Protein AF-0000000085996383 (afdb_homodimer)

Secondary structure (DSSP, 8-state):
--HHHHHHHHHHHHHHHHHHHHHHHHHHHHTT-HHHHHHHHHHHHHHHHHHHHH---HHHHHHHHHHHHHHHHHHHHHHHHHHHHHHTT-EEEEEEE-TT-----HHHHHGGG--TT--EEEEE-TTTTSHHHHHHHHHHHHHHHHH-TT--EEEEEE---TTSHHHHHHHHHHHHHHHHTTT-EEEEEE-SS----EEEETTSEEEEETTTT--BPP--TTSTTSS-GGGS-B--EEEEEEE-/--HHHHHHHHHHHHHHHHHHHHHHHHHHHHTT-HHHHHHHHHHHHHHHHHHHHH---HHHHHHHHHHHHHHHHHHHHHHHHHHHHHHTT-EEEEEEE-TT-----HHHHHGGG--TT--EEEEE-TTTTSHHHHHHHHHHHHHHHHH-TT--EEEEEE---TTSHHHHHHHHHHHHHHHHTTT-EEEEEE-SS----EEEETTSEEEEETTTT--BPP--TTSTTSS-GGGS-B--EEEEEEE-

Foldseek 3Di:
DDPVVVLVVVLVVLLVVLVVLQVVLVVCVVVVVLVSNLVSLVVSLVSLVVSLVSDPPPVVSVVSVVVSVVSVVVSVVSVVVQVVCLVVFNDKDKDWAAFQRFQPDCCNPCVVVAAQVWAEKEWEEAPCEDPVSLVLVLSNVVSNVVHHLNHQEYEYEYEADPVPRVVSVVSVVVSQVVCVVSNHHYHYHHDPPGDFGWMDTPQFKIKGKFNHSQFFDDDDPPDPCPVDRNGTTGHIIMIMMTGD/DDPVVVLVVVLVVLLVVLVVLQVVLVVCVVVVVLVSNLVSLVVSLVSLVVSLVSDPPPVVSVVSVVVSVVSVVVSVVSVVVQVVCLVVFNDKDKDWAAFQRFQPDCCNPCVVVAAQVWAEKEWEEAPCEDPVSLVLVLSNVVSNVVHHLNHQEYEYEYEADPVPRVVSVVSVVVSQVVCVVSNHHYHYHHDHPGDFGWMDTPQFKIKGKFNHSQFFDDDDPPDPCHVDRNGTTGHIIMIMMTGD

Organism: Nephila pilipes (NCBI:txid299642)

Structure (mmCIF, N/CA/C/O backbone):
data_AF-0000000085996383-model_v1
#
loop_
_entity.id
_entity.type
_entity.pdbx_description
1 polymer 'MIT domain-containing protein 1'
#
loop_
_atom_site.group_PDB
_atom_site.id
_atom_site.type_symbol
_atom_site.label_atom_id
_atom_site.label_alt_id
_atom_site.label_comp_id
_atom_site.label_asym_id
_atom_site.label_entity_id
_atom_site.label_seq_id
_atom_site.pdbx_PDB_ins_code
_atom_site.Cartn_x
_atom_site.Cartn_y
_atom_site.Cartn_z
_atom_site.occupancy
_atom_site.B_iso_or_equiv
_atom_site.auth_seq_id
_atom_site.auth_comp_id
_atom_site.auth_asym_id
_atom_site.auth_atom_id
_atom_site.pdbx_PDB_model_num
ATOM 1 N N . MET A 1 1 ? 20.406 18.938 28.906 1 33.19 1 MET A N 1
ATOM 2 C CA . MET A 1 1 ? 21.219 17.984 28.156 1 33.19 1 MET A CA 1
ATOM 3 C C . MET A 1 1 ? 21.672 18.578 26.828 1 33.19 1 MET A C 1
ATOM 5 O O . MET A 1 1 ? 20.844 19.062 26.047 1 33.19 1 MET A O 1
ATOM 9 N N . SER A 1 2 ? 22.891 18.875 26.547 1 39.69 2 SER A N 1
ATOM 10 C CA . SER A 1 2 ? 23.406 19.75 25.5 1 39.69 2 SER A CA 1
ATOM 11 C C . SER A 1 2 ? 23.125 19.188 24.109 1 39.69 2 SER A C 1
ATOM 13 O O . SER A 1 2 ? 23.031 17.969 23.953 1 39.69 2 SER A O 1
ATOM 15 N N . ALA A 1 3 ? 22.672 20 23.188 1 40.25 3 ALA A N 1
ATOM 16 C CA . ALA A 1 3 ? 22.484 19.656 21.766 1 40.25 3 ALA A CA 1
ATOM 17 C C . ALA A 1 3 ? 23.578 18.703 21.281 1 40.25 3 ALA A C 1
ATOM 19 O O . ALA A 1 3 ? 23.312 17.797 20.5 1 40.25 3 ALA A O 1
ATOM 20 N N . LYS A 1 4 ? 24.672 18.938 21.672 1 46.91 4 LYS A N 1
ATOM 21 C CA . LYS A 1 4 ? 25.828 18.109 21.312 1 46.91 4 LYS A CA 1
ATOM 22 C C . LYS A 1 4 ? 25.672 16.688 21.844 1 46.91 4 LYS A C 1
ATOM 24 O O . LYS A 1 4 ? 26.031 15.734 21.141 1 46.91 4 LYS A O 1
ATOM 29 N N . LYS A 1 5 ? 25.141 16.578 23 1 48.03 5 LYS A N 1
ATOM 30 C CA . LYS A 1 5 ? 24.953 15.273 23.609 1 48.03 5 LYS A CA 1
ATOM 31 C C . LYS A 1 5 ? 23.844 14.492 22.891 1 48.03 5 LYS A C 1
ATOM 33 O O . LYS A 1 5 ? 23.969 13.281 22.688 1 48.03 5 LYS A O 1
ATOM 38 N N . TYR A 1 6 ? 22.844 15.164 22.516 1 42.84 6 TYR A N 1
ATOM 39 C CA . TYR A 1 6 ? 21.766 14.539 21.781 1 42.84 6 TYR A CA 1
ATOM 40 C C . TYR A 1 6 ? 22.234 14.086 20.391 1 42.84 6 TYR A C 1
ATOM 42 O O . TYR A 1 6 ? 21.891 12.984 19.953 1 42.84 6 TYR A O 1
ATOM 50 N N . GLU A 1 7 ? 22.969 14.898 19.719 1 47.75 7 GLU A N 1
ATOM 51 C CA . GLU A 1 7 ? 23.547 14.547 18.422 1 47.75 7 GLU A CA 1
ATOM 52 C C . GLU A 1 7 ? 24.469 13.336 18.531 1 47.75 7 GLU A C 1
ATOM 54 O O . GLU A 1 7 ? 24.438 12.453 17.672 1 47.75 7 GLU A O 1
ATOM 59 N N . ASN A 1 8 ? 25.188 13.273 19.578 1 54.94 8 ASN A N 1
ATOM 60 C CA . ASN A 1 8 ? 26.109 12.164 19.797 1 54.94 8 ASN A CA 1
ATOM 61 C C . ASN A 1 8 ? 25.359 10.859 20.062 1 54.94 8 ASN A C 1
ATOM 63 O O . ASN A 1 8 ? 25.766 9.797 19.594 1 54.94 8 ASN A O 1
ATOM 67 N N . ASN A 1 9 ? 24.234 11.008 20.797 1 54.22 9 ASN A N 1
ATOM 68 C CA . ASN A 1 9 ? 23.438 9.82 21.109 1 54.22 9 ASN A CA 1
ATOM 69 C C . ASN A 1 9 ? 22.734 9.281 19.859 1 54.22 9 ASN A C 1
ATOM 71 O O . ASN A 1 9 ? 22.688 8.07 19.656 1 54.22 9 ASN A O 1
ATOM 75 N N . VAL A 1 10 ? 22.25 10.203 19.109 1 53.66 10 VAL A N 1
ATOM 76 C CA . VAL A 1 10 ? 21.609 9.781 17.859 1 53.66 10 VAL A CA 1
ATOM 77 C C . VAL A 1 10 ? 22.641 9.133 16.938 1 53.66 10 VAL A C 1
ATOM 79 O O . VAL A 1 10 ? 22.359 8.102 16.328 1 53.66 10 VAL A O 1
ATOM 82 N N . LEU A 1 11 ? 23.828 9.672 16.938 1 61.22 11 LEU A N 1
ATOM 83 C CA . LEU A 1 11 ? 24.891 9.148 16.078 1 61.22 11 LEU A CA 1
ATOM 84 C C . LEU A 1 11 ? 25.312 7.758 16.547 1 61.22 11 LEU A C 1
ATOM 86 O O . LEU A 1 11 ? 25.547 6.867 15.727 1 61.22 11 LEU A O 1
ATOM 90 N N . ASP A 1 12 ? 25.344 7.613 17.875 1 67.75 12 ASP A N 1
ATOM 91 C CA . ASP A 1 12 ? 25.688 6.305 18.422 1 67.75 12 ASP A CA 1
ATOM 92 C C . ASP A 1 12 ? 24.625 5.27 18.078 1 67.75 12 ASP A C 1
ATOM 94 O O . ASP A 1 12 ? 24.938 4.117 17.781 1 67.75 12 ASP A O 1
ATOM 98 N N . GLY A 1 13 ? 23.391 5.742 18.156 1 67.25 13 GLY A N 1
ATOM 99 C CA . GLY A 1 13 ? 22.297 4.855 17.781 1 67.25 13 GLY A CA 1
ATOM 100 C C . GLY A 1 13 ? 22.328 4.449 16.328 1 67.25 13 GLY A C 1
ATOM 101 O O . GLY A 1 13 ? 22.109 3.281 15.992 1 67.25 13 GLY A O 1
ATOM 102 N N . MET A 1 14 ? 22.656 5.375 15.469 1 69.88 14 MET A N 1
ATOM 103 C CA . MET A 1 14 ? 22.734 5.09 14.039 1 69.88 14 MET A CA 1
ATOM 104 C C . MET A 1 14 ? 23.891 4.141 13.742 1 69.88 14 MET A C 1
ATOM 106 O O . MET A 1 14 ? 23.766 3.25 12.898 1 69.88 14 MET A O 1
ATOM 110 N N . GLU A 1 15 ? 24.953 4.422 14.438 1 76.38 15 GLU A N 1
ATOM 111 C CA . GLU A 1 15 ? 26.109 3.551 14.258 1 76.38 15 GLU A CA 1
ATOM 112 C C . GLU A 1 15 ? 25.797 2.119 14.68 1 76.38 15 GLU A C 1
ATOM 114 O O . GLU A 1 15 ? 26.156 1.167 13.992 1 76.38 15 GLU A O 1
ATOM 119 N N . GLN A 1 16 ? 25.172 1.96 15.781 1 77.5 16 GLN A N 1
ATOM 120 C CA . GLN A 1 16 ? 24.797 0.634 16.25 1 77.5 16 GLN A CA 1
ATOM 121 C C . GLN A 1 16 ? 23.828 -0.043 15.289 1 77.5 16 GLN A C 1
ATOM 123 O O . GLN A 1 16 ? 23.922 -1.249 15.055 1 77.5 16 GLN A O 1
ATOM 128 N N . ALA A 1 17 ? 22.828 0.717 14.758 1 74.88 17 ALA A N 1
ATOM 129 C CA . ALA A 1 17 ? 21.906 0.182 13.766 1 74.88 17 ALA A CA 1
ATOM 130 C C . ALA A 1 17 ? 22.656 -0.313 12.531 1 74.88 17 ALA A C 1
ATOM 132 O O . ALA A 1 17 ? 22.359 -1.392 12.008 1 74.88 17 ALA A O 1
ATOM 133 N N . ALA A 1 18 ? 23.578 0.44 12.125 1 79.88 18 ALA A N 1
ATOM 134 C CA . ALA A 1 18 ? 24.375 0.05 10.961 1 79.88 18 ALA A CA 1
ATOM 135 C C . ALA A 1 18 ? 25.141 -1.244 11.234 1 79.88 18 ALA A C 1
ATOM 137 O O . ALA A 1 18 ? 25.172 -2.139 10.391 1 79.88 18 ALA A O 1
ATOM 138 N N . ILE A 1 19 ? 25.656 -1.34 12.406 1 81.56 19 ILE A N 1
ATOM 139 C CA . ILE A 1 19 ? 26.422 -2.525 12.797 1 81.56 19 ILE A CA 1
ATOM 140 C C . ILE A 1 19 ? 25.5 -3.744 12.805 1 81.56 19 ILE A C 1
ATOM 142 O O . ILE A 1 19 ? 25.875 -4.816 12.32 1 81.56 19 ILE A O 1
ATOM 146 N N . THR A 1 20 ? 24.359 -3.596 13.297 1 84.69 20 THR A N 1
ATOM 147 C CA . THR A 1 20 ? 23.391 -4.684 13.352 1 84.69 20 THR A CA 1
ATOM 148 C C . THR A 1 20 ? 23.016 -5.133 11.945 1 84.69 20 THR A C 1
ATOM 150 O O . THR A 1 20 ? 22.969 -6.332 11.656 1 84.69 20 THR A O 1
ATOM 153 N N . MET A 1 21 ? 22.766 -4.195 11.039 1 84.38 21 MET A N 1
ATOM 154 C CA . MET A 1 21 ? 22.391 -4.508 9.664 1 84.38 21 MET A CA 1
ATOM 155 C C . MET A 1 21 ? 23.531 -5.227 8.945 1 84.38 21 MET A C 1
ATOM 157 O O . MET A 1 21 ? 23.281 -6.191 8.211 1 84.38 21 MET A O 1
ATOM 161 N N . ILE A 1 22 ? 24.734 -4.742 9.258 1 87.75 22 ILE A N 1
ATOM 162 C CA . ILE A 1 22 ? 25.891 -5.344 8.602 1 87.75 22 ILE A CA 1
ATOM 163 C C . ILE A 1 22 ? 26.125 -6.746 9.156 1 87.75 22 ILE A C 1
ATOM 165 O O . ILE A 1 22 ? 26.453 -7.668 8.398 1 87.75 22 ILE A O 1
ATOM 169 N N . SER A 1 23 ? 25.922 -6.895 10.43 1 89.06 23 SER A N 1
ATOM 170 C CA . SER A 1 23 ? 26.062 -8.219 11.031 1 89.06 23 SER A CA 1
ATOM 171 C C . SER A 1 23 ? 25.047 -9.203 10.445 1 89.06 23 SER A C 1
ATOM 173 O O . SER A 1 23 ? 25.391 -10.359 10.18 1 89.06 23 SER A O 1
ATOM 175 N N . ARG A 1 24 ? 23.906 -8.766 10.242 1 88.25 24 ARG A N 1
ATOM 176 C CA . ARG A 1 24 ? 22.891 -9.586 9.602 1 88.25 24 ARG A CA 1
ATOM 177 C C . ARG A 1 24 ? 23.266 -9.922 8.164 1 88.25 24 ARG A C 1
ATOM 179 O O . ARG A 1 24 ? 23.062 -11.055 7.711 1 88.25 24 ARG A O 1
ATOM 186 N N . ALA A 1 25 ? 23.766 -8.961 7.492 1 89.94 25 ALA A N 1
ATOM 187 C CA . ALA A 1 25 ? 24.219 -9.18 6.121 1 89.94 25 ALA A CA 1
ATOM 188 C C . ALA A 1 25 ? 25.281 -10.273 6.062 1 89.94 25 ALA A C 1
ATOM 190 O O . ALA A 1 25 ? 25.234 -11.156 5.203 1 89.94 25 ALA A O 1
ATOM 191 N N . ILE A 1 26 ? 26.156 -10.211 7 1 90.25 26 ILE A N 1
ATOM 192 C CA . ILE A 1 26 ? 27.25 -11.18 7.066 1 90.25 26 ILE A CA 1
ATOM 193 C C . ILE A 1 26 ? 26.688 -12.57 7.344 1 90.25 26 ILE A C 1
ATOM 195 O O . ILE A 1 26 ? 27.125 -13.555 6.746 1 90.25 26 ILE A O 1
ATOM 199 N N . GLN A 1 27 ? 25.75 -12.648 8.195 1 89.5 27 GLN A N 1
ATOM 200 C CA . GLN A 1 27 ? 25.125 -13.93 8.5 1 89.5 27 GLN A CA 1
ATOM 201 C C . GLN A 1 27 ? 24.438 -14.516 7.273 1 89.5 27 GLN A C 1
ATOM 203 O O . GLN A 1 27 ? 24.594 -15.695 6.961 1 89.5 27 GLN A O 1
ATOM 208 N N . PHE A 1 28 ? 23.656 -13.711 6.559 1 89.44 28 PHE A N 1
ATOM 209 C CA . PHE A 1 28 ? 23 -14.141 5.324 1 89.44 28 PHE A CA 1
ATOM 210 C C . PHE A 1 28 ? 24.031 -14.602 4.301 1 89.44 28 PHE A C 1
ATOM 212 O O . PHE A 1 28 ? 23.844 -15.617 3.631 1 89.44 28 PHE A O 1
ATOM 219 N N . ASP A 1 29 ? 25.062 -13.836 4.238 1 91.06 29 ASP A N 1
ATOM 220 C CA . ASP A 1 29 ? 26.156 -14.125 3.311 1 91.06 29 ASP A CA 1
ATOM 221 C C . ASP A 1 29 ? 26.781 -15.492 3.6 1 91.06 29 ASP A C 1
ATOM 223 O O . ASP A 1 29 ? 26.922 -16.312 2.695 1 91.06 29 ASP A O 1
ATOM 227 N N . ASN A 1 30 ? 26.938 -15.734 4.844 1 91.06 30 ASN A N 1
ATOM 228 C CA . ASN A 1 30 ? 27.516 -17 5.277 1 91.06 30 ASN A CA 1
ATOM 229 C C . ASN A 1 30 ? 26.547 -18.156 5.047 1 91.06 30 ASN A C 1
ATOM 231 O O . ASN A 1 30 ? 26.984 -19.281 4.77 1 91.06 30 ASN A O 1
ATOM 235 N N . ASP A 1 31 ? 25.344 -17.891 5.078 1 88.94 31 ASP A N 1
ATOM 236 C CA . ASP A 1 31 ? 24.312 -18.906 4.918 1 88.94 31 ASP A CA 1
ATOM 237 C C . ASP A 1 31 ? 23.969 -19.125 3.443 1 88.94 31 ASP A C 1
ATOM 239 O O . ASP A 1 31 ? 23.109 -19.938 3.111 1 88.94 31 ASP A O 1
ATOM 243 N N . GLY A 1 32 ? 24.547 -18.359 2.559 1 86.5 32 GLY A N 1
ATOM 244 C CA . GLY A 1 32 ? 24.312 -18.5 1.131 1 86.5 32 GLY A CA 1
ATOM 245 C C . GLY A 1 32 ? 23.031 -17.812 0.672 1 86.5 32 GLY A C 1
ATOM 246 O O . GLY A 1 32 ? 22.547 -18.062 -0.436 1 86.5 32 GLY A O 1
ATOM 247 N N . LYS A 1 33 ? 22.469 -17.047 1.51 1 86.06 33 LYS A N 1
ATOM 248 C CA . LYS A 1 33 ? 21.281 -16.25 1.178 1 86.06 33 LYS A CA 1
ATOM 249 C C . LYS A 1 33 ? 21.672 -14.906 0.577 1 86.06 33 LYS A C 1
ATOM 251 O O . LYS A 1 33 ? 21.5 -13.867 1.213 1 86.06 33 LYS A O 1
ATOM 256 N N . TYR A 1 34 ? 22.047 -14.977 -0.657 1 88.25 34 TYR A N 1
ATOM 257 C CA . TYR A 1 34 ? 22.766 -13.859 -1.265 1 88.25 34 TYR A CA 1
ATOM 258 C C . TYR A 1 34 ? 21.828 -12.68 -1.509 1 88.25 34 TYR A C 1
ATOM 260 O O . TYR A 1 34 ? 22.234 -11.523 -1.358 1 88.25 34 TYR A O 1
ATOM 268 N N . SER A 1 35 ? 20.656 -13 -1.816 1 85.56 35 SER A N 1
ATOM 269 C CA . SER A 1 35 ? 19.719 -11.898 -2.047 1 85.56 35 SER A CA 1
ATOM 270 C C . SER A 1 35 ? 19.484 -11.094 -0.773 1 85.56 35 SER A C 1
ATOM 272 O O . SER A 1 35 ? 19.594 -9.867 -0.779 1 85.56 35 SER A O 1
ATOM 274 N N . SER A 1 36 ? 19.234 -11.805 0.294 1 83.75 36 SER A N 1
ATOM 275 C CA . SER A 1 36 ? 19.047 -11.156 1.586 1 83.75 36 SER A CA 1
ATOM 276 C C . SER A 1 36 ? 20.328 -10.461 2.053 1 83.75 36 SER A C 1
ATOM 278 O O . SER A 1 36 ? 20.266 -9.367 2.613 1 83.75 36 SER A O 1
ATOM 280 N N . ALA A 1 37 ? 21.375 -11.062 1.765 1 88.88 37 ALA A N 1
ATOM 281 C CA . ALA A 1 37 ? 22.672 -10.477 2.125 1 88.88 37 ALA A CA 1
ATOM 282 C C . ALA A 1 37 ? 22.891 -9.141 1.417 1 88.88 37 ALA A C 1
ATOM 284 O O . ALA A 1 37 ? 23.25 -8.148 2.051 1 88.88 37 ALA A O 1
ATOM 285 N N . LEU A 1 38 ? 22.609 -9.203 0.157 1 88.44 38 LEU A N 1
ATOM 286 C CA . LEU A 1 38 ? 22.812 -7.996 -0.642 1 88.44 38 LEU A CA 1
ATOM 287 C C . LEU A 1 38 ? 21.953 -6.848 -0.13 1 88.44 38 LEU A C 1
ATOM 289 O O . LEU A 1 38 ? 22.453 -5.734 0.068 1 88.44 38 LEU A O 1
ATOM 293 N N . SER A 1 39 ? 20.734 -7.184 0.136 1 83.25 39 SER A N 1
ATOM 294 C CA . SER A 1 39 ? 19.828 -6.164 0.633 1 83.25 39 SER A CA 1
ATOM 295 C C . SER A 1 39 ? 20.297 -5.605 1.974 1 83.25 39 SER A C 1
ATOM 297 O O . SER A 1 39 ? 20.312 -4.387 2.174 1 83.25 39 SER A O 1
ATOM 299 N N . SER A 1 40 ? 20.656 -6.457 2.871 1 86.25 40 SER A N 1
ATOM 300 C CA . SER A 1 40 ? 21.109 -6.047 4.195 1 86.25 40 SER A CA 1
ATOM 301 C C . SER A 1 40 ? 22.406 -5.246 4.109 1 86.25 40 SER A C 1
ATOM 303 O O . SER A 1 40 ? 22.578 -4.246 4.812 1 86.25 40 SER A O 1
ATOM 305 N N . TYR A 1 41 ? 23.359 -5.609 3.232 1 88 41 TYR A N 1
ATOM 306 C CA . TYR A 1 41 ? 24.594 -4.844 3.008 1 88 41 TYR A CA 1
ATOM 307 C C . TYR A 1 41 ? 24.266 -3.434 2.529 1 88 41 TYR A C 1
ATOM 309 O O . TYR A 1 41 ? 24.797 -2.455 3.055 1 88 41 TYR A O 1
ATOM 317 N N . GLN A 1 42 ? 23.406 -3.381 1.588 1 84.31 42 GLN A N 1
ATOM 318 C CA . GLN A 1 42 ? 23.062 -2.092 0.995 1 84.31 42 GLN A CA 1
ATOM 319 C C . GLN A 1 42 ? 22.438 -1.161 2.027 1 84.31 42 GLN A C 1
ATOM 321 O O . GLN A 1 42 ? 22.797 0.017 2.109 1 84.31 42 GLN A O 1
ATOM 326 N N . GLU A 1 43 ? 21.516 -1.747 2.77 1 79 43 GLU A N 1
ATOM 327 C CA . GLU A 1 43 ? 20.891 -0.951 3.822 1 79 43 GLU A CA 1
ATOM 328 C C . GLU A 1 43 ? 21.922 -0.524 4.871 1 79 43 GLU A C 1
ATOM 330 O O . GLU A 1 43 ? 21.953 0.641 5.273 1 79 43 GLU A O 1
ATOM 335 N N . GLY A 1 44 ? 22.703 -1.38 5.273 1 80.81 44 GLY A N 1
ATOM 336 C CA . GLY A 1 44 ? 23.719 -1.094 6.27 1 80.81 44 GLY A CA 1
ATOM 337 C C . GLY A 1 44 ? 24.75 -0.072 5.801 1 80.81 44 GLY A C 1
ATOM 338 O O . GLY A 1 44 ? 25.125 0.825 6.555 1 80.81 44 GLY A O 1
ATOM 339 N N . ILE A 1 45 ? 25.141 -0.171 4.602 1 81.88 45 ILE A N 1
ATOM 340 C CA . ILE A 1 45 ? 26.109 0.746 4.004 1 81.88 45 ILE A CA 1
ATOM 341 C C . ILE A 1 45 ? 25.531 2.158 3.977 1 81.88 45 ILE A C 1
ATOM 343 O O . ILE A 1 45 ? 26.234 3.127 4.281 1 81.88 45 ILE A O 1
ATOM 347 N N . HIS A 1 46 ? 24.266 2.219 3.588 1 78.75 46 HIS A N 1
ATOM 348 C CA . HIS A 1 46 ? 23.594 3.518 3.545 1 78.75 46 HIS A CA 1
ATOM 349 C C . HIS A 1 46 ? 23.641 4.207 4.906 1 78.75 46 HIS A C 1
ATOM 351 O O . HIS A 1 46 ? 24 5.383 4.996 1 78.75 46 HIS A O 1
ATOM 357 N N . VAL A 1 47 ? 23.312 3.463 5.949 1 75.88 47 VAL A N 1
ATOM 358 C CA . VAL A 1 47 ? 23.328 4.02 7.297 1 75.88 47 VAL A CA 1
ATOM 359 C C . VAL A 1 47 ? 24.766 4.34 7.711 1 75.88 47 VAL A C 1
ATOM 361 O O . VAL A 1 47 ? 25.016 5.363 8.352 1 75.88 47 VAL A O 1
ATOM 364 N N . PHE A 1 48 ? 25.734 3.48 7.332 1 77.25 48 PHE A N 1
ATOM 365 C CA . PHE A 1 48 ? 27.156 3.688 7.613 1 77.25 48 PHE A CA 1
ATOM 366 C C . PHE A 1 48 ? 27.641 5 7.008 1 77.25 48 PHE A C 1
ATOM 368 O O . PHE A 1 48 ? 28.375 5.754 7.652 1 77.25 48 PHE A O 1
ATOM 375 N N . LEU A 1 49 ? 27.203 5.289 5.891 1 77 49 LEU A N 1
ATOM 376 C CA . LEU A 1 49 ? 27.609 6.512 5.199 1 77 49 LEU A CA 1
ATOM 377 C C . LEU A 1 49 ? 27.047 7.742 5.906 1 77 49 LEU A C 1
ATOM 379 O O . LEU A 1 49 ? 27.734 8.766 5.996 1 77 49 LEU A O 1
ATOM 383 N N . ASP A 1 50 ? 25.875 7.625 6.414 1 74.25 50 ASP A N 1
ATOM 384 C CA . ASP A 1 50 ? 25.297 8.719 7.188 1 74.25 50 ASP A CA 1
ATOM 385 C C . ASP A 1 50 ? 26.094 8.977 8.461 1 74.25 50 ASP A C 1
ATOM 387 O O . ASP A 1 50 ? 26.297 10.125 8.852 1 74.25 50 ASP A O 1
ATOM 391 N N . VAL A 1 51 ? 26.547 7.934 9.062 1 76.06 51 VAL A N 1
ATOM 392 C CA . VAL A 1 51 ? 27.344 8.023 10.281 1 76.06 51 VAL A CA 1
ATOM 393 C C . VAL A 1 51 ? 28.688 8.688 9.969 1 76.06 51 VAL A C 1
ATOM 395 O O . VAL A 1 51 ? 29.156 9.539 10.727 1 76.06 51 VAL A O 1
ATOM 398 N N . ILE A 1 52 ? 29.25 8.359 8.898 1 77 52 ILE A N 1
ATOM 399 C CA . ILE A 1 52 ? 30.531 8.906 8.484 1 77 52 ILE A CA 1
ATOM 400 C C . ILE A 1 52 ? 30.422 10.414 8.297 1 77 52 ILE A C 1
ATOM 402 O O . ILE A 1 52 ? 31.281 11.172 8.742 1 77 52 ILE A O 1
ATOM 406 N N . ARG A 1 53 ? 29.297 10.82 7.77 1 71.81 53 ARG A N 1
ATOM 407 C CA . ARG A 1 53 ? 29.078 12.234 7.5 1 71.81 53 ARG A CA 1
ATOM 408 C C . ARG A 1 53 ? 28.906 13.016 8.797 1 71.81 53 ARG A C 1
ATOM 410 O O . ARG A 1 53 ? 29.25 14.203 8.859 1 71.81 53 ARG A O 1
ATOM 417 N N . SER A 1 54 ? 28.5 12.312 9.789 1 70.31 54 SER A N 1
ATOM 418 C CA . SER A 1 54 ? 28.203 12.984 11.047 1 70.31 54 SER A CA 1
ATOM 419 C C . SER A 1 54 ? 29.328 12.797 12.062 1 70.31 54 SER A C 1
ATOM 421 O O . SER A 1 54 ? 29.234 13.281 13.195 1 70.31 54 SER A O 1
ATOM 423 N N . THR A 1 55 ? 30.312 12.062 11.695 1 76.56 55 THR A N 1
ATOM 424 C CA . THR A 1 55 ? 31.438 11.82 12.586 1 76.56 55 THR A CA 1
ATOM 425 C C . THR A 1 55 ? 32.5 12.891 12.422 1 76.56 55 THR A C 1
ATOM 427 O O . THR A 1 55 ? 32.969 13.141 11.305 1 76.56 55 THR A O 1
ATOM 430 N N . ASN A 1 56 ? 32.812 13.547 13.484 1 77.19 56 ASN A N 1
ATOM 431 C CA . ASN A 1 56 ? 33.781 14.664 13.438 1 77.19 56 ASN A CA 1
ATOM 432 C C . ASN A 1 56 ? 35.219 14.188 13.633 1 77.19 56 ASN A C 1
ATOM 434 O O . ASN A 1 56 ? 36.156 14.852 13.203 1 77.19 56 ASN A O 1
ATOM 438 N N . ASP A 1 57 ? 35.438 13.07 14.32 1 83.75 57 ASP A N 1
ATOM 439 C CA . ASP A 1 57 ? 36.75 12.5 14.523 1 83.75 57 ASP A CA 1
ATOM 440 C C . ASP A 1 57 ? 37.312 11.953 13.211 1 83.75 57 ASP A C 1
ATOM 442 O O . ASP A 1 57 ? 36.812 10.969 12.672 1 83.75 57 ASP A O 1
ATOM 446 N N . LYS A 1 58 ? 38.344 12.594 12.727 1 81.62 58 LYS A N 1
ATOM 447 C CA . LYS A 1 58 ? 38.906 12.273 11.414 1 81.62 58 LYS A CA 1
ATOM 448 C C . LYS A 1 58 ? 39.406 10.836 11.367 1 81.62 58 LYS A C 1
ATOM 450 O O . LYS A 1 58 ? 39.25 10.141 10.367 1 81.62 58 LYS A O 1
ATOM 455 N N . ARG A 1 59 ? 40.062 10.484 12.461 1 85.44 59 ARG A N 1
ATOM 456 C CA . ARG A 1 59 ? 40.562 9.117 12.508 1 85.44 59 ARG A CA 1
ATOM 457 C C . ARG A 1 59 ? 39.406 8.102 12.469 1 85.44 59 ARG A C 1
ATOM 459 O O . ARG A 1 59 ? 39.5 7.109 11.734 1 85.44 59 ARG A O 1
ATOM 466 N N . LYS A 1 60 ? 38.438 8.312 13.266 1 84.56 60 LYS A N 1
ATOM 467 C CA . LYS A 1 60 ? 37.281 7.441 13.281 1 84.56 60 LYS A CA 1
ATOM 468 C C . LYS A 1 60 ? 36.562 7.445 11.922 1 84.56 60 LYS A C 1
ATOM 470 O O . LYS A 1 60 ? 36.125 6.402 11.453 1 84.56 60 LYS A O 1
ATOM 475 N N . GLN A 1 61 ? 36.5 8.539 11.336 1 84.5 61 GLN A N 1
ATOM 476 C CA . GLN A 1 61 ? 35.906 8.672 10.016 1 84.5 61 GLN A CA 1
ATOM 477 C C . GLN A 1 61 ? 36.625 7.809 8.984 1 84.5 61 GLN A C 1
ATOM 479 O O . GLN A 1 61 ? 36 7.125 8.18 1 84.5 61 GLN A O 1
ATOM 484 N N . GLU A 1 62 ? 37.906 7.863 9.047 1 83.75 62 GLU A N 1
ATOM 485 C CA . GLU A 1 62 ? 38.688 7.105 8.094 1 83.75 62 GLU A CA 1
ATOM 486 C C . GLU A 1 62 ? 38.5 5.602 8.289 1 83.75 62 GLU A C 1
ATOM 488 O O . GLU A 1 62 ? 38.438 4.848 7.32 1 83.75 62 GLU A O 1
ATOM 493 N N . LEU A 1 63 ? 38.5 5.203 9.555 1 85.94 63 LEU A N 1
ATOM 494 C CA . LEU A 1 63 ? 38.281 3.789 9.852 1 85.94 63 LEU A CA 1
ATOM 495 C C . LEU A 1 63 ? 36.938 3.32 9.352 1 85.94 63 LEU A C 1
ATOM 497 O O . LEU A 1 63 ? 36.812 2.246 8.75 1 85.94 63 LEU A O 1
ATOM 501 N N . LEU A 1 64 ? 35.938 4.133 9.555 1 85.19 64 LEU A N 1
ATOM 502 C CA . LEU A 1 64 ? 34.594 3.805 9.117 1 85.19 64 LEU A CA 1
ATOM 503 C C . LEU A 1 64 ? 34.5 3.762 7.598 1 85.19 64 LEU A C 1
ATOM 505 O O . LEU A 1 64 ? 33.781 2.912 7.039 1 85.19 64 LEU A O 1
ATOM 509 N N . ARG A 1 65 ? 35.219 4.594 6.961 1 81.69 65 ARG A N 1
ATOM 510 C CA . ARG A 1 65 ? 35.25 4.625 5.504 1 81.69 65 ARG A CA 1
ATOM 511 C C . ARG A 1 65 ? 35.875 3.354 4.938 1 81.69 65 ARG A C 1
ATOM 513 O O . ARG A 1 65 ? 35.375 2.816 3.936 1 81.69 65 ARG A O 1
ATOM 520 N N . GLN A 1 66 ? 36.875 2.951 5.602 1 83.81 66 GLN A N 1
ATOM 521 C CA . GLN A 1 66 ? 37.531 1.725 5.16 1 83.81 66 GLN A CA 1
ATOM 522 C C . GLN A 1 66 ? 36.594 0.524 5.297 1 83.81 66 GLN A C 1
ATOM 524 O O . GLN A 1 66 ? 36.5 -0.305 4.387 1 83.81 66 GLN A O 1
ATOM 529 N N . LYS A 1 67 ? 35.969 0.439 6.391 1 85.31 67 LYS A N 1
ATOM 530 C CA . LYS A 1 67 ? 35 -0.65 6.609 1 85.31 67 LYS A CA 1
ATOM 531 C C . LYS A 1 67 ? 33.875 -0.6 5.598 1 85.31 67 LYS A C 1
ATOM 533 O O . LYS A 1 67 ? 33.469 -1.628 5.035 1 85.31 67 LYS A O 1
ATOM 538 N N . ALA A 1 68 ? 33.375 0.605 5.375 1 82.56 68 ALA A N 1
ATOM 539 C CA . ALA A 1 68 ? 32.312 0.784 4.383 1 82.56 68 ALA A CA 1
ATOM 540 C C . ALA A 1 68 ? 32.781 0.308 3.006 1 82.56 68 ALA A C 1
ATOM 542 O O . ALA A 1 68 ? 32 -0.345 2.289 1 82.56 68 ALA A O 1
ATOM 543 N N . SER A 1 69 ? 34 0.61 2.715 1 82.06 69 SER A N 1
ATOM 544 C CA . SER A 1 69 ? 34.531 0.211 1.423 1 82.06 69 SER A CA 1
ATOM 545 C C . SER A 1 69 ? 34.625 -1.308 1.301 1 82.06 69 SER A C 1
ATOM 547 O O . SER A 1 69 ? 34.344 -1.864 0.238 1 82.06 69 SER A O 1
ATOM 549 N N . GLU A 1 70 ? 34.938 -1.919 2.338 1 88.38 70 GLU A N 1
ATOM 550 C CA . GLU A 1 70 ? 34.969 -3.377 2.354 1 88.38 70 GLU A CA 1
ATOM 551 C C . GLU A 1 70 ? 33.594 -3.982 2.133 1 88.38 70 GLU A C 1
ATOM 553 O O . GLU A 1 70 ? 33.438 -4.934 1.363 1 88.38 70 GLU A O 1
ATOM 558 N N . TYR A 1 71 ? 32.656 -3.416 2.787 1 89.25 71 TYR A N 1
ATOM 559 C CA . TYR A 1 71 ? 31.281 -3.918 2.67 1 89.25 71 TYR A CA 1
ATOM 560 C C . TYR A 1 71 ? 30.719 -3.648 1.279 1 89.25 71 TYR A C 1
ATOM 562 O O . TYR A 1 71 ? 30 -4.473 0.728 1 89.25 71 TYR A O 1
ATOM 570 N N . ILE A 1 72 ? 31.094 -2.484 0.742 1 83.12 72 ILE A N 1
ATOM 571 C CA . ILE A 1 72 ? 30.656 -2.152 -0.614 1 83.12 72 ILE A CA 1
ATOM 572 C C . ILE A 1 72 ? 31.25 -3.16 -1.6 1 83.12 72 ILE A C 1
ATOM 574 O O . ILE A 1 72 ? 30.547 -3.678 -2.465 1 83.12 72 ILE A O 1
ATOM 578 N N . THR A 1 73 ? 32.469 -3.451 -1.425 1 84.44 73 THR A N 1
ATOM 579 C CA . THR A 1 73 ? 33.156 -4.414 -2.291 1 84.44 73 THR A CA 1
ATOM 580 C C . THR A 1 73 ? 32.5 -5.789 -2.188 1 84.44 73 THR A C 1
ATOM 582 O O . THR A 1 73 ? 32.25 -6.449 -3.201 1 84.44 73 THR A O 1
ATOM 585 N N . ARG A 1 74 ? 32.188 -6.176 -0.999 1 90.06 74 ARG A N 1
ATOM 586 C CA . ARG A 1 74 ? 31.547 -7.465 -0.805 1 90.06 74 ARG A CA 1
ATOM 587 C C . ARG A 1 74 ? 30.156 -7.477 -1.437 1 90.06 74 ARG A C 1
ATOM 589 O O . ARG A 1 74 ? 29.766 -8.453 -2.072 1 90.06 74 ARG A O 1
ATOM 596 N N . ALA A 1 75 ? 29.438 -6.391 -1.287 1 87.38 75 ALA A N 1
ATOM 597 C CA . ALA A 1 75 ? 28.094 -6.273 -1.882 1 87.38 75 ALA A CA 1
ATOM 598 C C . ALA A 1 75 ? 28.172 -6.418 -3.4 1 87.38 75 ALA A C 1
ATOM 600 O O . ALA A 1 75 ? 27.312 -7.066 -4.004 1 87.38 75 ALA A O 1
ATOM 601 N N . GLU A 1 76 ? 29.188 -5.855 -3.939 1 84.62 76 GLU A N 1
ATOM 602 C CA . GLU A 1 76 ? 29.359 -5.949 -5.387 1 84.62 76 GLU A CA 1
ATOM 603 C C . GLU A 1 76 ? 29.672 -7.383 -5.816 1 84.62 76 GLU A C 1
ATOM 605 O O . GLU A 1 76 ? 29.156 -7.852 -6.836 1 84.62 76 GLU A O 1
ATOM 610 N N . LYS A 1 77 ? 30.422 -8 -5.051 1 89.38 77 LYS A N 1
ATOM 611 C CA . LYS A 1 77 ? 30.719 -9.398 -5.34 1 89.38 77 LYS A CA 1
ATOM 612 C C . LYS A 1 77 ? 29.453 -10.258 -5.25 1 89.38 77 LYS A C 1
ATOM 614 O O . LYS A 1 77 ? 29.25 -11.148 -6.078 1 89.38 77 LYS A O 1
ATOM 619 N N . ILE A 1 78 ? 28.703 -10.047 -4.281 1 89.81 78 ILE A N 1
ATOM 620 C CA . ILE A 1 78 ? 27.453 -10.773 -4.102 1 89.81 78 ILE A CA 1
ATOM 621 C C . ILE A 1 78 ? 26.531 -10.5 -5.285 1 89.81 78 ILE A C 1
ATOM 623 O O . ILE A 1 78 ? 25.859 -11.414 -5.781 1 89.81 78 ILE A O 1
ATOM 627 N N . LYS A 1 79 ? 26.5 -9.289 -5.641 1 86.88 79 LYS A N 1
ATOM 628 C CA . LYS A 1 79 ? 25.703 -8.922 -6.812 1 86.88 79 LYS A CA 1
ATOM 629 C C . LYS A 1 79 ? 26.125 -9.719 -8.039 1 86.88 79 LYS A C 1
ATOM 631 O O . LYS A 1 79 ? 25.281 -10.203 -8.797 1 86.88 79 LYS A O 1
ATOM 636 N N . ASP A 1 80 ? 27.391 -9.875 -8.195 1 88.56 80 ASP A N 1
ATOM 637 C CA . ASP A 1 80 ? 27.922 -10.648 -9.305 1 88.56 80 ASP A CA 1
ATOM 638 C C . ASP A 1 80 ? 27.531 -12.117 -9.195 1 88.56 80 ASP A C 1
ATOM 640 O O . ASP A 1 80 ? 27.188 -12.75 -10.195 1 88.56 80 ASP A O 1
ATOM 644 N N . ILE A 1 81 ? 27.641 -12.578 -8.016 1 88.81 81 ILE A N 1
ATOM 645 C CA . ILE A 1 81 ? 27.266 -13.969 -7.77 1 88.81 81 ILE A CA 1
ATOM 646 C C . ILE A 1 81 ? 25.797 -14.172 -8.148 1 88.81 81 ILE A C 1
ATOM 648 O O . ILE A 1 81 ? 25.469 -15.125 -8.859 1 88.81 81 ILE A O 1
ATOM 652 N N . LEU A 1 82 ? 25 -13.328 -7.734 1 87.69 82 LEU A N 1
ATOM 653 C CA . LEU A 1 82 ? 23.578 -13.414 -8.016 1 87.69 82 LEU A CA 1
ATOM 654 C C . LEU A 1 82 ? 23.312 -13.336 -9.516 1 87.69 82 LEU A C 1
ATOM 656 O O . LEU A 1 82 ? 22.484 -14.086 -10.047 1 87.69 82 LEU A O 1
ATOM 660 N N . GLN A 1 83 ? 24.078 -12.508 -10.172 1 88 83 GLN A N 1
ATOM 661 C CA . GLN A 1 83 ? 23.922 -12.367 -11.617 1 88 83 GLN A CA 1
ATOM 662 C C . GLN A 1 83 ? 24.328 -13.648 -12.336 1 88 83 GLN A C 1
ATOM 664 O O . GLN A 1 83 ? 23.656 -14.086 -13.266 1 88 83 GLN A O 1
ATOM 669 N N . ARG A 1 84 ? 25.328 -14.164 -11.891 1 87.56 84 ARG A N 1
ATOM 670 C CA . ARG A 1 84 ? 25.781 -15.414 -12.484 1 87.56 84 ARG A CA 1
ATOM 671 C C . ARG A 1 84 ? 24.766 -16.531 -12.258 1 87.56 84 ARG A C 1
ATOM 673 O O . ARG A 1 84 ? 24.531 -17.344 -13.148 1 87.56 84 ARG A O 1
ATOM 680 N N . GLN A 1 85 ? 24.25 -16.594 -11.109 1 86.06 85 GLN A N 1
ATOM 681 C CA . GLN A 1 85 ? 23.219 -17.578 -10.805 1 86.06 85 GLN A CA 1
ATOM 682 C C . GLN A 1 85 ? 22 -17.406 -11.703 1 86.06 85 GLN A C 1
ATOM 684 O O . GLN A 1 85 ? 21.422 -18.391 -12.172 1 86.06 85 GLN A O 1
ATOM 689 N N . LYS A 1 86 ? 21.625 -16.266 -11.945 1 85.44 86 LYS A N 1
ATOM 690 C CA . LYS A 1 86 ? 20.5 -15.961 -12.828 1 85.44 86 LYS A CA 1
ATOM 691 C C . LYS A 1 86 ? 20.812 -16.375 -14.266 1 85.44 86 LYS A C 1
ATOM 693 O O . LYS A 1 86 ? 19.984 -17.047 -14.906 1 85.44 86 LYS A O 1
ATOM 698 N N . ASP A 1 87 ? 22.031 -16.047 -14.625 1 86.31 87 ASP A N 1
ATOM 699 C CA . ASP A 1 87 ? 22.438 -16.344 -15.992 1 86.31 87 ASP A CA 1
ATOM 700 C C . ASP A 1 87 ? 22.5 -17.844 -16.219 1 86.31 87 ASP A C 1
ATOM 702 O O . ASP A 1 87 ? 22.219 -18.328 -17.328 1 86.31 87 ASP A O 1
ATOM 706 N N . SER A 1 88 ? 22.781 -18.5 -15.234 1 87.31 88 SER A N 1
ATOM 707 C CA . SER A 1 88 ? 22.938 -19.938 -15.359 1 87.31 88 SER A CA 1
ATOM 708 C C . SER A 1 88 ? 21.625 -20.656 -15.078 1 87.31 88 SER A C 1
ATOM 710 O O . SER A 1 88 ? 21.531 -21.891 -15.195 1 87.31 88 SER A O 1
ATOM 712 N N . GLY A 1 89 ? 20.594 -19.953 -14.688 1 83.69 89 GLY A N 1
ATOM 713 C CA . GLY A 1 89 ? 19.312 -20.547 -14.391 1 83.69 89 GLY A CA 1
ATOM 714 C C . GLY A 1 89 ? 19.266 -21.234 -13.039 1 83.69 89 GLY A C 1
ATOM 715 O O . GLY A 1 89 ? 18.391 -22.078 -12.797 1 83.69 89 GLY A O 1
ATOM 716 N N . ASN A 1 90 ? 20.172 -20.891 -12.164 1 82.88 90 ASN A N 1
ATOM 717 C CA . ASN A 1 90 ? 20.266 -21.562 -10.875 1 82.88 90 ASN A CA 1
ATOM 718 C C . ASN A 1 90 ? 19.859 -20.641 -9.727 1 82.88 90 ASN A C 1
ATOM 720 O O . ASN A 1 90 ? 20.109 -20.953 -8.562 1 82.88 90 ASN A O 1
ATOM 724 N N . TYR A 1 91 ? 19.281 -19.625 -10.141 1 87.88 91 TYR A N 1
ATOM 725 C CA . TYR A 1 91 ? 18.844 -18.734 -9.078 1 87.88 91 TYR A CA 1
ATOM 726 C C . TYR A 1 91 ? 17.656 -19.328 -8.32 1 87.88 91 TYR A C 1
ATOM 728 O O . TYR A 1 91 ? 16.703 -19.797 -8.938 1 87.88 91 TYR A O 1
ATOM 736 N N . HIS A 1 92 ? 17.75 -19.328 -7.008 1 89.19 92 HIS A N 1
ATOM 737 C CA . HIS A 1 92 ? 16.656 -19.812 -6.16 1 89.19 92 HIS A CA 1
ATOM 738 C C . HIS A 1 92 ? 16.641 -19.078 -4.824 1 89.19 92 HIS A C 1
ATOM 740 O O . HIS A 1 92 ? 17.672 -18.953 -4.156 1 89.19 92 HIS A O 1
ATOM 746 N N . GLU A 1 93 ? 15.508 -18.531 -4.543 1 89.56 93 GLU A N 1
ATOM 747 C CA . GLU A 1 93 ? 15.234 -17.906 -3.246 1 89.56 93 GLU A CA 1
ATOM 748 C C . GLU A 1 93 ? 13.961 -18.469 -2.625 1 89.56 93 GLU A C 1
ATOM 750 O O . GLU A 1 93 ? 13.039 -18.859 -3.342 1 89.56 93 GLU A O 1
ATOM 755 N N . GLN A 1 94 ? 13.992 -18.531 -1.306 1 91.81 94 GLN A N 1
ATOM 756 C CA . GLN A 1 94 ? 12.812 -19.047 -0.613 1 91.81 94 GLN A CA 1
ATOM 757 C C . GLN A 1 94 ? 12.336 -18.062 0.46 1 91.81 94 GLN A C 1
ATOM 759 O O . GLN A 1 94 ? 13.141 -17.516 1.21 1 91.81 94 GLN A O 1
ATOM 764 N N . ILE A 1 95 ? 11.07 -17.812 0.508 1 93.06 95 ILE A N 1
ATOM 765 C CA . ILE A 1 95 ? 10.422 -17.031 1.562 1 93.06 95 ILE A CA 1
ATOM 766 C C . ILE A 1 95 ? 9.484 -17.938 2.363 1 93.06 95 ILE A C 1
ATOM 768 O O . ILE A 1 95 ? 8.656 -18.656 1.79 1 93.06 95 ILE A O 1
ATOM 772 N N . GLN A 1 96 ? 9.688 -17.922 3.611 1 95.44 96 GLN A N 1
ATOM 773 C CA . GLN A 1 96 ? 8.82 -18.703 4.492 1 95.44 96 GLN A CA 1
ATOM 774 C C . GLN A 1 96 ? 7.762 -17.812 5.145 1 95.44 96 GLN A C 1
ATOM 776 O O . GLN A 1 96 ? 8.086 -16.812 5.773 1 95.44 96 GLN A O 1
ATOM 781 N N . ILE A 1 97 ? 6.5 -18.141 5.004 1 97.19 97 ILE A N 1
ATOM 782 C CA . ILE A 1 97 ? 5.391 -17.5 5.691 1 97.19 97 ILE A CA 1
ATOM 783 C C . ILE A 1 97 ? 4.941 -18.359 6.871 1 97.19 97 ILE A C 1
ATOM 785 O O . ILE A 1 97 ? 4.438 -19.469 6.68 1 97.19 97 ILE A O 1
ATOM 789 N N . PRO A 1 98 ? 5.156 -17.906 8.039 1 97.69 98 PRO A N 1
ATOM 790 C CA . PRO A 1 98 ? 4.797 -18.719 9.203 1 97.69 98 PRO A CA 1
ATOM 791 C C . PRO A 1 98 ? 3.291 -18.734 9.461 1 97.69 98 PRO A C 1
ATOM 793 O O . PRO A 1 98 ? 2.568 -17.844 9.008 1 97.69 98 PRO A O 1
ATOM 796 N N . ASN A 1 99 ? 2.861 -19.719 10.195 1 98.12 99 ASN A N 1
ATOM 797 C CA . ASN A 1 99 ? 1.472 -19.766 10.641 1 98.12 99 ASN A CA 1
ATOM 798 C C . ASN A 1 99 ? 1.114 -18.547 11.492 1 98.12 99 ASN A C 1
ATOM 800 O O . ASN A 1 99 ? 1.843 -18.203 12.422 1 98.12 99 ASN A O 1
ATOM 804 N N . ASP A 1 100 ? 0.123 -17.828 11.086 1 97.31 100 ASP A N 1
ATOM 805 C CA . ASP A 1 100 ? -0.399 -16.641 11.773 1 97.31 100 ASP A CA 1
ATOM 806 C C . ASP A 1 100 ? 0.496 -15.43 11.531 1 97.31 100 ASP A C 1
ATOM 808 O O . ASP A 1 100 ? 0.362 -14.414 12.219 1 97.31 100 ASP A O 1
ATOM 812 N N . GLY A 1 101 ? 1.415 -15.695 10.578 1 97.38 101 GLY A N 1
ATOM 813 C CA . GLY A 1 101 ? 2.227 -14.547 10.203 1 97.38 101 GLY A CA 1
ATOM 814 C C . GLY A 1 101 ? 1.423 -13.43 9.578 1 97.38 101 GLY A C 1
ATOM 815 O O . GLY A 1 101 ? 0.457 -13.68 8.852 1 97.38 101 GLY A O 1
ATOM 816 N N . VAL A 1 102 ? 1.829 -12.141 9.883 1 96.75 102 VAL A N 1
ATOM 817 C CA . VAL A 1 102 ? 1.206 -10.969 9.289 1 96.75 102 VAL A CA 1
ATOM 818 C C . VAL A 1 102 ? 2.24 -10.188 8.484 1 96.75 102 VAL A C 1
ATOM 820 O O . VAL A 1 102 ? 3.445 -10.391 8.641 1 96.75 102 VAL A O 1
ATOM 823 N N . GLY A 1 103 ? 1.773 -9.414 7.535 1 96.44 103 GLY A N 1
ATOM 824 C CA . GLY A 1 103 ? 2.688 -8.562 6.789 1 96.44 103 GLY A CA 1
ATOM 825 C C . GLY A 1 103 ? 3.105 -9.164 5.457 1 96.44 103 GLY A C 1
ATOM 826 O O . GLY A 1 103 ? 4.055 -8.695 4.832 1 96.44 103 GLY A O 1
ATOM 827 N N . PHE A 1 104 ? 2.424 -10.141 5.027 1 97.44 104 PHE A N 1
ATOM 828 C CA . PHE A 1 104 ? 2.797 -10.836 3.803 1 97.44 104 PHE A CA 1
ATOM 829 C C . PHE A 1 104 ? 1.778 -10.578 2.699 1 97.44 104 PHE A C 1
ATOM 831 O O . PHE A 1 104 ? 1.287 -11.508 2.066 1 97.44 104 PHE A O 1
ATOM 838 N N . SER A 1 105 ? 1.533 -9.281 2.533 1 98.25 105 SER A N 1
ATOM 839 C CA . SER A 1 105 ? 0.634 -8.875 1.459 1 98.25 105 SER A CA 1
ATOM 840 C C . SER A 1 105 ? 1.191 -9.258 0.093 1 98.25 105 SER A C 1
ATOM 842 O O . SER A 1 105 ? 2.379 -9.562 -0.035 1 98.25 105 SER A O 1
ATOM 844 N N . TYR A 1 106 ? 0.361 -9.289 -0.955 1 98.44 106 TYR A N 1
ATOM 845 C CA . TYR A 1 106 ? 0.818 -9.516 -2.322 1 98.44 106 TYR A CA 1
ATOM 846 C C . TYR A 1 106 ? 1.866 -8.484 -2.723 1 98.44 106 TYR A C 1
ATOM 848 O O . TYR A 1 106 ? 2.859 -8.82 -3.371 1 98.44 106 TYR A O 1
ATOM 856 N N . GLU A 1 107 ? 1.613 -7.246 -2.33 1 96.88 107 GLU A N 1
ATOM 857 C CA . GLU A 1 107 ? 2.576 -6.203 -2.674 1 96.88 107 GLU A CA 1
ATOM 858 C C . GLU A 1 107 ? 3.939 -6.488 -2.053 1 96.88 107 GLU A C 1
ATOM 860 O O . GLU A 1 107 ? 4.969 -6.348 -2.715 1 96.88 107 GLU A O 1
ATOM 865 N N . PHE A 1 108 ? 3.961 -6.848 -0.784 1 94.94 108 PHE A N 1
ATOM 866 C CA . PHE A 1 108 ? 5.203 -7.203 -0.108 1 94.94 108 PHE A CA 1
ATOM 867 C C . PHE A 1 108 ? 5.891 -8.359 -0.818 1 94.94 108 PHE A C 1
ATOM 869 O O . PHE A 1 108 ? 7.098 -8.32 -1.059 1 94.94 108 PHE A O 1
ATOM 876 N N . LEU A 1 109 ? 5.152 -9.328 -1.228 1 95.88 109 LEU A N 1
ATOM 877 C CA . LEU A 1 109 ? 5.715 -10.578 -1.744 1 95.88 109 LEU A CA 1
ATOM 878 C C . LEU A 1 109 ? 6.117 -10.422 -3.207 1 95.88 109 LEU A C 1
ATOM 880 O O . LEU A 1 109 ? 7.18 -10.898 -3.613 1 95.88 109 LEU A O 1
ATOM 884 N N . PHE A 1 110 ? 5.281 -9.711 -4.031 1 97.38 110 PHE A N 1
ATOM 885 C CA . PHE A 1 110 ? 5.418 -9.852 -5.473 1 97.38 110 PHE A CA 1
ATOM 886 C C . PHE A 1 110 ? 6.027 -8.602 -6.09 1 97.38 110 PHE A C 1
ATOM 888 O O . PHE A 1 110 ? 6.598 -8.656 -7.18 1 97.38 110 PHE A O 1
ATOM 895 N N . LYS A 1 111 ? 5.914 -7.477 -5.465 1 95.94 111 LYS A N 1
ATOM 896 C CA . LYS A 1 111 ? 6.266 -6.199 -6.074 1 95.94 111 LYS A CA 1
ATOM 897 C C . LYS A 1 111 ? 7.703 -6.207 -6.582 1 95.94 111 LYS A C 1
ATOM 899 O O . LYS A 1 111 ? 7.988 -5.684 -7.66 1 95.94 111 LYS A O 1
ATOM 904 N N . LYS A 1 112 ? 8.578 -6.785 -5.84 1 91.5 112 LYS A N 1
ATOM 905 C CA . LYS A 1 112 ? 10.008 -6.73 -6.141 1 91.5 112 LYS A CA 1
ATOM 906 C C . LYS A 1 112 ? 10.328 -7.465 -7.441 1 91.5 112 LYS A C 1
ATOM 908 O O . LYS A 1 112 ? 11.391 -7.27 -8.023 1 91.5 112 LYS A O 1
ATOM 913 N N . TYR A 1 113 ? 9.406 -8.266 -7.891 1 94.88 113 TYR A N 1
ATOM 914 C CA . TYR A 1 113 ? 9.656 -9.047 -9.102 1 94.88 113 TYR A CA 1
ATOM 915 C C . TYR A 1 113 ? 8.906 -8.461 -10.289 1 94.88 113 TYR A C 1
ATOM 917 O O . TYR A 1 113 ? 9.055 -8.938 -11.422 1 94.88 113 TYR A O 1
ATOM 925 N N . LEU A 1 114 ? 8.109 -7.449 -10.039 1 96.19 114 LEU A N 1
ATOM 926 C CA . LEU A 1 114 ? 7.332 -6.773 -11.078 1 96.19 114 LEU A CA 1
ATOM 927 C C . LEU A 1 114 ? 8.102 -5.582 -11.633 1 96.19 114 LEU A C 1
ATOM 929 O O . LEU A 1 114 ? 8.805 -4.891 -10.898 1 96.19 114 LEU A O 1
ATOM 933 N N . ASP A 1 115 ? 7.977 -5.43 -12.992 1 92.19 115 ASP A N 1
ATOM 934 C CA . ASP A 1 115 ? 8.625 -4.258 -13.57 1 92.19 115 ASP A CA 1
ATOM 935 C C . ASP A 1 115 ? 7.875 -3.77 -14.805 1 92.19 115 ASP A C 1
ATOM 937 O O . ASP A 1 115 ? 6.836 -4.328 -15.172 1 92.19 115 ASP A O 1
ATOM 941 N N . LYS A 1 116 ? 8.375 -2.758 -15.398 1 92.25 116 LYS A N 1
ATOM 942 C CA . LYS A 1 116 ? 7.652 -2.053 -16.453 1 92.25 116 LYS A CA 1
ATOM 943 C C . LYS A 1 116 ? 7.723 -2.816 -17.766 1 92.25 116 LYS A C 1
ATOM 945 O O . LYS A 1 116 ? 6.996 -2.504 -18.719 1 92.25 116 LYS A O 1
ATOM 950 N N . THR A 1 117 ? 8.516 -3.814 -17.828 1 94.25 117 THR A N 1
ATOM 951 C CA . THR A 1 117 ? 8.711 -4.512 -19.094 1 94.25 117 THR A CA 1
ATOM 952 C C . THR A 1 117 ? 7.734 -5.672 -19.219 1 94.25 117 THR A C 1
ATOM 954 O O . THR A 1 117 ? 7.57 -6.23 -20.312 1 94.25 117 THR A O 1
ATOM 957 N N . ILE A 1 118 ? 7.09 -6.051 -18.203 1 97.56 118 ILE A N 1
ATOM 958 C CA . ILE A 1 118 ? 6.227 -7.227 -18.188 1 97.56 118 ILE A CA 1
ATOM 959 C C . ILE A 1 118 ? 5.023 -7 -19.094 1 97.56 118 ILE A C 1
ATOM 961 O O . ILE A 1 118 ? 4.316 -6 -18.969 1 97.56 118 ILE A O 1
ATOM 965 N N . LYS A 1 119 ? 4.809 -7.945 -19.969 1 98.44 119 LYS A N 1
ATOM 966 C CA . LYS A 1 119 ? 3.695 -7.863 -20.922 1 98.44 119 LYS A CA 1
ATOM 967 C C . LYS A 1 119 ? 2.695 -8.992 -20.688 1 98.44 119 LYS A C 1
ATOM 969 O O . LYS A 1 119 ? 1.518 -8.867 -21.031 1 98.44 119 LYS A O 1
ATOM 974 N N . THR A 1 120 ? 3.227 -10.062 -20.172 1 98.75 120 THR A N 1
ATOM 975 C CA . THR A 1 120 ? 2.371 -11.227 -19.953 1 98.75 120 THR A CA 1
ATOM 976 C C . THR A 1 120 ? 2.635 -11.844 -18.578 1 98.75 120 THR A C 1
ATOM 978 O O . THR A 1 120 ? 3.787 -11.969 -18.172 1 98.75 120 THR A O 1
ATOM 981 N N . VAL A 1 121 ? 1.584 -12.227 -17.891 1 98.81 121 VAL A N 1
ATOM 982 C CA . VAL A 1 121 ? 1.649 -12.93 -16.609 1 98.81 121 VAL A CA 1
ATOM 983 C C . VAL A 1 121 ? 0.801 -14.195 -16.672 1 98.81 121 VAL A C 1
ATOM 985 O O . VAL A 1 121 ? -0.359 -14.156 -17.094 1 98.81 121 VAL A O 1
ATOM 988 N N . GLU A 1 122 ? 1.39 -15.312 -16.328 1 98.75 122 GLU A N 1
ATOM 989 C CA . GLU A 1 122 ? 0.678 -16.578 -16.281 1 98.75 122 GLU A CA 1
ATOM 990 C C . GLU A 1 122 ? 0.546 -17.094 -14.852 1 98.75 122 GLU A C 1
ATOM 992 O O . GLU A 1 122 ? 1.533 -17.156 -14.117 1 98.75 122 GLU A O 1
ATOM 997 N N . ILE A 1 123 ? -0.67 -17.438 -14.492 1 98.75 123 ILE A N 1
ATOM 998 C CA . ILE A 1 123 ? -0.945 -17.922 -13.141 1 98.75 123 ILE A CA 1
ATOM 999 C C . ILE A 1 123 ? -1.554 -19.328 -13.219 1 98.75 123 ILE A C 1
ATOM 1001 O O . ILE A 1 123 ? -2.514 -19.547 -13.953 1 98.75 123 ILE A O 1
ATOM 1005 N N . GLU A 1 124 ? -0.989 -20.234 -12.539 1 98.38 124 GLU A N 1
ATOM 1006 C CA . GLU A 1 124 ? -1.571 -21.547 -12.305 1 98.38 124 GLU A CA 1
ATOM 1007 C C . GLU A 1 124 ? -1.976 -21.719 -10.844 1 98.38 124 GLU A C 1
ATOM 1009 O O . GLU A 1 124 ? -1.129 -21.672 -9.953 1 98.38 124 GLU A O 1
ATOM 1014 N N . ASP A 1 125 ? -3.201 -21.906 -10.57 1 98.19 125 ASP A N 1
ATOM 1015 C CA . ASP A 1 125 ? -3.795 -22.109 -9.258 1 98.19 125 ASP A CA 1
ATOM 1016 C C . ASP A 1 125 ? -5.09 -22.922 -9.352 1 98.19 125 ASP A C 1
ATOM 1018 O O . ASP A 1 125 ? -6.105 -22.406 -9.836 1 98.19 125 ASP A O 1
ATOM 1022 N N . PRO A 1 126 ? -5.078 -24.141 -8.891 1 97.12 126 PRO A N 1
ATOM 1023 C CA . PRO A 1 126 ? -6.25 -25 -9.094 1 97.12 126 PRO A CA 1
ATOM 1024 C C . PRO A 1 126 ? -7.453 -24.562 -8.266 1 97.12 126 PRO A C 1
ATOM 1026 O O . PRO A 1 126 ? -8.562 -25.047 -8.477 1 97.12 126 PRO A O 1
ATOM 1029 N N . TYR A 1 127 ? -7.305 -23.484 -7.422 1 96.06 127 TYR A N 1
ATOM 1030 C CA . TYR A 1 127 ? -8.328 -23.297 -6.398 1 96.06 127 TYR A CA 1
ATOM 1031 C C . TYR A 1 127 ? -8.961 -21.922 -6.5 1 96.06 127 TYR A C 1
ATOM 1033 O O . TYR A 1 127 ? -9.555 -21.422 -5.539 1 96.06 127 TYR A O 1
ATOM 1041 N N . ILE A 1 128 ? -8.844 -21.297 -7.648 1 98.06 128 ILE A N 1
ATOM 1042 C CA . ILE A 1 128 ? -9.625 -20.078 -7.816 1 98.06 128 ILE A CA 1
ATOM 1043 C C . ILE A 1 128 ? -11.07 -20.438 -8.148 1 98.06 128 ILE A C 1
ATOM 1045 O O . ILE A 1 128 ? -11.508 -20.297 -9.297 1 98.06 128 ILE A O 1
ATOM 1049 N N . ARG A 1 129 ? -11.773 -20.781 -7.109 1 97.31 129 ARG A N 1
ATOM 1050 C CA . ARG A 1 129 ? -13.094 -21.375 -7.285 1 97.31 129 ARG A CA 1
ATOM 1051 C C . ARG A 1 129 ? -14.156 -20.594 -6.508 1 97.31 129 ARG A C 1
ATOM 1053 O O . ARG A 1 129 ? -15.172 -20.188 -7.07 1 97.31 129 ARG A O 1
ATOM 1060 N N . ASN A 1 130 ? -13.914 -20.312 -5.277 1 97 130 ASN A N 1
ATOM 1061 C CA . ASN A 1 130 ? -14.875 -19.656 -4.391 1 97 130 ASN A CA 1
ATOM 1062 C C . ASN A 1 130 ? -14.742 -18.141 -4.461 1 97 130 ASN A C 1
ATOM 1064 O O . ASN A 1 130 ? -13.805 -17.625 -5.07 1 97 130 ASN A O 1
ATOM 1068 N N . VAL A 1 131 ? -15.656 -17.453 -3.812 1 97.56 131 VAL A N 1
ATOM 1069 C CA . VAL A 1 131 ? -15.766 -15.992 -3.857 1 97.56 131 VAL A CA 1
ATOM 1070 C C . VAL A 1 131 ? -14.469 -15.359 -3.357 1 97.56 131 VAL A C 1
ATOM 1072 O O . VAL A 1 131 ? -13.891 -14.5 -4.027 1 97.56 131 VAL A O 1
ATOM 1075 N N . HIS A 1 132 ? -14.008 -15.812 -2.213 1 97.5 132 HIS A N 1
ATOM 1076 C CA . HIS A 1 132 ? -12.828 -15.195 -1.625 1 97.5 132 HIS A CA 1
ATOM 1077 C C . HIS A 1 132 ? -11.594 -15.445 -2.479 1 97.5 132 HIS A C 1
ATOM 1079 O O . HIS A 1 132 ? -10.703 -14.594 -2.562 1 97.5 132 HIS A O 1
ATOM 1085 N N . GLN A 1 133 ? -11.539 -16.594 -3.135 1 98.25 133 GLN A N 1
ATOM 1086 C CA . GLN A 1 133 ? -10.422 -16.922 -4.008 1 98.25 133 GLN A CA 1
ATOM 1087 C C . GLN A 1 133 ? -10.422 -16.047 -5.258 1 98.25 133 GLN A C 1
ATOM 1089 O O . GLN A 1 133 ? -9.359 -15.633 -5.73 1 98.25 133 GLN A O 1
ATOM 1094 N N . ALA A 1 134 ? -11.602 -15.758 -5.73 1 98.56 134 ALA A N 1
ATOM 1095 C CA . ALA A 1 134 ? -11.727 -14.852 -6.863 1 98.56 134 ALA A CA 1
ATOM 1096 C C . ALA A 1 134 ? -11.289 -13.438 -6.488 1 98.56 134 ALA A C 1
ATOM 1098 O O . ALA A 1 134 ? -10.672 -12.742 -7.289 1 98.56 134 ALA A O 1
ATOM 1099 N N . TYR A 1 135 ? -11.586 -13.016 -5.281 1 98.38 135 TYR A N 1
ATOM 1100 C CA . TYR A 1 135 ? -11.141 -11.711 -4.816 1 98.38 135 TYR A CA 1
ATOM 1101 C C . TYR A 1 135 ? -9.625 -11.68 -4.637 1 98.38 135 TYR A C 1
ATOM 1103 O O . TYR A 1 135 ? -8.984 -10.656 -4.867 1 98.38 135 TYR A O 1
ATOM 1111 N N . ASN A 1 136 ? -9.055 -12.805 -4.199 1 98.31 136 ASN A N 1
ATOM 1112 C CA . ASN A 1 136 ? -7.602 -12.906 -4.168 1 98.31 136 ASN A CA 1
ATOM 1113 C C . ASN A 1 136 ? -6.996 -12.703 -5.551 1 98.31 136 ASN A C 1
ATOM 1115 O O . ASN A 1 136 ? -6.031 -11.953 -5.711 1 98.31 136 ASN A O 1
ATOM 1119 N N . PHE A 1 137 ? -7.617 -13.391 -6.492 1 98.81 137 PHE A N 1
ATOM 1120 C CA . PHE A 1 137 ? -7.152 -13.266 -7.867 1 98.81 137 PHE A CA 1
ATOM 1121 C C . PHE A 1 137 ? -7.309 -11.828 -8.359 1 98.81 137 PHE A C 1
ATOM 1123 O O . PHE A 1 137 ? -6.395 -11.273 -8.977 1 98.81 137 PHE A O 1
ATOM 1130 N N . LEU A 1 138 ? -8.43 -11.203 -8.055 1 98.81 138 LEU A N 1
ATOM 1131 C CA . LEU A 1 138 ? -8.641 -9.797 -8.414 1 98.81 138 LEU A CA 1
ATOM 1132 C C . LEU A 1 138 ? -7.555 -8.914 -7.809 1 98.81 138 LEU A C 1
ATOM 1134 O O . LEU A 1 138 ? -6.98 -8.07 -8.5 1 98.81 138 LEU A O 1
ATOM 1138 N N . SER A 1 139 ? -7.293 -9.125 -6.531 1 98.69 139 SER A N 1
ATOM 1139 C CA . SER A 1 139 ? -6.273 -8.344 -5.84 1 98.69 139 SER A CA 1
ATOM 1140 C C . SER A 1 139 ? -4.914 -8.484 -6.516 1 98.69 139 SER A C 1
ATOM 1142 O O . SER A 1 139 ? -4.164 -7.516 -6.629 1 98.69 139 SER A O 1
ATOM 1144 N N . PHE A 1 140 ? -4.609 -9.688 -6.945 1 98.81 140 PHE A N 1
ATOM 1145 C CA . PHE A 1 140 ? -3.359 -9.922 -7.66 1 98.81 140 PHE A CA 1
ATOM 1146 C C . PHE A 1 140 ? -3.348 -9.172 -8.984 1 98.81 140 PHE A C 1
ATOM 1148 O O . PHE A 1 140 ? -2.348 -8.539 -9.344 1 98.81 140 PHE A O 1
ATOM 1155 N N . CYS A 1 141 ? -4.434 -9.234 -9.688 1 98.81 141 CYS A N 1
ATOM 1156 C CA . CYS A 1 141 ? -4.551 -8.492 -10.938 1 98.81 141 CYS A CA 1
ATOM 1157 C C . CYS A 1 141 ? -4.344 -7.004 -10.711 1 98.81 141 CYS A C 1
ATOM 1159 O O . CYS A 1 141 ? -3.664 -6.34 -11.5 1 98.81 141 CYS A O 1
ATOM 1161 N N . GLU A 1 142 ? -4.938 -6.473 -9.672 1 98.69 142 GLU A N 1
ATOM 1162 C CA . GLU A 1 142 ? -4.793 -5.055 -9.352 1 98.69 142 GLU A CA 1
ATOM 1163 C C . GLU A 1 142 ? -3.33 -4.695 -9.102 1 98.69 142 GLU A C 1
ATOM 1165 O O . GLU A 1 142 ? -2.867 -3.633 -9.523 1 98.69 142 GLU A O 1
ATOM 1170 N N . LEU A 1 143 ? -2.645 -5.59 -8.461 1 98.44 143 LEU A N 1
ATOM 1171 C CA . LEU A 1 143 ? -1.224 -5.383 -8.203 1 98.44 143 LEU A CA 1
ATOM 1172 C C . LEU A 1 143 ? -0.446 -5.266 -9.508 1 98.44 143 LEU A C 1
ATOM 1174 O O . LEU A 1 143 ? 0.356 -4.348 -9.68 1 98.44 143 LEU A O 1
ATOM 1178 N N . ILE A 1 144 ? -0.671 -6.18 -10.391 1 97.69 144 ILE A N 1
ATOM 1179 C CA . ILE A 1 144 ? 0.111 -6.188 -11.625 1 97.69 144 ILE A CA 1
ATOM 1180 C C . ILE A 1 144 ? -0.304 -5.012 -12.508 1 97.69 144 ILE A C 1
ATOM 1182 O O . ILE A 1 144 ? 0.524 -4.438 -13.219 1 97.69 144 ILE A O 1
ATOM 1186 N N . VAL A 1 145 ? -1.589 -4.609 -12.484 1 98 145 VAL A N 1
ATOM 1187 C CA . VAL A 1 145 ? -2.045 -3.426 -13.203 1 98 145 VAL A CA 1
ATOM 1188 C C . VAL A 1 145 ? -1.275 -2.199 -12.719 1 98 145 VAL A C 1
ATOM 1190 O O . VAL A 1 145 ? -0.88 -1.35 -13.523 1 98 145 VAL A O 1
ATOM 1193 N N . ARG A 1 146 ? -0.996 -2.119 -11.477 1 96.94 146 ARG A N 1
ATOM 1194 C CA . ARG A 1 146 ? -0.348 -0.959 -10.867 1 96.94 146 ARG A CA 1
ATOM 1195 C C . ARG A 1 146 ? 1.135 -0.916 -11.219 1 96.94 146 ARG A C 1
ATOM 1197 O O . ARG A 1 146 ? 1.693 0.16 -11.445 1 96.94 146 ARG A O 1
ATOM 1204 N N . TYR A 1 147 ? 1.737 -2.088 -11.328 1 95.69 147 TYR A N 1
ATOM 1205 C CA . TYR A 1 147 ? 3.195 -2.076 -11.328 1 95.69 147 TYR A CA 1
ATOM 1206 C C . TYR A 1 147 ? 3.74 -2.516 -12.688 1 95.69 147 TYR A C 1
ATOM 1208 O O . TYR A 1 147 ? 4.945 -2.436 -12.93 1 95.69 147 TYR A O 1
ATOM 1216 N N . CYS A 1 148 ? 2.84 -2.959 -13.539 1 97.44 148 CYS A N 1
ATOM 1217 C CA . CYS A 1 148 ? 3.248 -3.381 -14.875 1 97.44 148 CYS A CA 1
ATOM 1218 C C . CYS A 1 148 ? 2.484 -2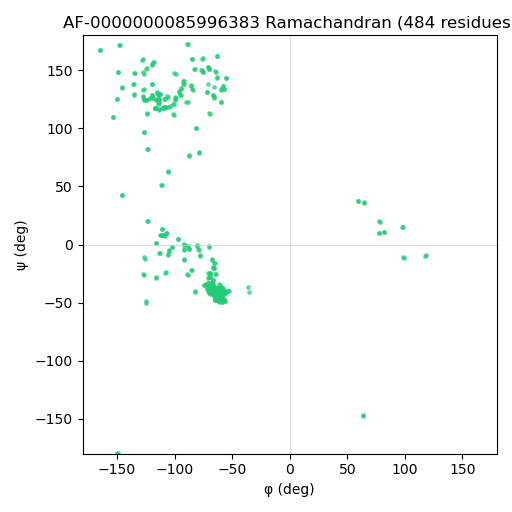.613 -15.945 1 97.44 148 CYS A C 1
ATOM 1220 O O . CYS A 1 148 ? 1.554 -3.145 -16.547 1 97.44 148 CYS A O 1
ATOM 1222 N N . PRO A 1 149 ? 2.918 -1.421 -16.266 1 95.88 149 PRO A N 1
ATOM 1223 C CA . PRO A 1 149 ? 2.168 -0.554 -17.188 1 95.88 149 PRO A CA 1
ATOM 1224 C C . PRO A 1 149 ? 2.105 -1.108 -18.609 1 95.88 149 PRO A C 1
ATOM 1226 O O . PRO A 1 149 ? 1.202 -0.757 -19.375 1 95.88 149 PRO A O 1
ATOM 1229 N N . GLN A 1 150 ? 2.986 -2.002 -18.984 1 97 150 GLN A N 1
ATOM 1230 C CA . GLN A 1 150 ? 2.996 -2.529 -20.344 1 97 150 GLN A CA 1
ATOM 1231 C C . GLN A 1 150 ? 2.25 -3.859 -20.422 1 97 150 GLN A C 1
ATOM 1233 O O . GLN A 1 150 ? 2.242 -4.512 -21.469 1 97 150 GLN A O 1
ATOM 1238 N N . LEU A 1 151 ? 1.67 -4.266 -19.359 1 98.44 151 LEU A N 1
ATOM 1239 C CA . LEU A 1 151 ? 0.958 -5.539 -19.312 1 98.44 151 LEU A CA 1
ATOM 1240 C C . LEU A 1 151 ? -0.142 -5.586 -20.359 1 98.44 151 LEU A C 1
ATOM 1242 O O . LEU A 1 151 ? -0.912 -4.633 -20.5 1 98.44 151 LEU A O 1
ATOM 1246 N N . LYS A 1 152 ? -0.259 -6.75 -21.078 1 98.69 152 LYS A N 1
ATOM 1247 C CA . LYS A 1 152 ? -1.244 -6.891 -22.141 1 98.69 152 LYS A CA 1
ATOM 1248 C C . LYS A 1 152 ? -2.111 -8.133 -21.922 1 98.69 152 LYS A C 1
ATOM 1250 O O . LYS A 1 152 ? -3.26 -8.172 -22.375 1 98.69 152 LYS A O 1
ATOM 1255 N N . LYS A 1 153 ? -1.455 -9.07 -21.203 1 98.81 153 LYS A N 1
ATOM 1256 C CA . LYS A 1 153 ? -2.17 -10.344 -21.125 1 98.81 153 LYS A CA 1
ATOM 1257 C C . LYS A 1 153 ? -1.957 -11.023 -19.781 1 98.81 153 LYS A C 1
ATOM 1259 O O . LYS A 1 153 ? -0.838 -11.055 -19.266 1 98.81 153 LYS A O 1
ATOM 1264 N N . ILE A 1 154 ? -3.033 -11.523 -19.219 1 98.88 154 ILE A N 1
ATOM 1265 C CA . ILE A 1 154 ? -3.025 -12.391 -18.047 1 98.88 154 ILE A CA 1
ATOM 1266 C C . ILE A 1 154 ? -3.654 -13.734 -18.406 1 98.88 154 ILE A C 1
ATOM 1268 O O . ILE A 1 154 ? -4.719 -13.789 -19.016 1 98.88 154 ILE A O 1
ATOM 1272 N N . ILE A 1 155 ? -2.967 -14.812 -18.109 1 98.88 155 ILE A N 1
ATOM 1273 C CA . ILE A 1 155 ? -3.486 -16.156 -18.328 1 98.88 155 ILE A CA 1
ATOM 1274 C C . ILE A 1 155 ? -3.65 -16.875 -17 1 98.88 155 ILE A C 1
ATOM 1276 O O . ILE A 1 155 ? -2.674 -17.094 -16.266 1 98.88 155 ILE A O 1
ATOM 1280 N N . LEU A 1 156 ? -4.875 -17.234 -16.672 1 98.81 156 LEU A N 1
ATOM 1281 C CA . LEU A 1 156 ? -5.16 -18 -15.461 1 98.81 156 LEU A CA 1
ATOM 1282 C C . LEU A 1 156 ? -5.578 -19.422 -15.82 1 98.81 156 LEU A C 1
ATOM 1284 O O . LEU A 1 156 ? -6.555 -19.625 -16.547 1 98.81 156 LEU A O 1
ATOM 1288 N N . THR A 1 157 ? -4.82 -20.375 -15.375 1 98.69 157 THR A N 1
ATOM 1289 C CA . THR A 1 157 ? -5.215 -21.781 -15.406 1 98.69 157 THR A CA 1
ATOM 1290 C C . THR A 1 157 ? -5.688 -22.25 -14.031 1 98.69 157 THR A C 1
ATOM 1292 O O . THR A 1 157 ? -4.941 -22.156 -13.055 1 98.69 157 THR A O 1
ATOM 1295 N N . THR A 1 158 ? -6.938 -22.719 -13.953 1 98.5 158 THR A N 1
ATOM 1296 C CA . THR A 1 158 ? -7.508 -23.047 -12.648 1 98.5 158 THR A CA 1
ATOM 1297 C C . THR A 1 158 ? -8.477 -24.219 -12.766 1 98.5 158 THR A C 1
ATOM 1299 O O . THR A 1 158 ? -8.695 -24.75 -13.859 1 98.5 158 THR A O 1
ATOM 1302 N N . GLY A 1 159 ? -8.93 -24.734 -11.602 1 97.19 159 GLY A N 1
ATOM 1303 C CA . GLY A 1 159 ? -9.914 -25.797 -11.594 1 97.19 159 GLY A CA 1
ATOM 1304 C C . GLY A 1 159 ? -11.344 -25.297 -11.688 1 97.19 159 GLY A C 1
ATOM 1305 O O . GLY A 1 159 ? -11.633 -24.156 -11.328 1 97.19 159 GLY A O 1
ATOM 1306 N N . THR A 1 160 ? -12.195 -26.203 -12.102 1 96.12 160 THR A N 1
ATOM 1307 C CA . THR A 1 160 ? -13.617 -25.906 -12.195 1 96.12 160 THR A CA 1
ATOM 1308 C C . THR A 1 160 ? -14.297 -26.094 -10.844 1 96.12 160 THR A C 1
ATOM 1310 O O . THR A 1 160 ? -14.023 -27.062 -10.133 1 96.12 160 THR A O 1
ATOM 1313 N N . ASN A 1 161 ? -15.117 -25.047 -10.523 1 95.31 161 ASN A N 1
ATOM 1314 C CA . ASN A 1 161 ? -16.031 -25.25 -9.398 1 95.31 161 ASN A CA 1
ATOM 1315 C C . ASN A 1 161 ? -17.281 -26.016 -9.828 1 95.31 161 ASN A C 1
ATOM 1317 O O . ASN A 1 161 ? -18.25 -25.422 -10.289 1 95.31 161 ASN A O 1
ATOM 1321 N N . HIS A 1 162 ? -17.328 -27.219 -9.586 1 93.06 162 HIS A N 1
ATOM 1322 C CA . HIS A 1 162 ? -18.406 -28.047 -10.102 1 93.06 162 HIS A CA 1
ATOM 1323 C C . HIS A 1 162 ? -19.734 -27.703 -9.43 1 93.06 162 HIS A C 1
ATOM 1325 O O . HIS A 1 162 ? -20.797 -27.859 -10.039 1 93.06 162 HIS A O 1
ATOM 1331 N N . GLN A 1 163 ? -19.703 -27.234 -8.25 1 94.31 163 GLN A N 1
ATOM 1332 C CA . GLN A 1 163 ? -20.906 -26.906 -7.5 1 94.31 163 GLN A CA 1
ATOM 1333 C C . GLN A 1 163 ? -21.406 -25.5 -7.844 1 94.31 163 GLN A C 1
ATOM 1335 O O . GLN A 1 163 ? -22.594 -25.203 -7.684 1 94.31 163 GLN A O 1
ATOM 1340 N N . ASP A 1 164 ? -20.547 -24.656 -8.352 1 96.12 164 ASP A N 1
ATOM 1341 C CA . ASP A 1 164 ? -20.875 -23.234 -8.539 1 96.12 164 ASP A CA 1
ATOM 1342 C C . ASP A 1 164 ? -20.188 -22.688 -9.789 1 96.12 164 ASP A C 1
ATOM 1344 O O . ASP A 1 164 ? -19.672 -21.562 -9.766 1 96.12 164 ASP A O 1
ATOM 1348 N N . HIS A 1 165 ? -20.219 -23.484 -10.836 1 95.38 165 HIS A N 1
ATOM 1349 C CA . HIS A 1 165 ? -19.469 -23.141 -12.047 1 95.38 165 HIS A CA 1
ATOM 1350 C C . HIS A 1 165 ? -20 -21.859 -12.68 1 95.38 165 HIS A C 1
ATOM 1352 O O . HIS A 1 165 ? -19.219 -21.031 -13.164 1 95.38 165 HIS A O 1
ATOM 1358 N N . VAL A 1 166 ? -21.234 -21.656 -12.711 1 96.75 166 VAL A N 1
ATOM 1359 C CA . VAL A 1 166 ? -21.859 -20.5 -13.344 1 96.75 166 VAL A CA 1
ATOM 1360 C C . VAL A 1 166 ? -21.391 -19.219 -12.656 1 96.75 166 VAL A C 1
ATOM 1362 O O . VAL A 1 166 ? -20.969 -18.281 -13.32 1 96.75 166 VAL A O 1
ATOM 1365 N N . ASN A 1 167 ? -21.422 -19.219 -11.352 1 97.62 167 ASN A N 1
ATOM 1366 C CA . ASN A 1 167 ? -20.984 -18.031 -10.609 1 97.62 167 ASN A CA 1
ATOM 1367 C C . ASN A 1 167 ? -19.469 -17.844 -10.727 1 97.62 167 ASN A C 1
ATOM 1369 O O . ASN A 1 167 ? -18.984 -16.703 -10.742 1 97.62 167 ASN A O 1
ATOM 1373 N N . GLN A 1 168 ? -18.781 -18.969 -10.789 1 98.06 168 GLN A N 1
ATOM 1374 C CA . GLN A 1 168 ? -17.328 -18.875 -11.008 1 98.06 168 GLN A CA 1
ATOM 1375 C C . GLN A 1 168 ? -17.031 -18.141 -12.312 1 98.06 168 GLN A C 1
ATOM 1377 O O . GLN A 1 168 ? -16.234 -17.203 -12.328 1 98.06 168 GLN A O 1
ATOM 1382 N N . MET A 1 169 ? -17.703 -18.516 -13.312 1 97.88 169 MET A N 1
ATOM 1383 C CA . MET A 1 169 ? -17.516 -17.922 -14.633 1 97.88 169 MET A CA 1
ATOM 1384 C C . MET A 1 169 ? -17.938 -16.469 -14.633 1 97.88 169 MET A C 1
ATOM 1386 O O . MET A 1 169 ? -17.297 -15.625 -15.273 1 97.88 169 MET A O 1
ATOM 1390 N N . SER A 1 170 ? -18.984 -16.203 -13.961 1 98.31 170 SER A N 1
ATOM 1391 C CA . SER A 1 170 ? -19.469 -14.836 -13.883 1 98.31 170 SER A CA 1
ATOM 1392 C C . SER A 1 170 ? -18.453 -13.914 -13.227 1 98.31 170 SER A C 1
ATOM 1394 O O . SER A 1 170 ? -18.219 -12.797 -13.695 1 98.31 170 SER A O 1
ATOM 1396 N N . ARG A 1 171 ? -17.875 -14.383 -12.188 1 98.56 171 ARG A N 1
ATOM 1397 C CA . ARG A 1 171 ? -16.844 -13.602 -11.508 1 98.56 171 ARG A CA 1
ATOM 1398 C C . ARG A 1 171 ? -15.648 -13.352 -12.422 1 98.56 171 ARG A C 1
ATOM 1400 O O . ARG A 1 171 ? -15.133 -12.234 -12.484 1 98.56 171 ARG A O 1
ATOM 1407 N N . PHE A 1 172 ? -15.258 -14.367 -13.172 1 98.69 172 PHE A N 1
ATOM 1408 C CA . PHE A 1 172 ? -14.141 -14.234 -14.109 1 98.69 172 PHE A CA 1
ATOM 1409 C C . PHE A 1 172 ? -14.484 -13.25 -15.219 1 98.69 172 PHE A C 1
ATOM 1411 O O . PHE A 1 172 ? -13.641 -12.445 -15.633 1 98.69 172 PHE A O 1
ATOM 1418 N N . SER A 1 173 ? -15.688 -13.344 -15.648 1 98.5 173 SER A N 1
ATOM 1419 C CA . SER A 1 173 ? -16.125 -12.438 -16.703 1 98.5 173 SER A CA 1
ATOM 1420 C C . SER A 1 173 ? -16.094 -10.984 -16.234 1 98.5 173 SER A C 1
ATOM 1422 O O . SER A 1 173 ? -15.703 -10.094 -17 1 98.5 173 SER A O 1
ATOM 1424 N N . SER A 1 174 ? -16.531 -10.766 -15.031 1 98.69 174 SER A N 1
ATOM 1425 C CA . SER A 1 174 ? -16.484 -9.422 -14.469 1 98.69 174 SER A CA 1
ATOM 1426 C C . SER A 1 174 ? -15.062 -8.891 -14.414 1 98.69 174 SER A C 1
ATOM 1428 O O . SER A 1 174 ? -14.797 -7.754 -14.805 1 98.69 174 SER A O 1
ATOM 1430 N N . ILE A 1 175 ? -14.172 -9.719 -13.953 1 98.81 175 ILE A N 1
ATOM 1431 C CA . ILE A 1 175 ? -12.773 -9.328 -13.875 1 98.81 175 ILE A CA 1
ATOM 1432 C C . ILE A 1 175 ? -12.234 -9.055 -15.273 1 98.81 175 ILE A C 1
ATOM 1434 O O . ILE A 1 175 ? -11.57 -8.031 -15.508 1 98.81 175 ILE A O 1
ATOM 1438 N N . ARG A 1 176 ? -12.539 -9.938 -16.188 1 98.69 176 ARG A N 1
ATOM 1439 C CA . ARG A 1 176 ? -12.109 -9.805 -17.578 1 98.69 176 ARG A CA 1
ATOM 1440 C C . ARG A 1 176 ? -12.578 -8.484 -18.172 1 98.69 176 ARG A C 1
ATOM 1442 O O . ARG A 1 176 ? -11.781 -7.734 -18.75 1 98.69 176 ARG A O 1
ATOM 1449 N N . ASN A 1 177 ? -13.828 -8.18 -18 1 98.31 177 ASN A N 1
ATOM 1450 C CA . ASN A 1 177 ? -14.414 -6.965 -18.547 1 98.31 177 ASN A CA 1
ATOM 1451 C C . ASN A 1 177 ? -13.758 -5.715 -17.969 1 98.31 177 ASN A C 1
ATOM 1453 O O . ASN A 1 177 ? -13.539 -4.738 -18.688 1 98.31 177 ASN A O 1
ATOM 1457 N N . SER A 1 178 ? -13.461 -5.797 -16.734 1 98.19 178 SER A N 1
ATOM 1458 C CA . SER A 1 178 ? -12.82 -4.66 -16.078 1 98.19 178 SER A CA 1
ATOM 1459 C C . SER A 1 178 ? -11.391 -4.469 -16.594 1 98.19 178 SER A C 1
ATOM 1461 O O . SER A 1 178 ? -10.945 -3.334 -16.781 1 98.19 178 SER A O 1
ATOM 1463 N N . LEU A 1 179 ? -10.719 -5.512 -16.875 1 98.56 179 LEU A N 1
ATOM 1464 C CA . LEU A 1 179 ? -9.344 -5.465 -17.344 1 98.56 179 LEU A CA 1
ATOM 1465 C C . LEU A 1 179 ? -9.266 -4.895 -18.75 1 98.56 179 LEU A C 1
ATOM 1467 O O . LEU A 1 179 ? -8.258 -4.281 -19.125 1 98.56 179 LEU A O 1
ATOM 1471 N N . VAL A 1 180 ? -10.281 -5 -19.516 1 98.06 180 VAL A N 1
ATOM 1472 C CA . VAL A 1 180 ? -10.344 -4.488 -20.875 1 98.06 180 VAL A CA 1
ATOM 1473 C C . VAL A 1 180 ? -10.133 -2.975 -20.859 1 98.06 180 VAL A C 1
ATOM 1475 O O . VAL A 1 180 ? -9.469 -2.428 -21.75 1 98.06 180 VAL A O 1
ATOM 1478 N N . SER A 1 181 ? -10.609 -2.297 -19.828 1 95.88 181 SER A N 1
ATOM 1479 C CA . SER A 1 181 ? -10.469 -0.848 -19.719 1 95.88 181 SER A CA 1
ATOM 1480 C C . SER A 1 181 ? -9.016 -0.444 -19.531 1 95.88 181 SER A C 1
ATOM 1482 O O . SER A 1 181 ? -8.664 0.725 -19.703 1 95.88 181 SER A O 1
ATOM 1484 N N . TYR A 1 182 ? -8.234 -1.368 -19.25 1 96.75 182 TYR A N 1
ATOM 1485 C CA . TYR A 1 182 ? -6.801 -1.136 -19.094 1 96.75 182 TYR A CA 1
ATOM 1486 C C . TYR A 1 182 ? -6.02 -1.738 -20.266 1 96.75 182 TYR A C 1
ATOM 1488 O O . TYR A 1 182 ? -4.793 -1.853 -20.203 1 96.75 182 TYR A O 1
ATOM 1496 N N . ASN A 1 183 ? -6.766 -2.18 -21.219 1 97.81 183 ASN A N 1
ATOM 1497 C CA . ASN A 1 183 ? -6.188 -2.801 -22.406 1 97.81 183 ASN A CA 1
ATOM 1498 C C . ASN A 1 183 ? -5.457 -4.098 -22.062 1 97.81 183 ASN A C 1
ATOM 1500 O O . ASN A 1 183 ? -4.375 -4.363 -22.594 1 97.81 183 ASN A O 1
ATOM 1504 N N . ILE A 1 184 ? -5.965 -4.828 -21.141 1 98.75 184 ILE A N 1
ATOM 1505 C CA . ILE A 1 184 ? -5.402 -6.105 -20.703 1 98.75 184 ILE A CA 1
ATOM 1506 C C . ILE A 1 184 ? -6.379 -7.234 -21.031 1 98.75 184 ILE A C 1
ATOM 1508 O O . ILE A 1 184 ? -7.566 -7.148 -20.688 1 98.75 184 ILE A O 1
ATOM 1512 N N . ASP A 1 185 ? -5.863 -8.273 -21.656 1 98.81 185 ASP A N 1
ATOM 1513 C CA . ASP A 1 185 ? -6.664 -9.445 -21.984 1 98.81 185 ASP A CA 1
ATOM 1514 C C . ASP A 1 185 ? -6.52 -10.523 -20.906 1 98.81 185 ASP A C 1
ATOM 1516 O O . ASP A 1 185 ? -5.402 -10.875 -20.531 1 98.81 185 ASP A O 1
ATOM 1520 N N . LEU A 1 186 ? -7.645 -10.992 -20.422 1 98.88 186 LEU A N 1
ATOM 1521 C CA . LEU A 1 186 ? -7.629 -12.094 -19.453 1 98.88 186 LEU A CA 1
ATOM 1522 C C . LEU A 1 186 ? -8.117 -13.391 -20.109 1 98.88 186 LEU A C 1
ATOM 1524 O O . LEU A 1 186 ? -9.25 -13.453 -20.594 1 98.88 186 LEU A O 1
ATOM 1528 N N . GLU A 1 187 ? -7.25 -14.352 -20.141 1 98.75 187 GLU A N 1
ATOM 1529 C CA . GLU A 1 187 ? -7.602 -15.68 -20.641 1 98.75 187 GLU A CA 1
ATOM 1530 C C . GLU A 1 187 ? -7.73 -16.672 -19.484 1 98.75 187 GLU A C 1
ATOM 1532 O O . GLU A 1 187 ? -6.812 -16.812 -18.672 1 98.75 187 GLU A O 1
ATOM 1537 N N . ILE A 1 188 ? -8.859 -17.359 -19.453 1 98.5 188 ILE A N 1
ATOM 1538 C CA . ILE A 1 188 ? -9.109 -18.359 -18.422 1 98.5 188 ILE A CA 1
ATOM 1539 C C . ILE A 1 188 ? -9.062 -19.75 -19.031 1 98.5 188 ILE A C 1
ATOM 1541 O O . ILE A 1 188 ? -9.758 -20.031 -20.016 1 98.5 188 ILE A O 1
ATOM 1545 N N . ILE A 1 189 ? -8.242 -20.594 -18.484 1 98.06 189 ILE A N 1
ATOM 1546 C CA . ILE A 1 189 ? -8.133 -21.984 -18.906 1 98.06 189 ILE A CA 1
ATOM 1547 C C . ILE A 1 189 ? -8.508 -22.906 -17.734 1 98.06 189 ILE A C 1
ATOM 1549 O O . ILE A 1 189 ? -7.941 -22.797 -16.656 1 98.06 189 ILE A O 1
ATOM 1553 N N . PHE A 1 190 ? -9.461 -23.797 -18.016 1 97.5 190 PHE A N 1
ATOM 1554 C CA . PHE A 1 190 ? -9.852 -24.75 -16.969 1 97.5 190 PHE A CA 1
ATOM 1555 C C . PHE A 1 190 ? -9.117 -26.078 -17.141 1 97.5 190 PHE A C 1
ATOM 1557 O O . PHE A 1 190 ? -8.961 -26.562 -18.266 1 97.5 190 PHE A O 1
ATOM 1564 N N . SER A 1 191 ? -8.578 -26.516 -16.031 1 95.38 191 SER A N 1
ATOM 1565 C CA . SER A 1 191 ? -7.902 -27.812 -16 1 95.38 191 SER A CA 1
ATOM 1566 C C . SER A 1 191 ? -8.305 -28.594 -14.758 1 95.38 191 SER A C 1
ATOM 1568 O O . SER A 1 191 ? -8.148 -28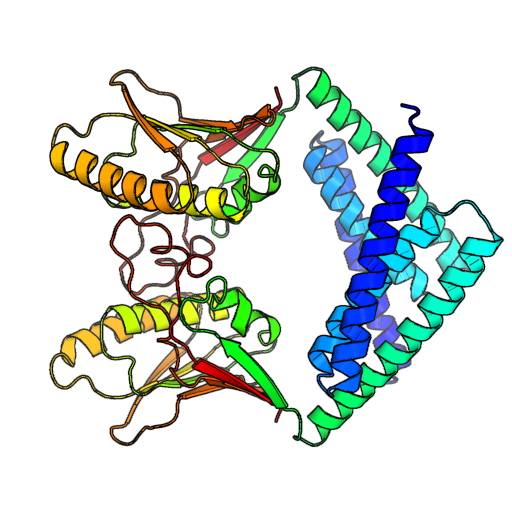.125 -13.633 1 95.38 191 SER A O 1
ATOM 1570 N N . ASP A 1 192 ? -8.703 -29.828 -14.898 1 88.81 192 ASP A N 1
ATOM 1571 C CA . ASP A 1 192 ? -9.102 -30.688 -13.781 1 88.81 192 ASP A CA 1
ATOM 1572 C C . ASP A 1 192 ? -7.91 -31.484 -13.266 1 88.81 192 ASP A C 1
ATOM 1574 O O . ASP A 1 192 ? -8.016 -32.156 -12.242 1 88.81 192 ASP A O 1
ATOM 1578 N N . THR A 1 193 ? -6.73 -31.328 -13.852 1 92.44 193 THR A N 1
ATOM 1579 C CA . THR A 1 193 ? -5.562 -32.094 -13.445 1 92.44 193 THR A CA 1
ATOM 1580 C C . THR A 1 193 ? -4.477 -31.203 -12.883 1 92.44 193 THR A C 1
ATOM 1582 O O . THR A 1 193 ? -3.406 -31.672 -12.492 1 92.44 193 THR A O 1
ATOM 1585 N N . LEU A 1 194 ? -4.801 -30 -12.859 1 91.06 194 LEU A N 1
ATOM 1586 C CA . LEU A 1 194 ? -3.84 -29 -12.391 1 91.06 194 LEU A CA 1
ATOM 1587 C C . LEU A 1 194 ? -3.529 -29.203 -10.914 1 91.06 194 LEU A C 1
ATOM 1589 O O . LEU A 1 194 ? -4.441 -29.359 -10.094 1 91.06 194 LEU A O 1
ATOM 1593 N N . HIS A 1 195 ? -2.201 -29.312 -10.609 1 88.56 195 HIS A N 1
ATOM 1594 C CA . HIS A 1 195 ? -1.8 -29.453 -9.211 1 88.56 195 HIS A CA 1
ATOM 1595 C C . HIS A 1 195 ? -0.764 -28.406 -8.828 1 88.56 195 HIS A C 1
ATOM 1597 O O . HIS A 1 195 ? -0.539 -28.141 -7.645 1 88.56 195 HIS A O 1
ATOM 1603 N N . ASP A 1 196 ? -0.291 -27.781 -9.789 1 88.62 196 ASP A N 1
ATOM 1604 C CA . ASP A 1 196 ? 0.77 -26.812 -9.539 1 88.62 196 ASP A CA 1
ATOM 1605 C C . ASP A 1 196 ? 0.192 -25.469 -9.102 1 88.62 196 ASP A C 1
ATOM 1607 O O . ASP A 1 196 ? -0.968 -25.156 -9.391 1 88.62 196 ASP A O 1
ATOM 1611 N N . ARG A 1 197 ? 0.964 -24.766 -8.328 1 95.44 197 ARG A N 1
ATOM 1612 C CA . ARG A 1 197 ? 0.711 -23.406 -7.906 1 95.44 197 ARG A CA 1
ATOM 1613 C C . ARG A 1 197 ? 1.905 -22.5 -8.211 1 95.44 197 ARG A C 1
ATOM 1615 O O . ARG A 1 197 ? 2.867 -22.453 -7.441 1 95.44 197 ARG A O 1
ATOM 1622 N N . GLU A 1 198 ? 1.78 -21.797 -9.383 1 97.38 198 GLU A N 1
ATOM 1623 C CA . GLU A 1 198 ? 2.941 -21.031 -9.812 1 97.38 198 GLU A CA 1
ATOM 1624 C C . GLU A 1 198 ? 2.518 -19.781 -10.586 1 97.38 198 GLU A C 1
ATOM 1626 O O . GLU A 1 198 ? 1.459 -19.766 -11.211 1 97.38 198 GLU A O 1
ATOM 1631 N N . ILE A 1 199 ? 3.279 -18.719 -10.492 1 98.56 199 ILE A N 1
ATOM 1632 C CA . ILE A 1 199 ? 3.168 -17.484 -11.25 1 98.56 199 ILE A CA 1
ATOM 1633 C C . ILE A 1 199 ? 4.406 -17.297 -12.125 1 98.56 199 ILE A C 1
ATOM 1635 O O . ILE A 1 199 ? 5.535 -17.359 -11.633 1 98.56 199 ILE A O 1
ATOM 1639 N N . ARG A 1 200 ? 4.215 -17.141 -13.406 1 98.25 200 ARG A N 1
ATOM 1640 C CA . ARG A 1 200 ? 5.297 -16.906 -14.352 1 98.25 200 ARG A CA 1
ATOM 1641 C C . ARG A 1 200 ? 5.203 -15.523 -14.969 1 98.25 200 ARG A C 1
ATOM 1643 O O . ARG A 1 200 ? 4.176 -15.164 -15.547 1 98.25 200 ARG A O 1
ATOM 1650 N N . LEU A 1 201 ? 6.195 -14.805 -14.773 1 98.25 201 LEU A N 1
ATOM 1651 C CA . LEU A 1 201 ? 6.309 -13.477 -15.367 1 98.25 201 LEU A CA 1
ATOM 1652 C C . LEU A 1 201 ? 7.176 -13.516 -16.625 1 98.25 201 LEU A C 1
ATOM 1654 O O . LEU A 1 201 ? 8.156 -14.266 -16.688 1 98.25 201 LEU A O 1
ATOM 1658 N N . ASP A 1 202 ? 6.879 -12.703 -17.562 1 96.94 202 ASP A N 1
ATOM 1659 C CA . ASP A 1 202 ? 7.586 -12.812 -18.844 1 96.94 202 ASP A CA 1
ATOM 1660 C C . ASP A 1 202 ? 8.953 -12.133 -18.766 1 96.94 202 ASP A C 1
ATOM 1662 O O . ASP A 1 202 ? 9.727 -12.18 -19.734 1 96.94 202 ASP A O 1
ATOM 1666 N N . ASN A 1 203 ? 9.32 -11.562 -17.656 1 94.5 203 ASN A N 1
ATOM 1667 C CA . ASN A 1 203 ? 10.672 -11.039 -17.469 1 94.5 203 ASN A CA 1
ATOM 1668 C C . ASN A 1 203 ? 11.609 -12.109 -16.906 1 94.5 203 ASN A C 1
ATOM 1670 O O . ASN A 1 203 ? 12.758 -11.812 -16.578 1 94.5 203 ASN A O 1
ATOM 1674 N N . GLY A 1 204 ? 11.07 -13.289 -16.656 1 95 204 GLY A N 1
ATOM 1675 C CA . GLY A 1 204 ? 11.953 -14.406 -16.344 1 95 204 GLY A CA 1
ATOM 1676 C C . GLY A 1 204 ? 11.719 -14.977 -14.953 1 95 204 GLY A C 1
ATOM 1677 O O . GLY A 1 204 ? 12.195 -16.062 -14.633 1 95 204 GLY A O 1
ATOM 1678 N N . TRP A 1 205 ? 10.914 -14.328 -14.102 1 96 205 TRP A N 1
ATOM 1679 C CA . TRP A 1 205 ? 10.688 -14.758 -12.727 1 96 205 TRP A CA 1
ATOM 1680 C C . TRP A 1 205 ? 9.578 -15.797 -12.656 1 96 205 TRP A C 1
ATOM 1682 O O . TRP A 1 205 ? 8.562 -15.68 -13.336 1 96 205 TRP A O 1
ATOM 1692 N N . ILE A 1 206 ? 9.859 -16.766 -11.859 1 96.94 206 ILE A N 1
ATOM 1693 C CA . ILE A 1 206 ? 8.875 -17.797 -11.547 1 96.94 206 ILE A CA 1
ATOM 1694 C C . ILE A 1 206 ? 8.695 -17.891 -10.039 1 96.94 206 ILE A C 1
ATOM 1696 O O . ILE A 1 206 ? 9.664 -18.078 -9.297 1 96.94 206 ILE A O 1
ATOM 1700 N N . LEU A 1 207 ? 7.484 -17.75 -9.602 1 97.88 207 LEU A N 1
ATOM 1701 C CA . LEU A 1 207 ? 7.164 -17.844 -8.18 1 97.88 207 LEU A CA 1
ATOM 1702 C C . LEU A 1 207 ? 6.242 -19.016 -7.898 1 97.88 207 LEU A C 1
ATOM 1704 O O . LEU A 1 207 ? 5.141 -19.094 -8.438 1 97.88 207 LEU A O 1
ATOM 1708 N N . LYS A 1 208 ? 6.715 -19.953 -7.121 1 97.31 208 LYS A N 1
ATOM 1709 C CA . LYS A 1 208 ? 5.922 -21.094 -6.703 1 97.31 208 LYS A CA 1
ATOM 1710 C C . LYS A 1 208 ? 5.465 -20.953 -5.254 1 97.31 208 LYS A C 1
ATOM 1712 O O . LYS A 1 208 ? 6.289 -20.859 -4.344 1 97.31 208 LYS A O 1
ATOM 1717 N N . ILE A 1 209 ? 4.191 -20.922 -5.062 1 97.69 209 ILE A N 1
ATOM 1718 C CA . ILE A 1 209 ? 3.623 -20.703 -3.736 1 97.69 209 ILE A CA 1
ATOM 1719 C C . ILE A 1 209 ? 2.887 -21.969 -3.285 1 97.69 209 ILE A C 1
ATOM 1721 O O . ILE A 1 209 ? 1.939 -22.406 -3.938 1 97.69 209 ILE A O 1
ATOM 1725 N N . GLY A 1 210 ? 3.23 -22.5 -2.199 1 97.12 210 GLY A N 1
ATOM 1726 C CA . GLY A 1 210 ? 2.65 -23.734 -1.703 1 97.12 210 GLY A CA 1
ATOM 1727 C C . GLY A 1 210 ? 1.136 -23.703 -1.65 1 97.12 210 GLY A C 1
ATOM 1728 O O . GLY A 1 210 ? 0.477 -24.672 -2.049 1 97.12 210 GLY A O 1
ATOM 1729 N N . ARG A 1 211 ? 0.564 -22.625 -1.255 1 96.75 211 ARG A N 1
ATOM 1730 C CA . ARG A 1 211 ? -0.881 -22.5 -1.104 1 96.75 211 ARG A CA 1
ATOM 1731 C C . ARG A 1 211 ? -1.476 -21.641 -2.213 1 96.75 211 ARG A C 1
ATOM 1733 O O . ARG A 1 211 ? -2.631 -21.219 -2.127 1 96.75 211 ARG A O 1
ATOM 1740 N N . GLY A 1 212 ? -0.686 -21.328 -3.201 1 97.88 212 GLY A N 1
ATOM 1741 C CA . GLY A 1 212 ? -1.185 -20.438 -4.23 1 97.88 212 GLY A CA 1
ATOM 1742 C C . GLY A 1 212 ? -1.522 -19.047 -3.709 1 97.88 212 GLY A C 1
ATOM 1743 O O . GLY A 1 212 ? -0.844 -18.531 -2.816 1 97.88 212 GLY A O 1
ATOM 1744 N N . LEU A 1 213 ? -2.535 -18.453 -4.305 1 98.25 213 LEU A N 1
ATOM 1745 C CA . LEU A 1 213 ? -2.934 -17.109 -3.918 1 98.25 213 LEU A CA 1
ATOM 1746 C C . LEU A 1 213 ? -3.775 -17.141 -2.646 1 98.25 213 LEU A C 1
ATOM 1748 O O . LEU A 1 213 ? -4.109 -16.078 -2.098 1 98.25 213 LEU A O 1
ATOM 1752 N N . ASP A 1 214 ? -4.055 -18.328 -2.172 1 97.69 214 ASP A N 1
ATOM 1753 C CA . ASP A 1 214 ? -4.992 -18.484 -1.065 1 97.69 214 ASP A CA 1
ATOM 1754 C C . ASP A 1 214 ? -4.266 -18.812 0.234 1 97.69 214 ASP A C 1
ATOM 1756 O O . ASP A 1 214 ? -4.547 -19.844 0.864 1 97.69 214 ASP A O 1
ATOM 1760 N N . TYR A 1 215 ? -3.402 -17.875 0.685 1 98.25 215 TYR A N 1
ATOM 1761 C CA . TYR A 1 215 ? -2.66 -18.172 1.904 1 98.25 215 TYR A CA 1
ATOM 1762 C C . TYR A 1 215 ? -3.1 -17.266 3.047 1 98.25 215 TYR A C 1
ATOM 1764 O O . TYR A 1 215 ? -2.553 -17.328 4.148 1 98.25 215 TYR A O 1
ATOM 1772 N N . PHE A 1 216 ? -4.145 -16.484 2.887 1 98.38 216 PHE A N 1
ATOM 1773 C CA . PHE A 1 216 ? -4.664 -15.609 3.938 1 98.38 216 PHE A CA 1
ATOM 1774 C C . PHE A 1 216 ? -5.75 -16.328 4.734 1 98.38 216 PHE A C 1
ATOM 1776 O O . PHE A 1 216 ? -6.594 -17.016 4.164 1 98.38 216 PHE A O 1
ATOM 1783 N N . LYS A 1 217 ? -5.73 -16.172 5.965 1 98.19 217 LYS A N 1
ATOM 1784 C CA . LYS A 1 217 ? -6.793 -16.688 6.82 1 98.19 217 LYS A CA 1
ATOM 1785 C C . LYS A 1 217 ? -8.039 -15.812 6.746 1 98.19 217 LYS A C 1
ATOM 1787 O O . LYS A 1 217 ? -7.941 -14.609 6.488 1 98.19 217 LYS A O 1
ATOM 1792 N N . PRO A 1 218 ? -9.156 -16.422 6.934 1 97.12 218 PRO A N 1
ATOM 1793 C CA . PRO A 1 218 ? -10.383 -15.625 6.922 1 97.12 218 PRO A CA 1
ATOM 1794 C C . PRO A 1 218 ? -10.438 -14.617 8.062 1 97.12 218 PRO A C 1
ATOM 1796 O O . PRO A 1 218 ? -9.852 -14.844 9.125 1 97.12 218 PRO A O 1
ATOM 1799 N N . VAL A 1 219 ? -11.055 -13.539 7.816 1 96.25 219 VAL A N 1
ATOM 1800 C CA . VAL A 1 219 ? -11.305 -12.492 8.797 1 96.25 219 VAL A CA 1
ATOM 1801 C C . VAL A 1 219 ? -12.758 -12.023 8.695 1 96.25 219 VAL A C 1
ATOM 1803 O O . VAL A 1 219 ? -13.328 -11.992 7.605 1 96.25 219 VAL A O 1
ATOM 1806 N N . ASN A 1 220 ? -13.305 -11.648 9.805 1 96.25 220 ASN A N 1
ATOM 1807 C CA . ASN A 1 220 ? -14.695 -11.219 9.82 1 96.25 220 ASN A CA 1
ATOM 1808 C C . ASN A 1 220 ? -14.875 -9.867 9.141 1 96.25 220 ASN A C 1
ATOM 1810 O O . ASN A 1 220 ? -13.953 -9.047 9.117 1 96.25 220 ASN A O 1
ATOM 1814 N N . LYS A 1 221 ? -16.109 -9.711 8.617 1 97.19 221 LYS A N 1
ATOM 1815 C CA . LYS A 1 221 ? -16.469 -8.383 8.109 1 97.19 221 LYS A CA 1
ATOM 1816 C C . LYS A 1 221 ? -16.281 -7.316 9.18 1 97.19 221 LYS A C 1
ATOM 1818 O O . LYS A 1 221 ? -16.5 -7.566 10.359 1 97.19 221 LYS A O 1
ATOM 1823 N N . PHE A 1 222 ? -15.836 -6.125 8.75 1 98.19 222 PHE A N 1
ATOM 1824 C CA . PHE A 1 222 ? -15.641 -4.957 9.602 1 98.19 222 PHE A CA 1
ATOM 1825 C C . PHE A 1 222 ? -14.648 -5.254 10.719 1 98.19 222 PHE A C 1
ATOM 1827 O O . PHE A 1 222 ? -14.859 -4.867 11.867 1 98.19 222 PHE A O 1
ATOM 1834 N N . SER A 1 223 ? -13.633 -6.039 10.344 1 98.31 223 SER A N 1
ATOM 1835 C CA . SER A 1 223 ? -12.516 -6.305 11.242 1 98.31 223 SER A CA 1
ATOM 1836 C C . SER A 1 223 ? -11.188 -5.934 10.602 1 98.31 223 SER A C 1
ATOM 1838 O O . SER A 1 223 ? -11.039 -6.027 9.383 1 98.31 223 SER A O 1
ATOM 1840 N N . ILE A 1 224 ? -10.281 -5.594 11.422 1 98.44 224 ILE A N 1
ATOM 1841 C CA . ILE A 1 224 ? -8.945 -5.254 10.945 1 98.44 224 ILE A CA 1
ATOM 1842 C C . ILE A 1 224 ? -8.367 -6.422 10.164 1 98.44 224 ILE A C 1
ATOM 1844 O O . ILE A 1 224 ? -8.438 -7.574 10.602 1 98.44 224 ILE A O 1
ATOM 1848 N N . GLY A 1 225 ? -7.801 -6.105 9.008 1 97.81 225 GLY A N 1
ATOM 1849 C CA . GLY A 1 225 ? -7.27 -7.145 8.133 1 97.81 225 GLY A CA 1
ATOM 1850 C C . GLY A 1 225 ? -8.211 -7.523 7.008 1 97.81 225 GLY A C 1
ATOM 1851 O O . GLY A 1 225 ? -7.82 -8.227 6.074 1 97.81 225 GLY A O 1
ATOM 1852 N N . PHE A 1 226 ? -9.398 -7.051 7.137 1 97.88 226 PHE A N 1
ATOM 1853 C CA . PHE A 1 226 ? -10.391 -7.41 6.125 1 97.88 226 PHE A CA 1
ATOM 1854 C C . PHE A 1 226 ? -10.062 -6.738 4.793 1 97.88 226 PHE A C 1
ATOM 1856 O O . PHE A 1 226 ? -10.156 -7.367 3.738 1 97.88 226 PHE A O 1
ATOM 1863 N N . THR A 1 227 ? -9.664 -5.461 4.805 1 96.94 227 THR A N 1
ATOM 1864 C CA . THR A 1 227 ? -9.422 -4.73 3.566 1 96.94 227 THR A CA 1
ATOM 1865 C C . THR A 1 227 ? -7.93 -4.555 3.322 1 96.94 227 THR A C 1
ATOM 1867 O O . THR A 1 227 ? -7.516 -4.102 2.254 1 96.94 227 THR A O 1
ATOM 1870 N N . ASP A 1 228 ? -7.109 -4.898 4.277 1 97.62 228 ASP A N 1
ATOM 1871 C CA . ASP A 1 228 ? -5.664 -4.703 4.172 1 97.62 228 ASP A CA 1
ATOM 1872 C C . ASP A 1 228 ? -4.918 -6.016 4.379 1 97.62 228 ASP A C 1
ATOM 1874 O O . ASP A 1 228 ? -4.82 -6.512 5.504 1 97.62 228 ASP A O 1
ATOM 1878 N N . GLN A 1 229 ? -4.301 -6.492 3.361 1 97.38 229 GLN A N 1
ATOM 1879 C CA . GLN A 1 229 ? -3.598 -7.77 3.387 1 97.38 229 GLN A CA 1
ATOM 1880 C C . GLN A 1 229 ? -2.416 -7.73 4.352 1 97.38 229 GLN A C 1
ATOM 1882 O O . GLN A 1 229 ? -1.993 -8.766 4.867 1 97.38 229 GLN A O 1
ATOM 1887 N N . ASN A 1 230 ? -1.873 -6.559 4.609 1 96.81 230 ASN A N 1
ATOM 1888 C CA . ASN A 1 230 ? -0.723 -6.43 5.5 1 96.81 230 ASN A CA 1
ATOM 1889 C C . ASN A 1 230 ? -1.084 -6.793 6.938 1 96.81 230 ASN A C 1
ATOM 1891 O O . ASN A 1 230 ? -0.206 -7.109 7.742 1 96.81 230 ASN A O 1
ATOM 1895 N N . LEU A 1 231 ? -2.371 -6.758 7.25 1 97.69 231 LEU A N 1
ATOM 1896 C CA . LEU A 1 231 ? -2.809 -6.973 8.625 1 97.69 231 LEU A CA 1
ATOM 1897 C C . LEU A 1 231 ? -3.549 -8.305 8.758 1 97.69 231 LEU A C 1
ATOM 1899 O O . LEU A 1 231 ? -4.145 -8.586 9.797 1 97.69 231 LEU A O 1
ATOM 1903 N N . ARG A 1 232 ? -3.514 -9.07 7.684 1 97.62 232 ARG A N 1
ATOM 1904 C CA . ARG A 1 232 ? -4.219 -10.344 7.68 1 97.62 232 ARG A CA 1
ATOM 1905 C C . ARG A 1 232 ? -3.283 -11.484 8.062 1 97.62 232 ARG A C 1
ATOM 1907 O O . ARG A 1 232 ? -2.152 -11.555 7.578 1 97.62 232 ARG A O 1
ATOM 1914 N N . SER A 1 233 ? -3.713 -12.328 8.93 1 97.75 233 SER A N 1
ATOM 1915 C CA . SER A 1 233 ? -2.939 -13.516 9.281 1 97.75 233 SER A CA 1
ATOM 1916 C C . SER A 1 233 ? -2.908 -14.516 8.125 1 97.75 233 SER A C 1
ATOM 1918 O O . SER A 1 233 ? -3.859 -14.594 7.344 1 97.75 233 SER A O 1
ATOM 1920 N N . CYS A 1 234 ? -1.827 -15.289 8.07 1 98.44 234 CYS A N 1
ATOM 1921 C CA . CYS A 1 234 ? -1.646 -16.203 6.957 1 98.44 234 CYS A CA 1
ATOM 1922 C C . CYS A 1 234 ? -1.571 -17.656 7.445 1 98.44 234 CYS A C 1
ATOM 1924 O O . CYS A 1 234 ? -1.249 -17.891 8.609 1 98.44 234 CYS A O 1
ATOM 1926 N N . HIS A 1 235 ? -1.915 -18.547 6.57 1 98.5 235 HIS A N 1
ATOM 1927 C CA . HIS A 1 235 ? -1.556 -19.938 6.738 1 98.5 235 HIS A CA 1
ATOM 1928 C C . HIS A 1 235 ? -0.083 -20.172 6.418 1 98.5 235 HIS A C 1
ATOM 1930 O O . HIS A 1 235 ? 0.478 -19.516 5.543 1 98.5 235 HIS A O 1
ATOM 1936 N N . GLU A 1 236 ? 0.474 -21.078 7.066 1 98.25 236 GLU A N 1
ATOM 1937 C CA . GLU A 1 236 ? 1.865 -21.422 6.793 1 98.25 236 GLU A CA 1
ATOM 1938 C C . GLU A 1 236 ? 2.049 -21.875 5.344 1 98.25 236 GLU A C 1
ATOM 1940 O O . GLU A 1 236 ? 1.251 -22.656 4.824 1 98.25 236 GLU A O 1
ATOM 1945 N N . THR A 1 237 ? 3.062 -21.359 4.684 1 98 237 THR A N 1
ATOM 1946 C CA . THR A 1 237 ? 3.393 -21.781 3.322 1 98 237 THR A CA 1
ATOM 1947 C C . THR A 1 237 ? 4.793 -21.312 2.938 1 98 237 THR A C 1
ATOM 1949 O O . THR A 1 237 ? 5.422 -20.547 3.68 1 98 237 THR A O 1
ATOM 1952 N N . THR A 1 238 ? 5.254 -21.844 1.889 1 97.31 238 THR A N 1
ATOM 1953 C CA . THR A 1 238 ? 6.566 -21.5 1.352 1 97.31 238 THR A CA 1
ATOM 1954 C C . THR A 1 238 ? 6.441 -20.938 -0.061 1 97.31 238 THR A C 1
ATOM 1956 O O . THR A 1 238 ? 5.656 -21.438 -0.868 1 97.31 238 THR A O 1
ATOM 1959 N N .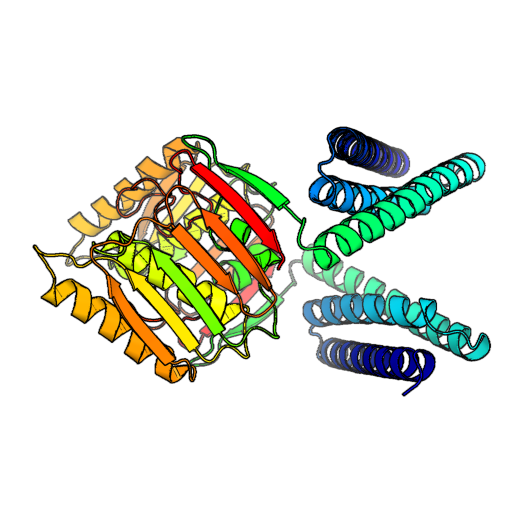 VAL A 1 239 ? 7.207 -19.906 -0.296 1 97.12 239 VAL A N 1
ATOM 1960 C CA . VAL A 1 239 ? 7.281 -19.312 -1.632 1 97.12 239 VAL A CA 1
ATOM 1961 C C . VAL A 1 239 ? 8.68 -19.531 -2.211 1 97.12 239 VAL A C 1
ATOM 1963 O O . VAL A 1 239 ? 9.664 -19.031 -1.667 1 97.12 239 VAL A O 1
ATOM 1966 N N . ASP A 1 240 ? 8.789 -20.281 -3.293 1 96.06 240 ASP A N 1
ATOM 1967 C CA . ASP A 1 240 ? 10.039 -20.5 -4.016 1 96.06 240 ASP A CA 1
ATOM 1968 C C . ASP A 1 240 ? 10.133 -19.594 -5.242 1 96.06 240 ASP A C 1
ATOM 1970 O O . ASP A 1 240 ? 9.227 -19.578 -6.074 1 96.06 240 ASP A O 1
ATOM 1974 N N . ILE A 1 241 ? 11.195 -18.891 -5.301 1 95.56 241 ILE A N 1
ATOM 1975 C CA . ILE A 1 241 ? 11.398 -17.938 -6.383 1 95.56 241 ILE A CA 1
ATOM 1976 C C . ILE A 1 241 ? 12.57 -18.375 -7.254 1 95.56 241 ILE A C 1
ATOM 1978 O O . ILE A 1 241 ? 13.664 -18.656 -6.746 1 95.56 241 ILE A O 1
ATOM 1982 N N . TYR A 1 242 ? 12.328 -18.406 -8.547 1 94.38 242 TYR A N 1
ATOM 1983 C CA . TYR A 1 242 ? 13.328 -18.797 -9.531 1 94.38 242 TYR A CA 1
ATOM 1984 C C . TYR A 1 242 ? 13.453 -17.75 -10.625 1 94.38 242 TYR A C 1
ATOM 1986 O O . TYR A 1 242 ? 12.594 -16.875 -10.758 1 94.38 242 TYR A O 1
ATOM 1994 N N . PHE A 1 243 ? 14.625 -17.812 -11.281 1 91.75 243 PHE A N 1
ATOM 1995 C CA . PHE A 1 243 ? 14.828 -17 -12.469 1 91.75 243 PHE A CA 1
ATOM 1996 C C . PHE A 1 243 ? 15.281 -17.859 -13.648 1 91.75 243 PHE A C 1
ATOM 1998 O O . PHE A 1 243 ? 16.219 -18.641 -13.523 1 91.75 243 PHE A O 1
ATOM 2005 N N . LYS A 1 244 ? 14.539 -17.766 -14.703 1 82.75 244 LYS A N 1
ATOM 2006 C CA . LYS A 1 244 ? 14.891 -18.562 -15.883 1 82.75 244 LYS A CA 1
ATOM 2007 C C . LYS A 1 244 ? 15.469 -17.688 -16.984 1 82.75 244 LYS A C 1
ATOM 2009 O O . LYS A 1 244 ? 15.031 -16.547 -17.172 1 82.75 244 LYS A O 1
ATOM 2014 N N . MET B 1 1 ? 26.797 -0.626 -30.578 1 32.41 1 MET B N 1
ATOM 2015 C CA . MET B 1 1 ? 26.688 0.643 -29.859 1 32.41 1 MET B CA 1
ATOM 2016 C C . MET B 1 1 ? 27.484 0.602 -28.547 1 32.41 1 MET B C 1
ATOM 2018 O O . MET B 1 1 ? 27.266 -0.282 -27.719 1 32.41 1 MET B O 1
ATOM 2022 N N . SER B 1 2 ? 28.5 1.315 -28.391 1 38.75 2 SER B N 1
ATOM 2023 C CA . SER B 1 2 ? 29.516 1.066 -27.375 1 38.75 2 SER B CA 1
ATOM 2024 C C . SER B 1 2 ? 28.969 1.387 -25.969 1 38.75 2 SER B C 1
ATOM 2026 O O . SER B 1 2 ? 28.078 2.219 -25.828 1 38.75 2 SER B O 1
ATOM 2028 N N . ALA B 1 3 ? 29.297 0.506 -24.984 1 37.47 3 ALA B N 1
ATOM 2029 C CA . ALA B 1 3 ? 28.969 0.664 -23.562 1 37.47 3 ALA B CA 1
ATOM 2030 C C . ALA B 1 3 ? 29.062 2.127 -23.141 1 37.47 3 ALA B C 1
ATOM 2032 O O . ALA B 1 3 ? 28.25 2.604 -22.344 1 37.47 3 ALA B O 1
ATOM 2033 N N . LYS B 1 4 ? 29.969 2.738 -23.688 1 47.22 4 LYS B N 1
ATOM 2034 C CA . LYS B 1 4 ? 30.234 4.137 -23.359 1 47.22 4 LYS B CA 1
ATOM 2035 C C . LYS B 1 4 ? 29.094 5.031 -23.812 1 47.22 4 LYS B C 1
ATOM 2037 O O . LYS B 1 4 ? 28.688 5.949 -23.109 1 47.22 4 LYS B O 1
ATOM 2042 N N . LYS B 1 5 ? 28.641 4.727 -24.938 1 48.75 5 LYS B N 1
ATOM 2043 C CA . LYS B 1 5 ? 27.547 5.512 -25.516 1 48.75 5 LYS B CA 1
ATOM 2044 C C . LYS B 1 5 ? 26.25 5.297 -24.75 1 48.75 5 LYS B C 1
ATOM 2046 O O . LYS B 1 5 ? 25.5 6.242 -24.516 1 48.75 5 LYS B O 1
ATOM 2051 N N . TYR B 1 6 ? 26.016 4.027 -24.312 1 39.19 6 TYR B N 1
ATOM 2052 C CA . TYR B 1 6 ? 24.844 3.723 -23.5 1 39.19 6 TYR B CA 1
ATOM 2053 C C . TYR B 1 6 ? 24.922 4.422 -22.156 1 39.19 6 TYR B C 1
ATOM 2055 O O . TYR B 1 6 ? 23.922 4.98 -21.672 1 39.19 6 TYR B O 1
ATOM 2063 N N . GLU B 1 7 ? 26.047 4.363 -21.547 1 47.03 7 GLU B N 1
ATOM 2064 C CA . GLU B 1 7 ? 26.281 5.043 -20.281 1 47.03 7 GLU B CA 1
ATOM 2065 C C . GLU B 1 7 ? 26.078 6.551 -20.422 1 47.03 7 GLU B C 1
ATOM 2067 O O . GLU B 1 7 ? 25.5 7.188 -19.531 1 47.03 7 GLU B O 1
ATOM 2072 N N . ASN B 1 8 ? 26.484 7.078 -21.484 1 54.53 8 ASN B N 1
ATOM 2073 C CA . ASN B 1 8 ? 26.359 8.516 -21.734 1 54.53 8 ASN B CA 1
ATOM 2074 C C . ASN B 1 8 ? 24.906 8.914 -21.953 1 54.53 8 ASN B C 1
ATOM 2076 O O . ASN B 1 8 ? 24.484 9.977 -21.5 1 54.53 8 ASN B O 1
ATOM 2080 N N . ASN B 1 9 ? 24.188 8.031 -22.609 1 53.94 9 ASN B N 1
ATOM 2081 C CA . ASN B 1 9 ? 22.781 8.312 -22.859 1 53.94 9 ASN B CA 1
ATOM 2082 C C . ASN B 1 9 ? 21.953 8.234 -21.578 1 53.94 9 ASN B C 1
ATOM 2084 O O . ASN B 1 9 ? 21.078 9.062 -21.359 1 53.94 9 ASN B O 1
ATOM 2088 N N . VAL B 1 10 ? 22.297 7.266 -20.812 1 53.5 10 VAL B N 1
ATOM 2089 C CA . VAL B 1 10 ? 21.594 7.141 -19.531 1 53.5 10 VAL B CA 1
ATOM 2090 C C . VAL B 1 10 ? 21.906 8.352 -18.656 1 53.5 10 VAL B C 1
ATOM 2092 O O . VAL B 1 10 ? 21.016 8.898 -18 1 53.5 10 VAL B O 1
ATOM 2095 N N . LEU B 1 11 ? 23.125 8.805 -18.719 1 61.19 11 LEU B N 1
ATOM 2096 C CA . LEU B 1 11 ? 23.547 9.945 -17.922 1 61.19 11 LEU B CA 1
ATOM 2097 C C . LEU B 1 11 ? 22.844 11.219 -18.391 1 61.19 11 LEU B C 1
ATOM 2099 O O . LEU B 1 11 ? 22.438 12.039 -17.562 1 61.19 11 LEU B O 1
ATOM 2103 N N . ASP B 1 12 ? 22.719 11.305 -19.688 1 68.12 12 ASP B N 1
ATOM 2104 C CA . ASP B 1 12 ? 22.016 12.461 -20.234 1 68.12 12 ASP B CA 1
ATOM 2105 C C . ASP B 1 12 ? 20.547 12.461 -19.828 1 68.12 12 ASP B C 1
ATOM 2107 O O . ASP B 1 12 ? 19.984 13.516 -19.531 1 68.12 12 ASP B O 1
ATOM 2111 N N . GLY B 1 13 ? 20.016 11.266 -19.828 1 67.62 13 GLY B N 1
ATOM 2112 C CA . GLY B 1 13 ? 18.625 11.141 -19.406 1 67.62 13 GLY B CA 1
ATOM 2113 C C . GLY B 1 13 ? 18.422 11.484 -17.938 1 67.62 13 GLY B C 1
ATOM 2114 O O . GLY B 1 13 ? 17.453 12.164 -17.594 1 67.62 13 GLY B O 1
ATOM 2115 N N . MET B 1 14 ? 19.344 11.062 -17.125 1 69.69 14 MET B N 1
ATOM 2116 C CA . MET B 1 14 ? 19.266 11.367 -15.695 1 69.69 14 MET B CA 1
ATOM 2117 C C . MET B 1 14 ? 19.438 12.867 -15.445 1 69.69 14 MET B C 1
ATOM 2119 O O . MET B 1 14 ? 18.766 13.43 -14.586 1 69.69 14 MET B O 1
ATOM 2123 N N . GLU B 1 15 ? 20.328 13.398 -16.203 1 76.38 15 GLU B N 1
ATOM 2124 C CA . GLU B 1 15 ? 20.547 14.836 -16.062 1 76.38 15 GLU B CA 1
ATOM 2125 C C . GLU B 1 15 ? 19.297 15.625 -16.453 1 76.38 15 GLU B C 1
ATOM 2127 O O . GLU B 1 15 ? 18.922 16.578 -15.773 1 76.38 15 GLU B O 1
ATOM 2132 N N . GLN B 1 16 ? 18.688 15.258 -17.5 1 77.88 16 GLN B N 1
ATOM 2133 C CA . GLN B 1 16 ? 17.469 15.93 -17.938 1 77.88 16 GLN B CA 1
ATOM 2134 C C . GLN B 1 16 ? 16.344 15.758 -16.922 1 77.88 16 GLN B C 1
ATOM 2136 O O . GLN B 1 16 ? 15.578 16.688 -16.672 1 77.88 16 GLN B O 1
ATOM 2141 N N . ALA B 1 17 ? 16.219 14.539 -16.359 1 74.94 17 ALA B N 1
ATOM 2142 C CA . ALA B 1 17 ? 15.227 14.297 -15.312 1 74.94 17 ALA B CA 1
ATOM 2143 C C . ALA B 1 17 ? 15.469 15.203 -14.109 1 74.94 17 ALA B C 1
ATOM 2145 O O . ALA B 1 17 ? 14.523 15.781 -13.555 1 74.94 17 ALA B O 1
ATOM 2146 N N . ALA B 1 18 ? 16.672 15.328 -13.766 1 79.88 18 ALA B N 1
ATOM 2147 C CA . ALA B 1 18 ? 17.016 16.203 -12.641 1 79.88 18 ALA B CA 1
ATOM 2148 C C . ALA B 1 18 ? 16.641 17.641 -12.93 1 79.88 18 ALA B C 1
ATOM 2150 O O . ALA B 1 18 ? 16.078 18.328 -12.07 1 79.88 18 ALA B O 1
ATOM 2151 N N . ILE B 1 19 ? 16.875 18.062 -14.125 1 81.62 19 ILE B N 1
ATOM 2152 C CA . ILE B 1 19 ? 16.562 19.422 -14.531 1 81.62 19 ILE B CA 1
ATOM 2153 C C . ILE B 1 19 ? 15.047 19.641 -14.469 1 81.62 19 ILE B C 1
ATOM 2155 O O . ILE B 1 19 ? 14.586 20.688 -13.992 1 81.62 19 ILE B O 1
ATOM 2159 N N . THR B 1 20 ? 14.344 18.719 -14.906 1 84.5 20 THR B N 1
ATOM 2160 C CA . THR B 1 20 ? 12.891 18.812 -14.891 1 84.5 20 THR B CA 1
ATOM 2161 C C . THR B 1 20 ? 12.375 18.891 -13.453 1 84.5 20 THR B C 1
ATOM 2163 O O . THR B 1 20 ? 11.516 19.719 -13.148 1 84.5 20 THR B O 1
ATOM 2166 N N . MET B 1 21 ? 12.898 18.078 -12.562 1 84.38 21 MET B N 1
ATOM 2167 C CA . MET B 1 21 ? 12.477 18.078 -11.164 1 84.38 21 MET B CA 1
ATOM 2168 C C . MET B 1 21 ? 12.812 19.406 -10.492 1 84.38 21 MET B C 1
ATOM 2170 O O . MET B 1 21 ? 12 19.938 -9.734 1 84.38 21 MET B O 1
ATOM 2174 N N . ILE B 1 22 ? 13.992 19.906 -10.875 1 87.81 22 ILE B N 1
ATOM 2175 C CA . ILE B 1 22 ? 14.422 21.156 -10.273 1 87.81 22 ILE B CA 1
ATOM 2176 C C . ILE B 1 22 ? 13.578 22.312 -10.812 1 87.81 22 ILE B C 1
ATOM 2178 O O . ILE B 1 22 ? 13.203 23.219 -10.062 1 87.81 22 ILE B O 1
ATOM 2182 N N . SER B 1 23 ? 13.25 22.234 -12.055 1 89 23 SER B N 1
ATOM 2183 C CA . SER B 1 23 ? 12.391 23.266 -12.648 1 89 23 SER B CA 1
ATOM 2184 C C . SER B 1 23 ? 11.016 23.266 -11.984 1 89 23 SER B C 1
ATOM 2186 O O . SER B 1 23 ? 10.461 24.344 -11.719 1 89 23 SER B O 1
ATOM 2188 N N . ARG B 1 24 ? 10.523 22.172 -11.734 1 88.25 24 ARG B N 1
ATOM 2189 C CA . ARG B 1 24 ? 9.25 22.047 -11.031 1 88.25 24 ARG B CA 1
ATOM 2190 C C . ARG B 1 24 ? 9.359 22.594 -9.609 1 88.25 24 ARG B C 1
ATOM 2192 O O . ARG B 1 24 ? 8.445 23.266 -9.125 1 88.25 24 ARG B O 1
ATOM 2199 N N . ALA B 1 25 ? 10.43 22.266 -8.984 1 89.94 25 ALA B N 1
ATOM 2200 C CA . ALA B 1 25 ? 10.664 22.766 -7.637 1 89.94 25 ALA B CA 1
ATOM 2201 C C . ALA B 1 25 ? 10.656 24.297 -7.609 1 89.94 25 ALA B C 1
ATOM 2203 O O . ALA B 1 25 ? 10.039 24.906 -6.734 1 89.94 25 ALA B O 1
ATOM 2204 N N . ILE B 1 26 ? 11.266 24.859 -8.594 1 90.19 26 ILE B N 1
ATOM 2205 C CA . ILE B 1 26 ? 11.352 26.312 -8.703 1 90.19 26 ILE B CA 1
ATOM 2206 C C . ILE B 1 26 ? 9.961 26.891 -8.93 1 90.19 26 ILE B C 1
ATOM 2208 O O . ILE B 1 26 ? 9.609 27.922 -8.336 1 90.19 26 ILE B O 1
ATOM 2212 N N . GLN B 1 27 ? 9.195 26.266 -9.719 1 89.38 27 GLN B N 1
ATOM 2213 C CA . GLN B 1 27 ? 7.832 26.734 -9.969 1 89.38 27 GLN B CA 1
ATOM 2214 C C . GLN B 1 27 ? 6.996 26.688 -8.688 1 89.38 27 GLN B C 1
ATOM 2216 O O . GLN B 1 27 ? 6.297 27.656 -8.367 1 89.38 27 GLN B O 1
ATOM 2221 N N . PHE B 1 28 ? 7.047 25.594 -7.953 1 89.38 28 PHE B N 1
ATOM 2222 C CA . PHE B 1 28 ? 6.348 25.469 -6.68 1 89.38 28 PHE B CA 1
ATOM 2223 C C . PHE B 1 28 ? 6.809 26.547 -5.703 1 89.38 28 PHE B C 1
ATOM 2225 O O . PHE B 1 28 ? 5.992 27.156 -5.004 1 89.38 28 PHE B O 1
ATOM 2232 N N . ASP B 1 29 ? 8.086 26.734 -5.707 1 91 29 ASP B N 1
ATOM 2233 C CA . ASP B 1 29 ? 8.703 27.719 -4.832 1 91 29 ASP B CA 1
ATOM 2234 C C . ASP B 1 29 ? 8.172 29.125 -5.129 1 91 29 ASP B C 1
ATOM 2236 O O . ASP B 1 29 ? 7.738 29.828 -4.219 1 91 29 ASP B O 1
ATOM 2240 N N . ASN B 1 30 ? 8.055 29.391 -6.375 1 90.88 30 ASN B N 1
ATOM 2241 C CA . ASN B 1 30 ? 7.547 30.688 -6.809 1 90.88 30 ASN B CA 1
ATOM 2242 C C . ASN B 1 30 ? 6.059 30.844 -6.508 1 90.88 30 ASN B C 1
ATOM 2244 O O . ASN B 1 30 ? 5.586 31.953 -6.238 1 90.88 30 ASN B O 1
ATOM 2248 N N . ASP B 1 31 ? 5.387 29.781 -6.48 1 88.75 31 ASP B N 1
ATOM 2249 C CA . ASP B 1 31 ? 3.945 29.797 -6.246 1 88.75 31 ASP B CA 1
ATOM 2250 C C . ASP B 1 31 ? 3.631 29.75 -4.754 1 88.75 31 ASP B C 1
ATOM 2252 O O . ASP B 1 31 ? 2.463 29.734 -4.359 1 88.75 31 ASP B O 1
ATOM 2256 N N . GLY B 1 32 ? 4.625 29.625 -3.928 1 86.19 32 GLY B N 1
ATOM 2257 C CA . GLY B 1 32 ? 4.43 29.594 -2.486 1 86.19 32 GLY B CA 1
ATOM 2258 C C . GLY B 1 32 ? 4.023 28.219 -1.976 1 86.19 32 GLY B C 1
ATOM 2259 O O . GLY B 1 32 ? 3.564 28.078 -0.839 1 86.19 32 GLY B O 1
ATOM 2260 N N . LYS B 1 33 ? 4.117 27.266 -2.803 1 85.94 33 LYS B N 1
ATOM 2261 C CA . LYS B 1 33 ? 3.848 25.875 -2.426 1 85.94 33 LYS B CA 1
ATOM 2262 C C . LYS B 1 33 ? 5.098 25.203 -1.869 1 85.94 33 LYS B C 1
ATOM 2264 O O . LYS B 1 33 ? 5.676 24.328 -2.514 1 85.94 33 LYS B O 1
ATOM 2269 N N . TYR B 1 34 ? 5.395 25.547 -0.653 1 88.12 34 TYR B N 1
ATOM 2270 C CA . TYR B 1 34 ? 6.719 25.266 -0.104 1 88.12 34 TYR B CA 1
ATOM 2271 C C . TYR B 1 34 ? 6.898 23.781 0.166 1 88.12 34 TYR B C 1
ATOM 2273 O O . TYR B 1 34 ? 7.984 23.234 -0.029 1 88.12 34 TYR B O 1
ATOM 2281 N N . SER B 1 35 ? 5.844 23.172 0.539 1 85.38 35 SER B N 1
ATOM 2282 C CA . SER B 1 35 ? 5.969 21.75 0.798 1 85.38 35 SER B CA 1
ATOM 2283 C C . SER B 1 35 ? 6.301 20.984 -0.477 1 85.38 35 SER B C 1
ATOM 2285 O O . SER B 1 35 ? 7.242 20.188 -0.499 1 85.38 35 SER B O 1
ATOM 2287 N N . SER B 1 36 ? 5.57 21.281 -1.501 1 83.81 36 SER B N 1
ATOM 2288 C CA . SER B 1 36 ? 5.828 20.656 -2.793 1 83.81 36 SER B CA 1
ATOM 2289 C C . SER B 1 36 ? 7.195 21.047 -3.336 1 83.81 36 SER B C 1
ATOM 2291 O O . SER B 1 36 ? 7.902 20.219 -3.912 1 83.81 36 SER B O 1
ATOM 2293 N N . ALA B 1 37 ? 7.539 22.234 -3.105 1 88.81 37 ALA B N 1
ATOM 2294 C CA . ALA B 1 37 ? 8.844 22.719 -3.543 1 88.81 37 ALA B CA 1
ATOM 2295 C C . ALA B 1 37 ? 9.977 21.938 -2.871 1 88.81 37 ALA B C 1
ATOM 2297 O O . ALA B 1 37 ? 10.898 21.469 -3.541 1 88.81 37 ALA B O 1
ATOM 2298 N N . LEU B 1 38 ? 9.812 21.797 -1.593 1 88.19 38 LEU B N 1
ATOM 2299 C CA . LEU B 1 38 ? 10.844 21.109 -0.83 1 88.19 38 LEU B CA 1
ATOM 2300 C C . LEU B 1 38 ? 11.016 19.672 -1.319 1 88.19 38 LEU B C 1
ATOM 2302 O O . LEU B 1 38 ? 12.141 19.234 -1.563 1 88.19 38 LEU B O 1
ATOM 2306 N N . SER B 1 39 ? 9.914 19.047 -1.519 1 83.19 39 SER B N 1
ATOM 2307 C CA . SER B 1 39 ? 9.953 17.672 -1.988 1 83.19 39 SER B CA 1
ATOM 2308 C C . SER B 1 39 ? 10.609 17.578 -3.361 1 83.19 39 SER B C 1
ATOM 2310 O O . SER B 1 39 ? 11.469 16.719 -3.584 1 83.19 39 SER B O 1
ATOM 2312 N N . SER B 1 40 ? 10.227 18.406 -4.258 1 86.12 40 SER B N 1
ATOM 2313 C CA . SER B 1 40 ? 10.773 18.406 -5.613 1 86.12 40 SER B CA 1
ATOM 2314 C C . SER B 1 40 ? 12.258 18.75 -5.609 1 86.12 40 SER B C 1
ATOM 2316 O O . SER B 1 40 ? 13.039 18.141 -6.34 1 86.12 40 SER B O 1
ATOM 2318 N N . TYR B 1 41 ? 12.727 19.703 -4.777 1 88 41 TYR B N 1
ATOM 2319 C CA . TYR B 1 41 ? 14.141 20.016 -4.629 1 88 41 TYR B CA 1
ATOM 2320 C C . TYR B 1 41 ? 14.93 18.797 -4.16 1 88 41 TYR B C 1
ATOM 2322 O O . TYR B 1 41 ? 15.969 18.469 -4.73 1 88 41 TYR B O 1
ATOM 2330 N N . GLN B 1 42 ? 14.398 18.172 -3.18 1 84.12 42 GLN B N 1
ATOM 2331 C CA . GLN B 1 42 ? 15.094 17.031 -2.594 1 84.12 42 GLN B CA 1
ATOM 2332 C C . GLN B 1 42 ? 15.25 15.906 -3.607 1 84.12 42 GLN B C 1
ATOM 2334 O O . GLN B 1 42 ? 16.328 15.32 -3.729 1 84.12 42 GLN B O 1
ATOM 2339 N N . GLU B 1 43 ? 14.141 15.664 -4.289 1 79.19 43 GLU B N 1
ATOM 2340 C CA . GLU B 1 43 ? 14.203 14.641 -5.324 1 79.19 43 GLU B CA 1
ATOM 2341 C C . GLU B 1 43 ? 15.18 15.031 -6.43 1 79.19 43 GLU B C 1
ATOM 2343 O O . GLU B 1 43 ? 16 14.219 -6.848 1 79.19 43 GLU B O 1
ATOM 2348 N N . GLY B 1 44 ? 15.117 16.188 -6.852 1 80.94 44 GLY B N 1
ATOM 2349 C CA . GLY B 1 44 ? 15.992 16.672 -7.902 1 80.94 44 GLY B CA 1
ATOM 2350 C C . GLY B 1 44 ? 17.453 16.672 -7.504 1 80.94 44 GLY B C 1
ATOM 2351 O O . GLY B 1 44 ? 18.328 16.281 -8.297 1 80.94 44 GLY B O 1
ATOM 2352 N N . ILE B 1 45 ? 17.734 17.062 -6.336 1 81.94 45 ILE B N 1
ATOM 2353 C CA . ILE B 1 45 ? 19.094 17.094 -5.801 1 81.94 45 ILE B CA 1
ATOM 2354 C C . ILE B 1 45 ? 19.688 15.688 -5.77 1 81.94 45 ILE B C 1
ATOM 2356 O O . ILE B 1 45 ? 20.844 15.484 -6.125 1 81.94 45 ILE B O 1
ATOM 2360 N N . HIS B 1 46 ? 18.844 14.758 -5.32 1 78.81 46 HIS B N 1
ATOM 2361 C CA . HIS B 1 46 ? 19.281 13.367 -5.266 1 78.81 46 HIS B CA 1
ATOM 2362 C C . HIS B 1 46 ? 19.734 12.875 -6.637 1 78.81 46 HIS B C 1
ATOM 2364 O O . HIS B 1 46 ? 20.812 12.281 -6.762 1 78.81 46 HIS B O 1
ATOM 2370 N N . VAL B 1 47 ? 18.922 13.156 -7.645 1 75.75 47 VAL B N 1
ATOM 2371 C CA . VAL B 1 47 ? 19.266 12.734 -9 1 75.75 47 VAL B CA 1
ATOM 2372 C C . VAL B 1 47 ? 20.484 13.5 -9.484 1 75.75 47 VAL B C 1
ATOM 2374 O O . VAL B 1 47 ? 21.359 12.93 -10.156 1 75.75 47 VAL B O 1
ATOM 2377 N N . PHE B 1 48 ? 20.609 14.812 -9.148 1 77.44 48 PHE B N 1
ATOM 2378 C CA . PHE B 1 48 ? 21.766 15.641 -9.5 1 77.44 48 PHE B CA 1
ATOM 2379 C C . PHE B 1 48 ? 23.047 15.062 -8.938 1 77.44 48 PHE B C 1
ATOM 2381 O O . PHE B 1 48 ? 24.062 15.008 -9.633 1 77.44 48 PHE B O 1
ATOM 2388 N N . LEU B 1 49 ? 22.984 14.562 -7.805 1 76.69 49 LEU B N 1
ATOM 2389 C CA . LEU B 1 49 ? 24.156 13.992 -7.156 1 76.69 49 LEU B CA 1
ATOM 2390 C C . LEU B 1 49 ? 24.594 12.703 -7.852 1 76.69 49 LEU B C 1
ATOM 2392 O O . LEU B 1 49 ? 25.797 12.445 -7.996 1 76.69 49 LEU B O 1
ATOM 2396 N N . ASP B 1 50 ? 23.641 11.961 -8.305 1 74.31 50 ASP B N 1
ATOM 2397 C CA . ASP B 1 50 ? 23.953 10.75 -9.062 1 74.31 50 ASP B CA 1
ATOM 2398 C C . ASP B 1 50 ? 24.641 11.094 -10.383 1 74.31 50 ASP B C 1
ATOM 2400 O O . ASP B 1 50 ? 25.578 10.414 -10.797 1 74.31 50 ASP B O 1
ATOM 2404 N N . VAL B 1 51 ? 24.203 12.133 -10.992 1 76.12 51 VAL B N 1
ATOM 2405 C CA . VAL B 1 51 ? 24.781 12.594 -12.25 1 76.12 51 VAL B CA 1
ATOM 2406 C C . VAL B 1 51 ? 26.219 13.07 -12.016 1 76.12 51 VAL B C 1
ATOM 2408 O O . VAL B 1 51 ? 27.109 12.766 -12.812 1 76.12 51 VAL B O 1
ATOM 2411 N N . ILE B 1 52 ? 26.438 13.742 -10.969 1 77.25 52 ILE B N 1
ATOM 2412 C CA . ILE B 1 52 ? 27.766 14.273 -10.633 1 77.25 52 ILE B CA 1
ATOM 2413 C C . ILE B 1 52 ? 28.75 13.117 -10.461 1 77.25 52 ILE B C 1
ATOM 2415 O O . ILE B 1 52 ? 29.875 13.18 -10.969 1 77.25 52 ILE B O 1
ATOM 2419 N N . ARG B 1 53 ? 28.25 12.062 -9.875 1 72.31 53 ARG B N 1
ATOM 2420 C CA . ARG B 1 53 ? 29.094 10.898 -9.617 1 72.31 53 ARG B CA 1
ATOM 2421 C C . ARG B 1 53 ? 29.469 10.188 -10.914 1 72.31 53 ARG B C 1
ATOM 2423 O O . ARG B 1 53 ? 30.531 9.578 -11.016 1 72.31 53 ARG B O 1
ATOM 2430 N N . SER B 1 54 ? 28.641 10.383 -11.867 1 70.38 54 SER B N 1
ATOM 2431 C CA . SER B 1 54 ? 28.828 9.656 -13.117 1 70.38 54 SER B CA 1
ATOM 2432 C C . SER B 1 54 ? 29.453 10.547 -14.188 1 70.38 54 SER B C 1
ATOM 2434 O O . SER B 1 54 ? 29.672 10.109 -15.32 1 70.38 54 SER B O 1
ATOM 2436 N N . THR B 1 55 ? 29.672 11.781 -13.859 1 76.5 55 THR B N 1
ATOM 2437 C CA . THR B 1 55 ? 30.25 12.727 -14.805 1 76.5 55 THR B CA 1
ATOM 2438 C C . THR B 1 55 ? 31.766 12.719 -14.711 1 76.5 55 THR B C 1
ATOM 2440 O O . THR B 1 55 ? 32.344 12.906 -13.625 1 76.5 55 THR B O 1
ATOM 2443 N N . ASN B 1 56 ? 32.406 12.445 -15.805 1 77.56 56 ASN B N 1
ATOM 2444 C CA . ASN B 1 56 ? 33.844 12.32 -15.828 1 77.56 56 ASN B CA 1
ATOM 2445 C C . ASN B 1 56 ? 34.531 13.664 -16.094 1 77.56 56 ASN B C 1
ATOM 2447 O O . ASN B 1 56 ? 35.688 13.859 -15.75 1 77.56 56 ASN B O 1
ATOM 2451 N N . ASP B 1 57 ? 33.844 14.578 -16.75 1 83.88 57 ASP B N 1
ATOM 2452 C CA . ASP B 1 57 ? 34.375 15.914 -17.016 1 83.88 57 ASP B CA 1
ATOM 2453 C C . ASP B 1 57 ? 34.469 16.734 -15.734 1 83.88 57 ASP B C 1
ATOM 2455 O O . ASP B 1 57 ? 33.438 17.094 -15.156 1 83.88 57 ASP B O 1
ATOM 2459 N N . LYS B 1 58 ? 35.656 17.031 -15.328 1 81.69 58 LYS B N 1
ATOM 2460 C CA . LYS B 1 58 ? 35.906 17.688 -14.047 1 81.69 58 LYS B CA 1
ATOM 2461 C C . LYS B 1 58 ? 35.25 19.062 -14.008 1 81.69 58 LYS B C 1
ATOM 2463 O O . LYS B 1 58 ? 34.688 19.469 -12.992 1 81.69 58 LYS B O 1
ATOM 2468 N N . ARG B 1 59 ? 35.375 19.734 -15.141 1 85.38 59 ARG B N 1
ATOM 2469 C CA . ARG B 1 59 ? 34.781 21.062 -15.188 1 85.38 59 ARG B CA 1
ATOM 2470 C C . ARG B 1 59 ? 33.25 20.984 -15.07 1 85.38 59 ARG B C 1
ATOM 2472 O O . ARG B 1 59 ? 32.656 21.75 -14.328 1 85.38 59 ARG B O 1
ATOM 2479 N N . LYS B 1 60 ? 32.688 20.109 -15.812 1 84.62 60 LYS B N 1
ATOM 2480 C CA . LYS B 1 60 ? 31.234 19.906 -15.75 1 84.62 60 LYS B CA 1
ATOM 2481 C C . LYS B 1 60 ? 30.797 19.438 -14.359 1 84.62 60 LYS B C 1
ATOM 2483 O O . LYS B 1 60 ? 29.766 19.875 -13.844 1 84.62 60 LYS B O 1
ATOM 2488 N N . GLN B 1 61 ? 31.547 18.656 -13.773 1 84.44 61 GLN B N 1
ATOM 2489 C CA . GLN B 1 61 ? 31.297 18.172 -12.43 1 84.44 61 GLN B CA 1
ATOM 2490 C C . GLN B 1 61 ? 31.25 19.312 -11.422 1 84.44 61 GLN B C 1
ATOM 2492 O O . GLN B 1 61 ? 30.344 19.375 -10.57 1 84.44 61 GLN B O 1
ATOM 2497 N N . GLU B 1 62 ? 32.188 20.172 -11.562 1 83.69 62 GLU B N 1
ATOM 2498 C CA . GLU B 1 62 ? 32.25 21.297 -10.633 1 83.69 62 GLU B CA 1
ATOM 2499 C C . GLU B 1 62 ? 31.062 22.234 -10.797 1 83.69 62 GLU B C 1
ATOM 2501 O O . GLU B 1 62 ? 30.516 22.734 -9.812 1 83.69 62 GLU B O 1
ATOM 2506 N N . LEU B 1 63 ? 30.703 22.484 -12.055 1 85.75 63 LEU B N 1
ATOM 2507 C CA . LEU B 1 63 ? 29.547 23.328 -12.312 1 85.75 63 LEU B CA 1
ATOM 2508 C C . LEU B 1 63 ? 28.281 22.719 -11.734 1 85.75 63 LEU B C 1
ATOM 2510 O O . LEU B 1 63 ? 27.469 23.422 -11.125 1 85.75 63 LEU B O 1
ATOM 2514 N N . LEU B 1 64 ? 28.141 21.438 -11.898 1 85.06 64 LEU B N 1
ATOM 2515 C CA . LEU B 1 64 ? 26.969 20.734 -11.391 1 85.06 64 LEU B CA 1
ATOM 2516 C C . LEU B 1 64 ? 26.953 20.734 -9.867 1 85.06 64 LEU B C 1
ATOM 2518 O O . LEU B 1 64 ? 25.891 20.859 -9.258 1 85.06 64 LEU B O 1
ATOM 2522 N N . ARG B 1 65 ? 28.078 20.672 -9.297 1 81.38 65 ARG B N 1
ATOM 2523 C CA . ARG B 1 65 ? 28.188 20.703 -7.84 1 81.38 65 ARG B CA 1
ATOM 2524 C C . ARG B 1 65 ? 27.766 22.047 -7.285 1 81.38 65 ARG B C 1
ATOM 2526 O O . ARG B 1 65 ? 27.094 22.125 -6.25 1 81.38 65 ARG B O 1
ATOM 2533 N N . GLN B 1 66 ? 28.172 23.031 -8 1 83.56 66 GLN B N 1
ATOM 2534 C CA . GLN B 1 66 ? 27.797 24.375 -7.574 1 83.56 66 GLN B CA 1
ATOM 2535 C C . GLN B 1 66 ? 26.281 24.578 -7.641 1 83.56 66 GLN B C 1
ATOM 2537 O O . GLN B 1 66 ? 25.688 25.125 -6.715 1 83.56 66 GLN B O 1
ATOM 2542 N N . LYS B 1 67 ? 25.719 24.156 -8.695 1 84.94 67 LYS B N 1
ATOM 2543 C CA . LYS B 1 67 ? 24.266 24.266 -8.844 1 84.94 67 LYS B CA 1
ATOM 2544 C C . LYS B 1 67 ? 23.547 23.453 -7.773 1 84.94 67 LYS B C 1
ATOM 2546 O O . LYS B 1 67 ? 22.578 23.922 -7.176 1 84.94 67 LYS B O 1
ATOM 2551 N N . ALA B 1 68 ? 24.047 22.266 -7.543 1 82.25 68 ALA B N 1
ATOM 2552 C CA . ALA B 1 68 ? 23.469 21.406 -6.504 1 82.25 68 ALA B CA 1
ATOM 2553 C C . ALA B 1 68 ? 23.531 22.094 -5.141 1 82.25 68 ALA B C 1
ATOM 2555 O O . ALA B 1 68 ? 22.562 22.047 -4.371 1 82.25 68 ALA B O 1
ATOM 2556 N N . SER B 1 69 ? 24.641 22.766 -4.93 1 81.75 69 SER B N 1
ATOM 2557 C CA . SER B 1 69 ? 24.812 23.469 -3.66 1 81.75 69 SER B CA 1
ATOM 2558 C C . SER B 1 69 ? 23.812 24.594 -3.514 1 81.75 69 SER B C 1
ATOM 2560 O O . SER B 1 69 ? 23.266 24.828 -2.426 1 81.75 69 SER B O 1
ATOM 2562 N N . GLU B 1 70 ? 23.547 25.234 -4.559 1 88.25 70 GLU B N 1
ATOM 2563 C CA . GLU B 1 70 ? 22.562 26.312 -4.551 1 88.25 70 GLU B CA 1
ATOM 2564 C C . GLU B 1 70 ? 21.156 25.766 -4.246 1 88.25 70 GLU B C 1
ATOM 2566 O O . GLU B 1 70 ? 20.422 26.359 -3.453 1 88.25 70 GLU B O 1
ATOM 2571 N N . TYR B 1 71 ? 20.859 24.672 -4.859 1 88.94 71 TYR B N 1
ATOM 2572 C CA . TYR B 1 71 ? 19.547 24.078 -4.66 1 88.94 71 TYR B CA 1
ATOM 2573 C C . TYR B 1 71 ? 19.406 23.531 -3.246 1 88.94 71 TYR B C 1
ATOM 2575 O O . TYR B 1 71 ? 18.328 23.625 -2.641 1 88.94 71 TYR B O 1
ATOM 2583 N N . ILE B 1 72 ? 20.5 22.969 -2.74 1 82.88 72 ILE B N 1
ATOM 2584 C CA . ILE B 1 72 ? 20.5 22.469 -1.369 1 82.88 72 ILE B CA 1
ATOM 2585 C C . ILE B 1 72 ? 20.266 23.625 -0.399 1 82.88 72 ILE B C 1
ATOM 2587 O O . ILE B 1 72 ? 19.438 23.516 0.513 1 82.88 72 ILE B O 1
ATOM 2591 N N . THR B 1 73 ? 20.922 24.688 -0.646 1 84.31 73 THR B N 1
ATOM 2592 C CA . THR B 1 73 ? 20.766 25.859 0.201 1 84.31 73 THR B CA 1
ATOM 2593 C C . THR B 1 73 ? 19.328 26.375 0.161 1 84.31 73 THR B C 1
ATOM 2595 O O . THR B 1 73 ? 18.75 26.703 1.2 1 84.31 73 THR B O 1
ATOM 2598 N N . ARG B 1 74 ? 18.797 26.422 -1.002 1 89.88 74 ARG B N 1
ATOM 2599 C CA . ARG B 1 74 ? 17.406 26.875 -1.133 1 89.88 74 ARG B CA 1
ATOM 2600 C C . ARG B 1 74 ? 16.453 25.922 -0.429 1 89.88 74 ARG B C 1
ATOM 2602 O O . ARG B 1 74 ? 15.516 26.359 0.249 1 89.88 74 ARG B O 1
ATOM 2609 N N . ALA B 1 75 ? 16.688 24.625 -0.558 1 87.06 75 ALA B N 1
ATOM 2610 C CA . ALA B 1 75 ? 15.852 23.625 0.103 1 87.06 75 ALA B CA 1
ATOM 2611 C C . ALA B 1 75 ? 15.875 23.797 1.618 1 87.06 75 ALA B C 1
ATOM 2613 O O . ALA B 1 75 ? 14.844 23.672 2.281 1 87.06 75 ALA B O 1
ATOM 2614 N N . GLU B 1 76 ? 17.031 24.156 2.088 1 83.94 76 GLU B N 1
ATOM 2615 C CA . GLU B 1 76 ? 17.156 24.375 3.523 1 83.94 76 GLU B CA 1
ATOM 2616 C C . GLU B 1 76 ? 16.391 25.609 3.965 1 83.94 76 GLU B C 1
ATOM 2618 O O . GLU B 1 76 ? 15.75 25.609 5.02 1 83.94 76 GLU B O 1
ATOM 2623 N N . LYS B 1 77 ? 16.438 26.562 3.172 1 88.75 77 LYS B N 1
ATOM 2624 C CA . LYS B 1 77 ? 15.688 27.781 3.473 1 88.75 77 LYS B CA 1
ATOM 2625 C C . LYS B 1 77 ? 14.18 27.5 3.469 1 88.75 77 LYS B C 1
ATOM 2627 O O . LYS B 1 77 ? 13.453 28.016 4.324 1 88.75 77 LYS B O 1
ATOM 2632 N N . ILE B 1 78 ? 13.766 26.781 2.533 1 89.62 78 ILE B N 1
ATOM 2633 C CA . ILE B 1 78 ? 12.352 26.422 2.441 1 89.62 78 ILE B CA 1
ATOM 2634 C C . ILE B 1 78 ? 11.945 25.609 3.662 1 89.62 78 ILE B C 1
ATOM 2636 O O . ILE B 1 78 ? 10.859 25.797 4.215 1 89.62 78 ILE B O 1
ATOM 2640 N N . LYS B 1 79 ? 12.789 24.734 3.998 1 86.44 79 LYS B N 1
ATOM 2641 C CA . LYS B 1 79 ? 12.547 23.938 5.203 1 86.44 79 LYS B CA 1
ATOM 2642 C C . LYS B 1 79 ? 12.352 24.828 6.422 1 86.44 79 LYS B C 1
ATOM 2644 O O . LYS B 1 79 ? 11.453 24.594 7.23 1 86.44 79 LYS B O 1
ATOM 2649 N N . ASP B 1 80 ? 13.148 25.828 6.5 1 88.25 80 ASP B N 1
ATOM 2650 C CA . ASP B 1 80 ? 13.047 26.797 7.594 1 88.25 80 ASP B CA 1
ATOM 2651 C C . ASP B 1 80 ? 11.727 27.562 7.531 1 88.25 80 ASP B C 1
ATOM 2653 O O . ASP B 1 80 ? 11.094 27.797 8.562 1 88.25 80 ASP B O 1
ATOM 2657 N N . ILE B 1 81 ? 11.422 27.938 6.367 1 88.38 81 ILE B N 1
ATOM 2658 C CA . ILE B 1 81 ? 10.164 28.656 6.168 1 88.38 81 ILE B CA 1
ATOM 2659 C C . ILE B 1 81 ? 9 27.781 6.625 1 88.38 81 ILE B C 1
ATOM 2661 O O . ILE B 1 81 ? 8.125 28.25 7.367 1 88.38 81 ILE B O 1
ATOM 2665 N N . LEU B 1 82 ? 9.008 26.594 6.238 1 87.38 82 LEU B N 1
ATOM 2666 C CA . LEU B 1 82 ? 7.945 25.656 6.594 1 87.38 82 LEU B CA 1
ATOM 2667 C C . LEU B 1 82 ? 7.887 25.453 8.102 1 87.38 82 LEU B C 1
ATOM 2669 O O . LEU B 1 82 ? 6.805 25.422 8.688 1 87.38 82 LEU B O 1
ATOM 2673 N N . GLN B 1 83 ? 9.039 25.422 8.703 1 87.81 83 GLN B N 1
ATOM 2674 C CA . GLN B 1 83 ? 9.109 25.25 10.148 1 87.81 83 GLN B CA 1
ATOM 2675 C C . GLN B 1 83 ? 8.531 26.469 10.875 1 87.81 83 GLN B C 1
ATOM 2677 O O . GLN B 1 83 ? 7.789 26.312 11.852 1 87.81 83 GLN B O 1
ATOM 2682 N N . ARG B 1 84 ? 8.844 27.516 10.391 1 87.38 84 ARG B N 1
ATOM 2683 C CA . ARG B 1 84 ? 8.32 28.75 10.984 1 87.38 84 ARG B CA 1
ATOM 2684 C C . ARG B 1 84 ? 6.809 28.828 10.828 1 87.38 84 ARG B C 1
ATOM 2686 O O . ARG B 1 84 ? 6.109 29.266 11.75 1 87.38 84 ARG B O 1
ATOM 2693 N N . GLN B 1 85 ? 6.352 28.469 9.711 1 85.75 85 GLN B N 1
ATOM 2694 C CA . GLN B 1 85 ? 4.91 28.453 9.484 1 85.75 85 GLN B CA 1
ATOM 2695 C C . GLN B 1 85 ? 4.215 27.484 10.438 1 85.75 85 GLN B C 1
ATOM 2697 O O . GLN B 1 85 ? 3.141 27.781 10.961 1 85.75 85 GLN B O 1
ATOM 2702 N N . LYS B 1 86 ? 4.766 26.422 10.664 1 85.19 86 LYS B N 1
ATOM 2703 C CA . LYS B 1 86 ? 4.227 25.438 11.594 1 85.19 86 LYS B CA 1
ATOM 2704 C C . LYS B 1 86 ? 4.215 25.969 13.023 1 85.19 86 LYS B C 1
ATOM 2706 O O . LYS B 1 86 ? 3.201 25.891 13.719 1 85.19 86 LYS B O 1
ATOM 2711 N N . ASP B 1 87 ? 5.344 26.609 13.312 1 85.88 87 ASP B N 1
ATOM 2712 C CA . ASP B 1 87 ? 5.488 27.141 14.664 1 85.88 87 ASP B CA 1
ATOM 2713 C C . ASP B 1 87 ? 4.488 28.266 14.922 1 85.88 87 ASP B C 1
ATOM 2715 O O . ASP B 1 87 ? 4.004 28.422 16.047 1 85.88 87 ASP B O 1
ATOM 2719 N N . SER B 1 88 ? 4.191 28.906 13.93 1 86.88 88 SER B N 1
ATOM 2720 C CA . SER B 1 88 ? 3.287 30.031 14.078 1 86.88 88 SER B CA 1
ATOM 2721 C C . SER B 1 88 ? 1.835 29.625 13.875 1 86.88 88 SER B C 1
ATOM 2723 O O . SER B 1 88 ? 0.924 30.438 14.016 1 86.88 88 SER B O 1
ATOM 2725 N N . GLY B 1 89 ? 1.593 28.375 13.523 1 82.88 89 GLY B N 1
ATOM 2726 C CA . GLY B 1 89 ? 0.238 27.891 13.32 1 82.88 89 GLY B CA 1
ATOM 2727 C C . GLY B 1 89 ? -0.35 28.312 11.984 1 82.88 89 GLY B C 1
ATOM 2728 O O . GLY B 1 89 ? -1.57 28.312 11.812 1 82.88 89 GLY B O 1
ATOM 2729 N N . ASN B 1 90 ? 0.483 28.688 11.062 1 82.56 90 ASN B N 1
ATOM 2730 C CA . ASN B 1 90 ? 0.014 29.203 9.781 1 82.56 90 ASN B CA 1
ATOM 2731 C C . ASN B 1 90 ? 0.314 28.234 8.641 1 82.56 90 ASN B C 1
ATOM 2733 O O . ASN B 1 90 ? 0.221 28.609 7.465 1 82.56 90 ASN B O 1
ATOM 2737 N N . TYR B 1 91 ? 0.64 27.109 9.047 1 87.75 91 TYR B N 1
ATOM 2738 C CA . TYR B 1 91 ? 0.901 26.141 7.988 1 87.75 91 TYR B CA 1
ATOM 2739 C C . TYR B 1 91 ? -0.395 25.719 7.312 1 87.75 91 TYR B C 1
ATOM 2741 O O . TYR B 1 91 ? -1.375 25.391 7.988 1 87.75 91 TYR B O 1
ATOM 2749 N N . HIS B 1 92 ? -0.408 25.75 5.996 1 89.12 92 HIS B N 1
ATOM 2750 C CA . HIS B 1 92 ? -1.56 25.312 5.223 1 89.12 92 HIS B CA 1
ATOM 2751 C C . HIS B 1 92 ? -1.13 24.75 3.873 1 89.12 92 HIS B C 1
ATOM 2753 O O . HIS B 1 92 ? -0.353 25.375 3.15 1 89.12 92 HIS B O 1
ATOM 2759 N N . GLU B 1 93 ? -1.561 23.547 3.635 1 89.44 93 GLU B N 1
ATOM 2760 C CA . GLU B 1 93 ? -1.387 22.906 2.34 1 89.44 93 GLU B CA 1
ATOM 2761 C C . GLU B 1 93 ? -2.715 22.375 1.804 1 89.44 93 GLU B C 1
ATOM 2763 O O . GLU B 1 93 ? -3.611 22.031 2.576 1 89.44 93 GLU B O 1
ATOM 2768 N N . GLN B 1 94 ? -2.799 22.406 0.472 1 91.75 94 GLN B N 1
ATOM 2769 C CA . GLN B 1 94 ? -4.035 21.938 -0.145 1 91.75 94 GLN B CA 1
ATOM 2770 C C . GLN B 1 94 ? -3.754 20.891 -1.212 1 91.75 94 GLN B C 1
ATOM 2772 O O . GLN B 1 94 ? -2.832 21.047 -2.016 1 91.75 94 GLN B O 1
ATOM 2777 N N . ILE B 1 95 ? -4.477 19.812 -1.194 1 93.06 95 ILE B N 1
ATOM 2778 C CA . ILE B 1 95 ? -4.453 18.781 -2.229 1 93.06 95 ILE B CA 1
ATOM 2779 C C . ILE B 1 95 ? -5.797 18.75 -2.955 1 93.06 95 ILE B C 1
ATOM 2781 O O . ILE B 1 95 ? -6.852 18.688 -2.318 1 93.06 95 ILE B O 1
ATOM 2785 N N . GLN B 1 96 ? -5.699 18.859 -4.215 1 95.5 96 GLN B N 1
ATOM 2786 C CA . GLN B 1 96 ? -6.91 18.781 -5.027 1 95.5 96 GLN B CA 1
ATOM 2787 C C . GLN B 1 96 ? -7.078 17.391 -5.641 1 95.5 96 GLN B C 1
ATOM 2789 O O . GLN B 1 96 ? -6.172 16.891 -6.309 1 95.5 96 GLN B O 1
ATOM 2794 N N . ILE B 1 97 ? -8.195 16.734 -5.422 1 97.25 97 ILE B N 1
ATOM 2795 C CA . ILE B 1 97 ? -8.562 15.484 -6.062 1 97.25 97 ILE B CA 1
ATOM 2796 C C . ILE B 1 97 ? -9.555 15.758 -7.191 1 97.25 97 ILE B C 1
ATOM 2798 O O . ILE B 1 97 ? -10.68 16.203 -6.949 1 97.25 97 ILE B O 1
ATOM 2802 N N . PRO B 1 98 ? -9.148 15.555 -8.383 1 97.69 98 PRO B N 1
ATOM 2803 C CA . PRO B 1 98 ? -10.039 15.859 -9.508 1 97.69 98 PRO B CA 1
ATOM 2804 C C . PRO B 1 98 ? -11.133 14.805 -9.688 1 97.69 98 PRO B C 1
ATOM 2806 O O . PRO B 1 98 ? -10.992 13.672 -9.219 1 97.69 98 PRO B O 1
ATOM 2809 N N . ASN B 1 99 ? -12.172 15.18 -10.367 1 98.06 99 ASN B N 1
ATOM 2810 C CA . ASN B 1 99 ? -13.211 14.219 -10.734 1 98.06 99 ASN B CA 1
ATOM 2811 C C . ASN B 1 99 ? -12.656 13.086 -11.594 1 98.06 99 ASN B C 1
ATOM 2813 O O . ASN B 1 99 ? -11.953 13.336 -12.57 1 98.06 99 ASN B O 1
ATOM 2817 N N . ASP B 1 100 ? -12.82 11.891 -11.148 1 97.38 100 ASP B N 1
ATOM 2818 C CA . ASP B 1 100 ? -12.398 10.672 -11.828 1 97.38 100 ASP B CA 1
ATOM 2819 C C . ASP B 1 100 ? -10.898 10.445 -11.672 1 97.38 100 ASP B C 1
ATOM 2821 O O . ASP B 1 100 ? -10.312 9.609 -12.367 1 97.38 100 ASP B O 1
ATOM 2825 N N . GLY B 1 101 ? -10.367 11.312 -10.758 1 97.44 101 GLY B N 1
ATOM 2826 C CA . GLY B 1 101 ? -8.969 11.078 -10.453 1 97.44 101 GLY B CA 1
ATOM 2827 C C . GLY B 1 101 ? -8.711 9.727 -9.805 1 97.44 101 GLY B C 1
ATOM 2828 O O . GLY B 1 101 ? -9.531 9.25 -9.023 1 97.44 101 GLY B O 1
ATOM 2829 N N . VAL B 1 102 ? -7.547 9.086 -10.172 1 96.81 102 VAL B N 1
ATOM 2830 C CA . VAL B 1 102 ? -7.129 7.824 -9.57 1 96.81 102 VAL B CA 1
ATOM 2831 C C . VAL B 1 102 ? -5.801 8.016 -8.844 1 96.81 102 VAL B C 1
ATOM 2833 O O . VAL B 1 102 ? -5.098 9 -9.062 1 96.81 102 VAL B O 1
ATOM 2836 N N . GLY B 1 103 ? -5.547 7.16 -7.898 1 96.44 103 GLY B N 1
ATOM 2837 C CA . GLY B 1 103 ? -4.262 7.215 -7.223 1 96.44 103 GLY B CA 1
ATOM 2838 C C . GLY B 1 103 ? -4.312 7.965 -5.902 1 96.44 103 GLY B C 1
ATOM 2839 O O . GLY B 1 103 ? -3.271 8.312 -5.344 1 96.44 103 GLY B O 1
ATOM 2840 N N . PHE B 1 104 ? -5.453 8.188 -5.41 1 97.44 104 PHE B N 1
ATOM 2841 C CA . PHE B 1 104 ? -5.609 8.977 -4.191 1 97.44 104 PHE B CA 1
ATOM 2842 C C . PHE B 1 104 ? -6.086 8.094 -3.041 1 97.44 104 PHE B C 1
ATOM 2844 O O . PHE B 1 104 ? -7.055 8.438 -2.359 1 97.44 104 PHE B O 1
ATOM 2851 N N . SER B 1 105 ? -5.344 7.008 -2.881 1 98.25 105 SER B N 1
ATOM 2852 C CA . SER B 1 105 ? -5.637 6.109 -1.769 1 98.25 105 SER B CA 1
ATOM 2853 C C . SER B 1 105 ? -5.438 6.805 -0.427 1 98.25 105 SER B C 1
ATOM 2855 O O . SER B 1 105 ? -4.801 7.859 -0.358 1 98.25 105 SER B O 1
ATOM 2857 N N . TYR B 1 106 ? -6 6.273 0.662 1 98.44 106 TYR B N 1
ATOM 2858 C CA . TYR B 1 106 ? -5.758 6.785 2.006 1 98.44 106 TYR B CA 1
ATOM 2859 C C . TYR B 1 106 ? -4.27 6.797 2.326 1 98.44 106 TYR B C 1
ATOM 2861 O O . TYR B 1 106 ? -3.764 7.746 2.932 1 98.44 106 TYR B O 1
ATOM 2869 N N . GLU B 1 107 ? -3.604 5.734 1.919 1 96.94 107 GLU B N 1
ATOM 2870 C CA . GLU B 1 107 ? -2.17 5.68 2.186 1 96.94 107 GLU B CA 1
ATOM 2871 C C . GLU B 1 107 ? -1.435 6.828 1.499 1 96.94 107 GLU B C 1
ATOM 2873 O O . GLU B 1 107 ? -0.574 7.473 2.104 1 96.94 107 GLU B O 1
ATOM 2878 N N . PHE B 1 108 ? -1.737 7.059 0.236 1 95.06 108 PHE B N 1
ATOM 2879 C CA . PHE B 1 108 ? -1.147 8.172 -0.499 1 95.06 108 PHE B CA 1
ATOM 2880 C C . PHE B 1 108 ? -1.435 9.492 0.2 1 95.06 108 PHE B C 1
ATOM 2882 O O . PHE B 1 108 ? -0.535 10.32 0.371 1 95.06 108 PHE B O 1
ATOM 2889 N N . LEU B 1 109 ? -2.621 9.68 0.678 1 95.88 109 LEU B N 1
ATOM 2890 C CA . LEU B 1 109 ? -3.072 10.969 1.191 1 95.88 109 LEU B CA 1
ATOM 2891 C C . LEU B 1 109 ? -2.6 11.172 2.625 1 95.88 109 LEU B C 1
ATOM 2893 O O . LEU B 1 109 ? -2.158 12.273 2.982 1 95.88 109 LEU B O 1
ATOM 2897 N N . PHE B 1 110 ? -2.639 10.094 3.469 1 97.38 110 PHE B N 1
ATOM 2898 C CA . PHE B 1 110 ? -2.566 10.328 4.906 1 97.38 110 PHE B CA 1
ATOM 2899 C C . PHE B 1 110 ? -1.216 9.883 5.461 1 97.38 110 PHE B C 1
ATOM 2901 O O . PHE B 1 110 ? -0.79 10.344 6.52 1 97.38 110 PHE B O 1
ATOM 2908 N N . LYS B 1 111 ? -0.549 8.992 4.82 1 95.94 111 LYS B N 1
ATOM 2909 C CA . LYS B 1 111 ? 0.631 8.344 5.383 1 95.94 111 LYS B CA 1
ATOM 2910 C C . LYS B 1 111 ? 1.674 9.375 5.812 1 95.94 111 LYS B C 1
ATOM 2912 O O . LYS B 1 111 ? 2.301 9.227 6.863 1 95.94 111 LYS B O 1
ATOM 2917 N N . LYS B 1 112 ? 1.852 10.391 5.027 1 91.5 112 LYS B N 1
ATOM 2918 C CA . LYS B 1 112 ? 2.918 11.367 5.25 1 91.5 112 LYS B CA 1
ATOM 2919 C C . LYS B 1 112 ? 2.697 12.141 6.547 1 91.5 112 LYS B C 1
ATOM 2921 O O . LYS B 1 112 ? 3.621 12.766 7.066 1 91.5 112 LYS B O 1
ATOM 2926 N N . TYR B 1 113 ? 1.512 12.078 7.066 1 94.88 113 TYR B N 1
ATOM 2927 C CA . TYR B 1 113 ? 1.203 12.836 8.273 1 94.88 113 TYR B CA 1
ATOM 2928 C C . TYR B 1 113 ? 1.149 11.922 9.492 1 94.88 113 TYR B C 1
ATOM 2930 O O . TYR B 1 113 ? 0.985 12.391 10.625 1 94.88 113 TYR B O 1
ATOM 2938 N N . LEU B 1 114 ? 1.271 10.633 9.266 1 96.06 114 LEU B N 1
ATOM 2939 C CA . LEU B 1 114 ? 1.253 9.633 10.328 1 96.06 114 LEU B CA 1
ATOM 2940 C C . LEU B 1 114 ? 2.666 9.336 10.82 1 96.06 114 LEU B C 1
ATOM 2942 O O . LEU B 1 114 ? 3.611 9.32 10.023 1 96.06 114 LEU B O 1
ATOM 2946 N N . ASP B 1 115 ? 2.76 9.172 12.164 1 92.25 115 ASP B N 1
ATOM 2947 C CA . ASP B 1 115 ? 4.078 8.812 12.688 1 92.25 115 ASP B CA 1
ATOM 2948 C C . ASP B 1 115 ? 3.955 7.961 13.945 1 92.25 115 ASP B C 1
ATOM 2950 O O . ASP B 1 115 ? 2.848 7.633 14.375 1 92.25 115 ASP B O 1
ATOM 2954 N N . LYS B 1 116 ? 5.059 7.609 14.484 1 92 116 LYS B N 1
ATOM 2955 C CA . LYS B 1 116 ? 5.105 6.621 15.562 1 92 116 LYS B CA 1
ATOM 2956 C C . LYS B 1 116 ? 4.688 7.242 16.891 1 92 116 LYS B C 1
ATOM 2958 O O . LYS B 1 116 ? 4.449 6.523 17.875 1 92 116 LYS B O 1
ATOM 2963 N N . THR B 1 117 ? 4.555 8.508 16.938 1 94.19 117 THR B N 1
ATOM 2964 C CA . THR B 1 117 ? 4.273 9.164 18.203 1 94.19 117 THR B CA 1
ATOM 2965 C C . THR B 1 117 ? 2.768 9.305 18.422 1 94.19 117 THR B C 1
ATOM 2967 O O . THR B 1 117 ? 2.318 9.602 19.531 1 94.19 117 THR B O 1
ATOM 2970 N N . ILE B 1 118 ? 1.986 9.094 17.438 1 97.56 118 ILE B N 1
ATOM 2971 C CA . ILE B 1 118 ? 0.546 9.32 17.5 1 97.56 118 ILE B CA 1
ATOM 2972 C C . ILE B 1 118 ? -0.097 8.336 18.469 1 97.56 118 ILE B C 1
ATOM 2974 O O . ILE B 1 118 ? 0.102 7.125 18.359 1 97.56 118 ILE B O 1
ATOM 2978 N N . LYS B 1 119 ? -0.871 8.867 19.375 1 98.44 119 LYS B N 1
ATOM 2979 C CA . LYS B 1 119 ? -1.552 8.055 20.375 1 98.44 119 LYS B CA 1
ATOM 2980 C C . LYS B 1 119 ? -3.066 8.141 20.219 1 98.44 119 LYS B C 1
ATOM 2982 O O . LYS B 1 119 ? -3.793 7.234 20.625 1 98.44 119 LYS B O 1
ATOM 2987 N N . THR B 1 120 ? -3.469 9.273 19.703 1 98.75 120 THR B N 1
ATOM 2988 C CA . THR B 1 120 ? -4.902 9.492 19.562 1 98.75 120 THR B CA 1
ATOM 2989 C C . THR B 1 120 ? -5.227 10.086 18.188 1 98.75 120 THR B C 1
ATOM 2991 O O . THR B 1 120 ? -4.523 10.984 17.719 1 98.75 120 THR B O 1
ATOM 2994 N N . VAL B 1 121 ? -6.285 9.602 17.562 1 98.81 121 VAL B N 1
ATOM 2995 C CA . VAL B 1 121 ? -6.801 10.117 16.312 1 98.81 121 VAL B CA 1
ATOM 2996 C C . VAL B 1 121 ? -8.289 10.422 16.438 1 98.81 121 VAL B C 1
ATOM 2998 O O . VAL B 1 121 ? -9.062 9.586 16.922 1 98.81 121 VAL B O 1
ATOM 3001 N N . GLU B 1 122 ? -8.68 11.625 16.078 1 98.75 122 GLU B N 1
ATOM 3002 C CA . GLU B 1 122 ? -10.086 12.023 16.109 1 98.75 122 GLU B CA 1
ATOM 3003 C C . GLU B 1 122 ? -10.617 12.258 14.695 1 98.75 122 GLU B C 1
ATOM 3005 O O . GLU B 1 122 ? -10 12.984 13.906 1 98.75 122 GLU B O 1
ATOM 3010 N N . ILE B 1 123 ? -11.734 11.648 14.414 1 98.75 123 ILE B N 1
ATOM 3011 C CA . ILE B 1 123 ? -12.352 11.766 13.094 1 98.75 123 ILE B CA 1
ATOM 3012 C C . ILE B 1 123 ? -13.766 12.328 13.227 1 98.75 123 ILE B C 1
ATOM 3014 O O . ILE B 1 123 ? -14.562 11.828 14.023 1 98.75 123 ILE B O 1
ATOM 3018 N N . GLU B 1 124 ? -14.031 13.359 12.547 1 98.38 124 GLU B N 1
ATOM 3019 C CA . GLU B 1 124 ? -15.383 13.883 12.375 1 98.38 124 GLU B CA 1
ATOM 3020 C C . GLU B 1 124 ? -15.875 13.688 10.945 1 98.38 124 GLU B C 1
ATOM 3022 O O . GLU B 1 124 ? -15.289 14.227 10.008 1 98.38 124 GLU B O 1
ATOM 3027 N N . ASP B 1 125 ? -16.891 12.945 10.742 1 98.19 125 ASP B N 1
ATOM 3028 C CA . ASP B 1 125 ? -17.516 12.648 9.469 1 98.19 125 ASP B CA 1
ATOM 3029 C C . ASP B 1 125 ? -19 12.305 9.648 1 98.19 125 ASP B C 1
ATOM 3031 O O . ASP B 1 125 ? -19.328 11.242 10.172 1 98.19 125 ASP B O 1
ATOM 3035 N N . PRO B 1 126 ? -19.875 13.172 9.211 1 97.12 126 PRO B N 1
ATOM 3036 C CA . PRO B 1 126 ? -21.297 12.953 9.492 1 97.12 126 PRO B CA 1
ATOM 3037 C C . PRO B 1 126 ? -21.891 11.781 8.719 1 97.12 126 PRO B C 1
ATOM 3039 O O . PRO B 1 126 ? -23.016 11.344 9 1 97.12 126 PRO B O 1
ATOM 3042 N N . TYR B 1 127 ? -21.078 11.094 7.859 1 96.06 127 TYR B N 1
ATOM 3043 C CA . TYR B 1 127 ? -21.734 10.219 6.887 1 96.06 127 TYR B CA 1
ATOM 3044 C C . TYR B 1 127 ? -21.203 8.797 6.996 1 96.06 127 TYR B C 1
ATOM 3046 O O . TYR B 1 127 ? -21.359 7.996 6.066 1 96.06 127 TYR B O 1
ATOM 3054 N N . ILE B 1 128 ? -20.609 8.469 8.109 1 98.06 128 ILE B N 1
ATOM 3055 C CA . ILE B 1 128 ? -20.297 7.059 8.297 1 98.06 128 ILE B CA 1
ATOM 3056 C C . ILE B 1 128 ? -21.547 6.297 8.719 1 98.06 128 ILE B C 1
ATOM 3058 O O . ILE B 1 128 ? -21.688 5.926 9.883 1 98.06 128 ILE B O 1
ATOM 3062 N N . ARG B 1 129 ? -22.344 6.023 7.73 1 97.31 129 ARG B N 1
ATOM 3063 C CA . ARG B 1 129 ? -23.688 5.52 7.992 1 97.31 129 ARG B CA 1
ATOM 3064 C C . ARG B 1 129 ? -23.922 4.207 7.258 1 97.31 129 ARG B C 1
ATOM 3066 O O . ARG B 1 129 ? -24.328 3.209 7.867 1 97.31 129 ARG B O 1
ATOM 3073 N N . ASN B 1 130 ? -23.641 4.152 6.008 1 97.06 130 ASN B N 1
ATOM 3074 C CA . ASN B 1 130 ? -23.906 2.994 5.156 1 97.06 130 ASN B CA 1
ATOM 3075 C C . ASN B 1 130 ? -22.734 2.008 5.18 1 97.06 130 ASN B C 1
ATOM 3077 O O . ASN B 1 130 ? -21.672 2.309 5.723 1 97.06 130 ASN B O 1
ATOM 3081 N N . VAL B 1 131 ? -22.938 0.856 4.57 1 97.56 131 VAL B N 1
ATOM 3082 C CA . VAL B 1 131 ? -22 -0.256 4.586 1 97.56 131 VAL B CA 1
ATOM 3083 C C . VAL B 1 131 ? -20.656 0.194 4 1 97.56 131 VAL B C 1
ATOM 3085 O O . VAL B 1 131 ? -19.609 0.006 4.621 1 97.56 131 VAL B O 1
ATOM 3088 N N . HIS B 1 132 ? -20.719 0.827 2.846 1 97.44 132 HIS B N 1
ATOM 3089 C CA . HIS B 1 132 ? -19.469 1.204 2.18 1 97.44 132 HIS B CA 1
ATOM 3090 C C . HIS B 1 132 ? -18.734 2.275 2.967 1 97.44 132 HIS B C 1
ATOM 3092 O O . HIS B 1 132 ? -17.5 2.297 2.98 1 97.44 132 HIS B O 1
ATOM 3098 N N . GLN B 1 133 ? -19.453 3.137 3.648 1 98.25 133 GLN B N 1
ATOM 3099 C CA . GLN B 1 133 ? -18.844 4.18 4.469 1 98.25 133 GLN B CA 1
ATOM 3100 C C . GLN B 1 133 ? -18.156 3.588 5.695 1 98.25 133 GLN B C 1
ATOM 3102 O O . GLN B 1 133 ? -17.094 4.047 6.102 1 98.25 133 GLN B O 1
ATOM 3107 N N . ALA B 1 134 ? -18.781 2.568 6.227 1 98.5 134 ALA B N 1
ATOM 3108 C CA . ALA B 1 134 ? -18.172 1.856 7.348 1 98.5 134 ALA B CA 1
ATOM 3109 C C . ALA B 1 134 ? -16.891 1.153 6.914 1 98.5 134 ALA B C 1
ATOM 3111 O O . ALA B 1 134 ? -15.906 1.115 7.668 1 98.5 134 ALA B O 1
ATOM 3112 N N . TYR B 1 135 ? -16.859 0.617 5.719 1 98.38 135 TYR B N 1
ATOM 3113 C CA . TYR B 1 135 ? -15.648 -0.008 5.195 1 98.38 135 TYR B CA 1
ATOM 3114 C C . TYR B 1 135 ? -14.57 1.032 4.938 1 98.38 135 TYR B C 1
ATOM 3116 O O . TYR B 1 135 ? -13.375 0.756 5.109 1 98.38 135 TYR B O 1
ATOM 3124 N N . ASN B 1 136 ? -14.977 2.215 4.496 1 98.31 136 ASN B N 1
ATOM 3125 C CA . ASN B 1 136 ? -14.016 3.309 4.387 1 98.31 136 ASN B CA 1
ATOM 3126 C C . ASN B 1 136 ? -13.3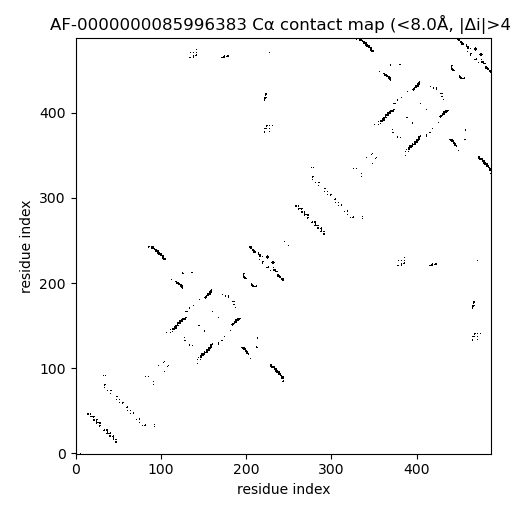75 3.623 5.73 1 98.31 136 ASN B C 1
ATOM 3128 O O . ASN B 1 136 ? -12.156 3.775 5.816 1 98.31 136 ASN B O 1
ATOM 3132 N N . PHE B 1 137 ? -14.242 3.693 6.711 1 98.81 137 PHE B N 1
ATOM 3133 C CA . PHE B 1 137 ? -13.75 3.961 8.055 1 98.81 137 PHE B CA 1
ATOM 3134 C C . PHE B 1 137 ? -12.828 2.842 8.523 1 98.81 137 PHE B C 1
ATOM 3136 O O . PHE B 1 137 ? -11.758 3.102 9.078 1 98.81 137 PHE B O 1
ATOM 3143 N N . LEU B 1 138 ? -13.188 1.6 8.273 1 98.88 138 LEU B N 1
ATOM 3144 C CA . LEU B 1 138 ? -12.336 0.465 8.609 1 98.88 138 LEU B CA 1
ATOM 3145 C C . LEU B 1 138 ? -10.977 0.589 7.926 1 98.88 138 LEU B C 1
ATOM 3147 O O . LEU B 1 138 ? -9.938 0.406 8.57 1 98.88 138 LEU B O 1
ATOM 3151 N N . SER B 1 139 ? -11.008 0.89 6.645 1 98.69 139 SER B N 1
ATOM 3152 C CA . SER B 1 139 ? -9.773 1.036 5.883 1 98.69 139 SER B CA 1
ATOM 3153 C C . SER B 1 139 ? -8.875 2.109 6.484 1 98.69 139 SER B C 1
ATOM 3155 O O . SER B 1 139 ? -7.652 1.946 6.535 1 98.69 139 SER B O 1
ATOM 3157 N N . PHE B 1 140 ? -9.477 3.199 6.914 1 98.81 140 PHE B N 1
ATOM 3158 C CA . PHE B 1 140 ? -8.711 4.258 7.566 1 98.81 140 PHE B CA 1
ATOM 3159 C C . PHE B 1 140 ? -8.102 3.764 8.875 1 98.81 140 PHE B C 1
ATOM 3161 O O . PHE B 1 140 ? -6.934 4.031 9.156 1 98.81 140 PHE B O 1
ATOM 3168 N N . CYS B 1 141 ? -8.891 3.057 9.625 1 98.81 141 CYS B N 1
ATOM 3169 C CA . CYS B 1 141 ? -8.383 2.479 10.867 1 98.81 141 CYS B CA 1
ATOM 3170 C C . CYS B 1 141 ? -7.199 1.559 10.602 1 98.81 141 CYS B C 1
ATOM 3172 O O . CYS B 1 141 ? -6.211 1.583 11.336 1 98.81 141 CYS B O 1
ATOM 3174 N N . GLU B 1 142 ? -7.305 0.735 9.586 1 98.62 142 GLU B N 1
ATOM 3175 C CA . GLU B 1 142 ? -6.219 -0.176 9.234 1 98.62 142 GLU B CA 1
ATOM 3176 C C . GLU B 1 142 ? -4.945 0.591 8.891 1 98.62 142 GLU B C 1
ATOM 3178 O O . GLU B 1 142 ? -3.846 0.173 9.266 1 98.62 142 GLU B O 1
ATOM 3183 N N . LEU B 1 143 ? -5.121 1.71 8.234 1 98.44 143 LEU B N 1
ATOM 3184 C CA . LEU B 1 143 ? -3.98 2.555 7.898 1 98.44 143 LEU B CA 1
ATOM 3185 C C . LEU B 1 143 ? -3.275 3.047 9.156 1 98.44 143 LEU B C 1
ATOM 3187 O O . LEU B 1 143 ? -2.051 2.957 9.266 1 98.44 143 LEU B O 1
ATOM 3191 N N . ILE B 1 144 ? -4.039 3.559 10.078 1 97.69 144 ILE B N 1
ATOM 3192 C CA . ILE B 1 144 ? -3.42 4.141 11.258 1 97.69 144 ILE B CA 1
ATOM 3193 C C . ILE B 1 144 ? -2.84 3.035 12.141 1 97.69 144 ILE B C 1
ATOM 3195 O O . ILE B 1 144 ? -1.811 3.225 12.789 1 97.69 144 ILE B O 1
ATOM 3199 N N . VAL B 1 145 ? -3.477 1.833 12.18 1 98 145 VAL B N 1
ATOM 3200 C CA . VAL B 1 145 ? -2.926 0.687 12.891 1 98 145 VAL B CA 1
ATOM 3201 C C . VAL B 1 145 ? -1.545 0.346 12.336 1 98 145 VAL B C 1
ATOM 3203 O O . VAL B 1 145 ? -0.623 0.036 13.094 1 98 145 VAL B O 1
ATOM 3206 N N . ARG B 1 146 ? -1.351 0.457 11.078 1 96.88 146 ARG B N 1
ATOM 3207 C CA . ARG B 1 146 ? -0.109 0.076 10.414 1 96.88 146 ARG B CA 1
ATOM 3208 C C . ARG B 1 146 ? 0.992 1.097 10.688 1 96.88 146 ARG B C 1
ATOM 3210 O O . ARG B 1 146 ? 2.156 0.731 10.859 1 96.88 146 ARG B O 1
ATOM 3217 N N . TYR B 1 147 ? 0.595 2.355 10.781 1 95.69 147 TYR B N 1
ATOM 3218 C CA . TYR B 1 147 ? 1.638 3.375 10.703 1 95.69 147 TYR B CA 1
ATOM 3219 C C . TYR B 1 147 ? 1.787 4.102 12.031 1 95.69 147 TYR B C 1
ATOM 3221 O O . TYR B 1 147 ? 2.711 4.898 12.211 1 95.69 147 TYR B O 1
ATOM 3229 N N . CYS B 1 148 ? 0.887 3.816 12.945 1 97.44 148 CYS B N 1
ATOM 3230 C CA . CYS B 1 148 ? 0.952 4.434 14.266 1 97.44 148 CYS B CA 1
ATOM 3231 C C . CYS B 1 148 ? 1.012 3.375 15.359 1 97.44 148 CYS B C 1
ATOM 3233 O O . CYS B 1 148 ? 0.011 3.109 16.031 1 97.44 148 CYS B O 1
ATOM 3235 N N . PRO B 1 149 ? 2.182 2.83 15.633 1 95.88 149 PRO B N 1
ATOM 3236 C CA . PRO B 1 149 ? 2.314 1.708 16.562 1 95.88 149 PRO B CA 1
ATOM 3237 C C . PRO B 1 149 ? 1.956 2.088 18 1 95.88 149 PRO B C 1
ATOM 3239 O O . PRO B 1 149 ? 1.609 1.219 18.812 1 95.88 149 PRO B O 1
ATOM 3242 N N . GLN B 1 150 ? 1.968 3.35 18.344 1 97.06 150 GLN B N 1
ATOM 3243 C CA . GLN B 1 150 ? 1.678 3.758 19.719 1 97.06 150 GLN B CA 1
ATOM 3244 C C . GLN B 1 150 ? 0.22 4.184 19.875 1 97.06 150 GLN B C 1
ATOM 3246 O O . GLN B 1 150 ? -0.184 4.668 20.922 1 97.06 150 GLN B O 1
ATOM 3251 N N . LEU B 1 151 ? -0.548 4.047 18.859 1 98.44 151 LEU B N 1
ATOM 3252 C CA . LEU B 1 151 ? -1.95 4.449 18.875 1 98.44 151 LEU B CA 1
ATOM 3253 C C . LEU B 1 151 ? -2.705 3.73 19.984 1 98.44 151 LEU B C 1
ATOM 3255 O O . LEU B 1 151 ? -2.574 2.516 20.156 1 98.44 151 LEU B O 1
ATOM 3259 N N . LYS B 1 152 ? -3.562 4.492 20.719 1 98.69 152 LYS B N 1
ATOM 3260 C CA . LYS B 1 152 ? -4.301 3.922 21.844 1 98.69 152 LYS B CA 1
ATOM 3261 C C . LYS B 1 152 ? -5.797 4.188 21.719 1 98.69 152 LYS B C 1
ATOM 3263 O O . LYS B 1 152 ? -6.617 3.424 22.234 1 98.69 152 LYS B O 1
ATOM 3268 N N . LYS B 1 153 ? -6.043 5.297 20.969 1 98.81 153 LYS B N 1
ATOM 3269 C CA . LYS B 1 153 ? -7.445 5.695 20.969 1 98.81 153 LYS B CA 1
ATOM 3270 C C . LYS B 1 153 ? -7.848 6.297 19.625 1 98.81 153 LYS B C 1
ATOM 3272 O O . LYS B 1 153 ? -7.102 7.094 19.047 1 98.81 153 LYS B O 1
ATOM 3277 N N . ILE B 1 154 ? -8.992 5.875 19.141 1 98.88 154 ILE B N 1
ATOM 3278 C CA . ILE B 1 154 ? -9.664 6.469 18 1 98.88 154 ILE B CA 1
ATOM 3279 C C . ILE B 1 154 ? -11.031 6.992 18.406 1 98.88 154 ILE B C 1
ATOM 3281 O O . ILE B 1 154 ? -11.789 6.293 19.094 1 98.88 154 ILE B O 1
ATOM 3285 N N . ILE B 1 155 ? -11.32 8.234 18.078 1 98.88 155 ILE B N 1
ATOM 3286 C CA . ILE B 1 155 ? -12.625 8.836 18.375 1 98.88 155 ILE B CA 1
ATOM 3287 C C . ILE B 1 155 ? -13.32 9.195 17.062 1 98.88 155 ILE B C 1
ATOM 3289 O O . ILE B 1 155 ? -12.82 10.023 16.297 1 98.88 155 ILE B O 1
ATOM 3293 N N . LEU B 1 156 ? -14.445 8.578 16.812 1 98.81 156 LEU B N 1
ATOM 3294 C CA . LEU B 1 156 ? -15.258 8.898 15.641 1 98.81 156 LEU B CA 1
ATOM 3295 C C . LEU B 1 156 ? -16.531 9.625 16.047 1 98.81 156 LEU B C 1
ATOM 3297 O O . LEU B 1 156 ? -17.328 9.094 16.828 1 98.81 156 LEU B O 1
ATOM 3301 N N . THR B 1 157 ? -16.703 10.82 15.602 1 98.69 157 THR B N 1
ATOM 3302 C CA . THR B 1 157 ? -17.969 11.547 15.68 1 98.69 157 THR B CA 1
ATOM 3303 C C . THR B 1 157 ? -18.703 11.508 14.344 1 98.69 157 THR B C 1
ATOM 3305 O O . THR B 1 157 ? -18.156 11.953 13.32 1 98.69 157 THR B O 1
ATOM 3308 N N . THR B 1 158 ? -19.938 10.961 14.344 1 98.44 158 THR B N 1
ATOM 3309 C CA . THR B 1 158 ? -20.641 10.766 13.078 1 98.44 158 THR B CA 1
ATOM 3310 C C . THR B 1 158 ? -22.141 10.914 13.273 1 98.44 158 THR B C 1
ATOM 3312 O O . THR B 1 158 ? -22.609 11.156 14.391 1 98.44 158 THR B O 1
ATOM 3315 N N . GLY B 1 159 ? -22.875 10.93 12.141 1 97.19 159 GLY B N 1
ATOM 3316 C CA . GLY B 1 159 ? -24.328 11 12.203 1 97.19 159 GLY B CA 1
ATOM 3317 C C . GLY B 1 159 ? -24.984 9.641 12.367 1 97.19 159 GLY B C 1
ATOM 3318 O O . GLY B 1 159 ? -24.391 8.617 12.016 1 97.19 159 GLY B O 1
ATOM 3319 N N . THR B 1 160 ? -26.203 9.688 12.836 1 96.12 160 THR B N 1
ATOM 3320 C CA . THR B 1 160 ? -26.984 8.469 13 1 96.12 160 THR B CA 1
ATOM 3321 C C . THR B 1 160 ? -27.672 8.094 11.688 1 96.12 160 THR B C 1
ATOM 3323 O O . THR B 1 160 ? -28.203 8.961 10.992 1 96.12 160 THR B O 1
ATOM 3326 N N . ASN B 1 161 ? -27.531 6.777 11.398 1 95.38 161 ASN B N 1
ATOM 3327 C CA . ASN B 1 161 ? -28.375 6.258 10.336 1 95.38 161 ASN B CA 1
ATOM 3328 C C . ASN B 1 161 ? -29.781 5.926 10.852 1 95.38 161 ASN B C 1
ATOM 3330 O O . ASN B 1 161 ? -30.016 4.82 11.336 1 95.38 161 ASN B O 1
ATOM 3334 N N . HIS B 1 162 ? -30.672 6.73 10.641 1 93 162 HIS B N 1
ATOM 3335 C CA . HIS B 1 162 ? -32 6.57 11.234 1 93 162 HIS B CA 1
ATOM 3336 C C . HIS B 1 162 ? -32.719 5.379 10.625 1 93 162 HIS B C 1
ATOM 3338 O O . HIS B 1 162 ? -33.562 4.746 11.289 1 93 162 HIS B 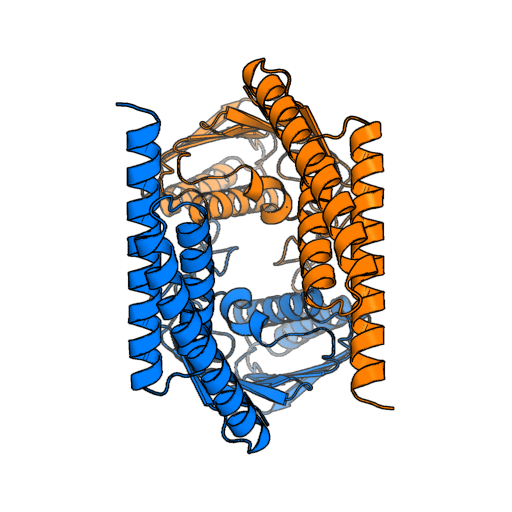O 1
ATOM 3344 N N . GLN B 1 163 ? -32.438 5.039 9.445 1 94.25 163 GLN B N 1
ATOM 3345 C CA . GLN B 1 163 ? -33.125 3.943 8.742 1 94.25 163 GLN B CA 1
ATOM 3346 C C . GLN B 1 163 ? -32.469 2.604 9.078 1 94.25 163 GLN B C 1
ATOM 3348 O O . GLN B 1 163 ? -33.094 1.556 8.977 1 94.25 163 GLN B O 1
ATOM 3353 N N . ASP B 1 164 ? -31.219 2.613 9.516 1 96.19 164 ASP B N 1
ATOM 3354 C CA . ASP B 1 164 ? -30.469 1.383 9.695 1 96.19 164 ASP B CA 1
ATOM 3355 C C . ASP B 1 164 ? -29.516 1.493 10.891 1 96.19 164 ASP B C 1
ATOM 3357 O O . ASP B 1 164 ? -28.359 1.072 10.812 1 96.19 164 ASP B O 1
ATOM 3361 N N . HIS B 1 165 ? -30.016 2.061 11.961 1 95.38 165 HIS B N 1
ATOM 3362 C CA . HIS B 1 165 ? -29.188 2.375 13.117 1 95.38 165 HIS B CA 1
ATOM 3363 C C . HIS B 1 165 ? -28.625 1.108 13.75 1 95.38 165 HIS B C 1
ATOM 3365 O O . HIS B 1 165 ? -27.469 1.084 14.18 1 95.38 165 HIS B O 1
ATOM 3371 N N . VAL B 1 166 ? -29.359 0.107 13.844 1 96.75 166 VAL B N 1
ATOM 3372 C CA . VAL B 1 166 ? -28.953 -1.142 14.477 1 96.75 166 VAL B CA 1
ATOM 3373 C C . VAL B 1 166 ? -27.766 -1.733 13.742 1 96.75 166 VAL B C 1
ATOM 3375 O O . VAL B 1 166 ? -26.766 -2.098 14.367 1 96.75 166 VAL B O 1
ATOM 3378 N N . ASN B 1 167 ? -27.859 -1.79 12.445 1 97.69 167 ASN B N 1
ATOM 3379 C CA . ASN B 1 167 ? -26.75 -2.334 11.664 1 97.69 167 ASN B CA 1
ATOM 3380 C C . ASN B 1 167 ? -25.531 -1.411 11.688 1 97.69 167 ASN B C 1
ATOM 3382 O O . ASN B 1 167 ? -24.391 -1.879 11.664 1 97.69 167 ASN B O 1
ATOM 3386 N N . GLN B 1 168 ? -25.828 -0.115 11.742 1 98.06 168 GLN B N 1
ATOM 3387 C CA . GLN B 1 168 ? -24.734 0.833 11.883 1 98.06 168 GLN B CA 1
ATOM 3388 C C . GLN B 1 168 ? -23.938 0.564 13.148 1 98.06 168 GLN B C 1
ATOM 3390 O O . GLN B 1 168 ? -22.703 0.461 13.109 1 98.06 168 GLN B O 1
ATOM 3395 N N . MET B 1 169 ? -24.625 0.364 14.195 1 97.81 169 MET B N 1
ATOM 3396 C CA . MET B 1 169 ? -23.984 0.11 15.492 1 97.81 169 MET B CA 1
ATOM 3397 C C . MET B 1 169 ? -23.266 -1.23 15.484 1 97.81 169 MET B C 1
ATOM 3399 O O . MET B 1 169 ? -22.188 -1.357 16.062 1 97.81 169 MET B O 1
ATOM 3403 N N . SER B 1 170 ? -23.859 -2.156 14.852 1 98.38 170 SER B N 1
ATOM 3404 C CA . SER B 1 170 ? -23.25 -3.477 14.773 1 98.38 170 SER B CA 1
ATOM 3405 C C . SER B 1 170 ? -21.906 -3.416 14.039 1 98.38 170 SER B C 1
ATOM 3407 O O . SER B 1 170 ? -20.938 -4.035 14.469 1 98.38 170 SER B O 1
ATOM 3409 N N . ARG B 1 171 ? -21.875 -2.699 12.984 1 98.56 171 ARG B N 1
ATOM 3410 C CA . ARG B 1 171 ? -20.641 -2.539 12.227 1 98.56 171 ARG B CA 1
ATOM 3411 C C . ARG B 1 171 ? -19.578 -1.855 13.07 1 98.56 171 ARG B C 1
ATOM 3413 O O . ARG B 1 171 ? -18.422 -2.289 13.086 1 98.56 171 ARG B O 1
ATOM 3420 N N . PHE B 1 172 ? -19.969 -0.847 13.828 1 98.69 172 PHE B N 1
ATOM 3421 C CA . PHE B 1 172 ? -19.031 -0.141 14.695 1 98.69 172 PHE B CA 1
ATOM 3422 C C . PHE B 1 172 ? -18.516 -1.056 15.805 1 98.69 172 PHE B C 1
ATOM 3424 O O . PHE B 1 172 ? -17.344 -1.021 16.156 1 98.69 172 PHE B O 1
ATOM 3431 N N . SER B 1 173 ? -19.422 -1.823 16.297 1 98.5 173 SER B N 1
ATOM 3432 C CA . SER B 1 173 ? -19.031 -2.756 17.344 1 98.5 173 SER B CA 1
ATOM 3433 C C . SER B 1 173 ? -18.016 -3.771 16.859 1 98.5 173 SER B C 1
ATOM 3435 O O . SER B 1 173 ? -17.062 -4.109 17.562 1 98.5 173 SER B O 1
ATOM 3437 N N . SER B 1 174 ? -18.234 -4.262 15.672 1 98.62 174 SER B N 1
ATOM 3438 C CA . SER B 1 174 ? -17.297 -5.203 15.078 1 98.62 174 SER B CA 1
ATOM 3439 C C . SER B 1 174 ? -15.914 -4.574 14.93 1 98.62 174 SER B C 1
ATOM 3441 O O . SER B 1 174 ? -14.898 -5.188 15.289 1 98.62 174 SER B O 1
ATOM 3443 N N . ILE B 1 175 ? -15.891 -3.371 14.453 1 98.81 175 ILE B N 1
ATOM 3444 C CA . ILE B 1 175 ? -14.625 -2.662 14.281 1 98.81 175 ILE B CA 1
ATOM 3445 C C . ILE B 1 175 ? -13.969 -2.447 15.648 1 98.81 175 ILE B C 1
ATOM 3447 O O . ILE B 1 175 ? -12.773 -2.705 15.82 1 98.81 175 ILE B O 1
ATOM 3451 N N . ARG B 1 176 ? -14.766 -2.01 16.594 1 98.69 176 ARG B N 1
ATOM 3452 C CA . ARG B 1 176 ? -14.289 -1.77 17.953 1 98.69 176 ARG B CA 1
ATOM 3453 C C . ARG B 1 176 ? -13.656 -3.027 18.547 1 98.69 176 ARG B C 1
ATOM 3455 O O . ARG B 1 176 ? -12.539 -2.986 19.062 1 98.69 176 ARG B O 1
ATOM 3462 N N . ASN B 1 177 ? -14.352 -4.129 18.422 1 98.31 177 ASN B N 1
ATOM 3463 C CA . ASN B 1 177 ? -13.875 -5.391 18.984 1 98.31 177 ASN B CA 1
ATOM 3464 C C . ASN B 1 177 ? -12.562 -5.832 18.344 1 98.31 177 ASN B C 1
ATOM 3466 O O . ASN B 1 177 ? -11.68 -6.352 19.031 1 98.31 177 ASN B O 1
ATOM 3470 N N . SER B 1 178 ? -12.469 -5.586 17.094 1 98.19 178 SER B N 1
ATOM 3471 C CA . SER B 1 178 ? -11.25 -5.957 16.391 1 98.19 178 SER B CA 1
ATOM 3472 C C . SER B 1 178 ? -10.078 -5.082 16.812 1 98.19 178 SER B C 1
ATOM 3474 O O . SER B 1 178 ? -8.953 -5.57 16.953 1 98.19 178 SER B O 1
ATOM 3476 N N . LEU B 1 179 ? -10.328 -3.852 17.078 1 98.56 179 LEU B N 1
ATOM 3477 C CA . LEU B 1 179 ? -9.289 -2.9 17.469 1 98.56 179 LEU B CA 1
ATOM 3478 C C . LEU B 1 179 ? -8.758 -3.223 18.859 1 98.56 179 LEU B C 1
ATOM 3480 O O . LEU B 1 179 ? -7.598 -2.943 1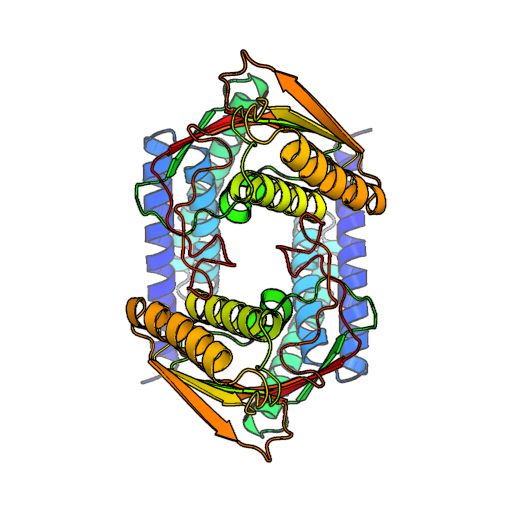9.156 1 98.56 179 LEU B O 1
ATOM 3484 N N . VAL B 1 180 ? -9.5 -3.859 19.672 1 98.06 180 VAL B N 1
ATOM 3485 C CA . VAL B 1 180 ? -9.109 -4.234 21.031 1 98.06 180 VAL B CA 1
ATOM 3486 C C . VAL B 1 180 ? -7.895 -5.16 20.969 1 98.06 180 VAL B C 1
ATOM 3488 O O . VAL B 1 180 ? -6.992 -5.062 21.812 1 98.06 180 VAL B O 1
ATOM 3491 N N . SER B 1 181 ? -7.805 -6 19.953 1 95.94 181 SER B N 1
ATOM 3492 C CA . SER B 1 181 ? -6.691 -6.93 19.812 1 95.94 181 SER B CA 1
ATOM 3493 C C . SER B 1 181 ? -5.383 -6.191 19.531 1 95.94 181 SER B C 1
ATOM 3495 O O . SER B 1 181 ? -4.301 -6.766 19.656 1 95.94 181 SER B O 1
ATOM 3497 N N . TYR B 1 182 ? -5.508 -4.988 19.234 1 96.81 182 TYR B N 1
ATOM 3498 C CA . TYR B 1 182 ? -4.34 -4.145 19 1 96.81 182 TYR B CA 1
ATOM 3499 C C . TYR B 1 182 ? -4.148 -3.143 20.125 1 96.81 182 TYR B C 1
ATOM 3501 O O . TYR B 1 182 ? -3.367 -2.195 20 1 96.81 182 TYR B O 1
ATOM 3509 N N . ASN B 1 183 ? -4.934 -3.334 21.141 1 97.81 183 ASN B N 1
ATOM 3510 C CA . ASN B 1 183 ? -4.898 -2.461 22.312 1 97.81 183 ASN B CA 1
ATOM 3511 C C . ASN B 1 183 ? -5.316 -1.036 21.953 1 97.81 183 ASN B C 1
ATOM 3513 O O . ASN B 1 183 ? -4.715 -0.072 22.422 1 97.81 183 ASN B O 1
ATOM 3517 N N . ILE B 1 184 ? -6.242 -0.901 21.062 1 98.75 184 ILE B N 1
ATOM 3518 C CA . ILE B 1 184 ? -6.762 0.393 20.641 1 98.75 184 ILE B CA 1
ATOM 3519 C C . ILE B 1 184 ? -8.234 0.51 21.031 1 98.75 184 ILE B C 1
ATOM 3521 O O . ILE B 1 184 ? -9.031 -0.392 20.75 1 98.75 184 ILE B O 1
ATOM 3525 N N . ASP B 1 185 ? -8.57 1.626 21.656 1 98.81 185 ASP B N 1
ATOM 3526 C CA . ASP B 1 185 ? -9.945 1.903 22.047 1 98.81 185 ASP B CA 1
ATOM 3527 C C . ASP B 1 185 ? -10.656 2.748 20.984 1 98.81 185 ASP B C 1
ATOM 3529 O O . ASP B 1 185 ? -10.133 3.773 20.547 1 98.81 185 ASP B O 1
ATOM 3533 N N . LEU B 1 186 ? -11.82 2.283 20.578 1 98.88 186 LEU B N 1
ATOM 3534 C CA . LEU B 1 186 ? -12.641 3.057 19.641 1 98.88 186 LEU B CA 1
ATOM 3535 C C . LEU B 1 186 ? -13.859 3.643 20.344 1 98.88 186 LEU B C 1
ATOM 3537 O O . LEU B 1 186 ? -14.688 2.902 20.891 1 98.88 186 LEU B O 1
ATOM 3541 N N . GLU B 1 187 ? -13.922 4.941 20.359 1 98.75 187 GLU B N 1
ATOM 3542 C CA . GLU B 1 187 ? -15.078 5.652 20.906 1 98.75 187 GLU B CA 1
ATOM 3543 C C . GLU B 1 187 ? -15.938 6.238 19.781 1 98.75 187 GLU B C 1
ATOM 3545 O O . GLU B 1 187 ? -15.43 6.965 18.922 1 98.75 187 GLU B O 1
ATOM 3550 N N . ILE B 1 188 ? -17.203 5.926 19.812 1 98.5 188 ILE B N 1
ATOM 3551 C CA . ILE B 1 188 ? -18.141 6.441 18.828 1 98.5 188 ILE B CA 1
ATOM 3552 C C . ILE B 1 188 ? -19.062 7.477 19.469 1 98.5 188 ILE B C 1
ATOM 3554 O O . ILE B 1 188 ? -19.703 7.203 20.484 1 98.5 188 ILE B O 1
ATOM 3558 N N . ILE B 1 189 ? -19.109 8.633 18.891 1 98 189 ILE B N 1
ATOM 3559 C CA . ILE B 1 189 ? -19.984 9.703 19.328 1 98 189 ILE B CA 1
ATOM 3560 C C . ILE B 1 189 ? -20.953 10.07 18.219 1 98 189 ILE B C 1
ATOM 3562 O O . ILE B 1 189 ? -20.547 10.367 17.094 1 98 189 ILE B O 1
ATOM 3566 N N . PHE B 1 190 ? -22.25 10.047 18.547 1 97.5 190 PHE B N 1
ATOM 3567 C CA . PHE B 1 190 ? -23.25 10.422 17.562 1 97.5 190 PHE B CA 1
ATOM 3568 C C . PHE B 1 190 ? -23.656 11.883 17.719 1 97.5 190 PHE B C 1
ATOM 3570 O O . PHE B 1 190 ? -23.828 12.359 18.844 1 97.5 190 PHE B O 1
ATOM 3577 N N . SER B 1 191 ? -23.641 12.562 16.594 1 95.31 191 SER B N 1
ATOM 3578 C CA . SER B 1 191 ? -24.078 13.953 16.547 1 95.31 191 SER B CA 1
ATOM 3579 C C . SER B 1 191 ? -24.984 14.211 15.352 1 95.31 191 SER B C 1
ATOM 3581 O O . SER B 1 191 ? -24.594 13.977 14.203 1 95.31 191 SER B O 1
ATOM 3583 N N . ASP B 1 192 ? -26.125 14.789 15.531 1 88.69 192 ASP B N 1
ATOM 3584 C CA . ASP B 1 192 ? -27.062 15.086 14.453 1 88.69 192 ASP B CA 1
ATOM 3585 C C . ASP B 1 192 ? -26.828 16.484 13.898 1 88.69 192 ASP B C 1
ATOM 3587 O O . ASP B 1 192 ? -27.422 16.875 12.891 1 88.69 192 ASP B O 1
ATOM 3591 N N . THR B 1 193 ? -25.859 17.219 14.414 1 92.44 193 THR B N 1
ATOM 3592 C CA . THR B 1 193 ? -25.609 18.578 13.961 1 92.44 193 THR B CA 1
ATOM 3593 C C . THR B 1 193 ? -24.234 18.688 13.32 1 92.44 193 THR B C 1
ATOM 3595 O O . THR B 1 193 ? -23.828 19.766 12.883 1 92.44 193 THR B O 1
ATOM 3598 N N . LEU B 1 194 ? -23.609 17.609 13.281 1 91 194 LEU B N 1
ATOM 3599 C CA . LEU B 1 194 ? -22.25 17.562 12.742 1 91 194 LEU B CA 1
ATOM 3600 C C . LEU B 1 194 ? -22.25 17.891 11.25 1 91 194 LEU B C 1
ATOM 3602 O O . LEU B 1 194 ? -23.047 17.344 10.492 1 91 194 LEU B O 1
ATOM 3606 N N . HIS B 1 195 ? -21.406 18.906 10.883 1 88.5 195 HIS B N 1
ATOM 3607 C CA . HIS B 1 195 ? -21.297 19.25 9.469 1 88.5 195 HIS B CA 1
ATOM 3608 C C . HIS B 1 195 ? -19.828 19.219 9.016 1 88.5 195 HIS B C 1
ATOM 3610 O O . HIS B 1 195 ? -19.562 19.172 7.812 1 88.5 195 HIS B O 1
ATOM 3616 N N . ASP B 1 196 ? -19.016 19.156 9.93 1 88.69 196 ASP B N 1
ATOM 3617 C CA . ASP B 1 196 ? -17.594 19.203 9.609 1 88.69 196 ASP B CA 1
ATOM 3618 C C . ASP B 1 196 ? -17.078 17.828 9.18 1 88.69 196 ASP B C 1
ATOM 3620 O O . ASP B 1 196 ? -17.656 16.812 9.523 1 88.69 196 ASP B O 1
ATOM 3624 N N . ARG B 1 197 ? -16.078 17.859 8.352 1 95.56 197 ARG B N 1
ATOM 3625 C CA . ARG B 1 197 ? -15.312 16.703 7.914 1 95.56 197 ARG B CA 1
ATOM 3626 C C . ARG B 1 197 ? -13.812 16.906 8.133 1 95.56 197 ARG B C 1
ATOM 3628 O O . ARG B 1 197 ? -13.148 17.547 7.316 1 95.56 197 ARG B O 1
ATOM 3635 N N . GLU B 1 198 ? -13.352 16.344 9.289 1 97.31 198 GLU B N 1
ATOM 3636 C CA . GLU B 1 198 ? -11.961 16.625 9.633 1 97.31 198 GLU B CA 1
ATOM 3637 C C . GLU B 1 198 ? -11.336 15.461 10.398 1 97.31 198 GLU B C 1
ATOM 3639 O O . GLU B 1 198 ? -12.039 14.719 11.086 1 97.31 198 GLU B O 1
ATOM 3644 N N . ILE B 1 199 ? -10.047 15.242 10.242 1 98.56 199 ILE B N 1
ATOM 3645 C CA . ILE B 1 199 ? -9.219 14.297 10.984 1 98.56 199 ILE B CA 1
ATOM 3646 C C . ILE B 1 199 ? -8.164 15.062 11.781 1 98.56 199 ILE B C 1
ATOM 3648 O O . ILE B 1 199 ? -7.426 15.883 11.227 1 98.56 199 ILE B O 1
ATOM 3652 N N . ARG B 1 200 ? -8.117 14.852 13.062 1 98.25 200 ARG B N 1
ATOM 3653 C CA . ARG B 1 200 ? -7.137 15.477 13.945 1 98.25 200 ARG B CA 1
ATOM 3654 C C . ARG B 1 200 ? -6.195 14.43 14.531 1 98.25 200 ARG B C 1
ATOM 3656 O O . ARG B 1 200 ? -6.641 13.469 15.164 1 98.25 200 ARG B O 1
ATOM 3663 N N . LEU B 1 201 ? -5 14.625 14.289 1 98.19 201 LEU B N 1
ATOM 3664 C CA . LEU B 1 201 ? -3.955 13.766 14.844 1 98.19 201 LEU B CA 1
ATOM 3665 C C . LEU B 1 201 ? -3.299 14.43 16.047 1 98.19 201 LEU B C 1
ATOM 3667 O O . LEU B 1 201 ? -3.127 15.648 16.078 1 98.19 201 LEU B O 1
ATOM 3671 N N . ASP B 1 202 ? -2.879 13.664 16.984 1 96.81 202 ASP B N 1
ATOM 3672 C CA . ASP B 1 202 ? -2.383 14.266 18.219 1 96.81 202 ASP B CA 1
ATOM 3673 C C . ASP B 1 202 ? -0.945 14.758 18.047 1 96.81 202 ASP B C 1
ATOM 3675 O O . ASP B 1 202 ? -0.38 15.359 18.969 1 96.81 202 ASP B O 1
ATOM 3679 N N . ASN B 1 203 ? -0.36 14.57 16.906 1 94.44 203 ASN B N 1
ATOM 3680 C CA . ASN B 1 203 ? 0.953 15.141 16.625 1 94.44 203 ASN B CA 1
ATOM 3681 C C . ASN B 1 203 ? 0.838 16.547 16.047 1 94.44 203 ASN B C 1
ATOM 3683 O O . ASN B 1 203 ? 1.84 17.141 15.641 1 94.44 203 ASN B O 1
ATOM 3687 N N . GLY B 1 204 ? -0.385 17.016 15.859 1 94.88 204 GLY B N 1
ATOM 3688 C CA . GLY B 1 204 ? -0.567 18.422 15.523 1 94.88 204 GLY B CA 1
ATOM 3689 C C . GLY B 1 204 ? -1.207 18.625 14.164 1 94.88 204 GLY B C 1
ATOM 3690 O O . GLY B 1 204 ? -1.657 19.719 13.844 1 94.88 204 GLY B O 1
ATOM 3691 N N . TRP B 1 205 ? -1.368 17.578 13.328 1 95.88 205 TRP B N 1
ATOM 3692 C CA . TRP B 1 205 ? -1.899 17.688 11.977 1 95.88 205 TRP B CA 1
ATOM 3693 C C . TRP B 1 205 ? -3.424 17.641 11.984 1 95.88 205 TRP B C 1
ATOM 3695 O O . TRP B 1 205 ? -4.023 16.859 12.719 1 95.88 205 TRP B O 1
ATOM 3705 N N . ILE B 1 206 ? -3.941 18.516 11.203 1 96.88 206 ILE B N 1
ATOM 3706 C CA . ILE B 1 206 ? -5.383 18.547 10.977 1 96.88 206 ILE B CA 1
ATOM 3707 C C . ILE B 1 206 ? -5.668 18.453 9.477 1 96.88 206 ILE B C 1
ATOM 3709 O O . ILE B 1 206 ? -5.145 19.25 8.688 1 96.88 206 ILE B O 1
ATOM 3713 N N . LEU B 1 207 ? -6.453 17.5 9.094 1 97.81 207 LEU B N 1
ATOM 3714 C CA . LEU B 1 207 ? -6.812 17.297 7.695 1 97.81 207 LEU B CA 1
ATOM 3715 C C . LEU B 1 207 ? -8.312 17.484 7.488 1 97.81 207 LEU B C 1
ATOM 3717 O O . LEU B 1 207 ? -9.117 16.781 8.102 1 97.81 207 LEU B O 1
ATOM 3721 N N . LYS B 1 208 ? -8.672 18.453 6.707 1 97.31 208 LYS B N 1
ATOM 3722 C CA . LYS B 1 208 ? -10.07 18.703 6.355 1 97.31 208 LYS B CA 1
ATOM 3723 C C . LYS B 1 208 ? -10.367 18.25 4.93 1 97.31 208 LYS B C 1
ATOM 3725 O O . LYS B 1 208 ? -9.758 18.734 3.977 1 97.31 208 LYS B O 1
ATOM 3730 N N . ILE B 1 209 ? -11.25 17.328 4.82 1 97.69 209 ILE B N 1
ATOM 3731 C CA . ILE B 1 209 ? -11.57 16.75 3.52 1 97.69 209 ILE B CA 1
ATOM 3732 C C . ILE B 1 209 ? -13 17.125 3.133 1 97.69 209 ILE B C 1
ATOM 3734 O O . ILE B 1 209 ? -13.953 16.781 3.844 1 97.69 209 ILE B O 1
ATOM 3738 N N . GLY B 1 210 ? -13.188 17.703 2.039 1 97.19 210 GLY B N 1
ATOM 3739 C CA . GLY B 1 210 ? -14.492 18.172 1.603 1 97.19 210 GLY B CA 1
ATOM 3740 C C . GLY B 1 210 ? -15.555 17.078 1.631 1 97.19 210 GLY B C 1
ATOM 3741 O O . GLY B 1 210 ? -16.672 17.312 2.084 1 97.19 210 GLY B O 1
ATOM 3742 N N . ARG B 1 211 ? -15.219 15.898 1.25 1 96.69 211 ARG B N 1
ATOM 3743 C CA . ARG B 1 211 ? -16.172 14.797 1.174 1 96.69 211 ARG B CA 1
ATOM 3744 C C . ARG B 1 211 ? -15.93 13.789 2.295 1 96.69 211 ARG B C 1
ATOM 3746 O O . ARG B 1 211 ? -16.469 12.68 2.264 1 96.69 211 ARG B O 1
ATOM 3753 N N . GLY B 1 212 ? -15.094 14.148 3.227 1 97.81 212 GLY B N 1
ATOM 3754 C CA . GLY B 1 212 ? -14.766 13.18 4.262 1 97.81 212 GLY B CA 1
ATOM 3755 C C . GLY B 1 212 ? -14.062 11.945 3.723 1 97.81 212 GLY B C 1
ATOM 3756 O O . GLY B 1 212 ? -13.273 12.039 2.777 1 97.81 212 GLY B O 1
ATOM 3757 N N . LEU B 1 213 ? -14.328 10.836 4.367 1 98.25 213 LEU B N 1
ATOM 3758 C CA . LEU B 1 213 ? -13.688 9.586 3.971 1 98.25 213 LEU B CA 1
ATOM 3759 C C . LEU B 1 213 ? -14.367 8.984 2.746 1 98.25 213 LEU B C 1
ATOM 3761 O O . LEU B 1 213 ? -13.891 7.992 2.188 1 98.25 213 LEU B O 1
ATOM 3765 N N . ASP B 1 214 ? -15.438 9.609 2.318 1 97.62 214 ASP B N 1
ATOM 3766 C CA . ASP B 1 214 ? -16.266 9.031 1.268 1 97.62 214 ASP B CA 1
ATOM 3767 C C . ASP B 1 214 ? -16.062 9.758 -0.06 1 97.62 214 ASP B C 1
ATOM 3769 O O . ASP B 1 214 ? -17.016 10.266 -0.649 1 97.62 214 ASP B O 1
ATOM 3773 N N . TYR B 1 215 ? -14.805 9.68 -0.581 1 98.25 215 TYR B N 1
ATOM 3774 C CA . TYR B 1 215 ? -14.555 10.391 -1.831 1 98.25 215 TYR B CA 1
ATOM 3775 C C . TYR B 1 215 ? -14.281 9.414 -2.969 1 98.25 215 TYR B C 1
ATOM 3777 O O . TYR B 1 215 ? -14.008 9.82 -4.098 1 98.25 215 TYR B O 1
ATOM 3785 N N . PHE B 1 216 ? -14.453 8.117 -2.771 1 98.38 216 PHE B N 1
ATOM 3786 C CA . PHE B 1 216 ? -14.273 7.117 -3.812 1 98.38 216 PHE B CA 1
ATOM 3787 C C . PHE B 1 216 ? -15.586 6.836 -4.531 1 98.38 216 PHE B C 1
ATOM 3789 O O . PHE B 1 216 ? -16.641 6.746 -3.9 1 98.38 216 PHE B O 1
ATOM 3796 N N . LYS B 1 217 ? -15.531 6.715 -5.773 1 98.12 217 LYS B N 1
ATOM 3797 C CA . LYS B 1 217 ? -16.688 6.316 -6.555 1 98.12 217 LYS B CA 1
ATOM 3798 C C . LYS B 1 217 ? -16.953 4.816 -6.43 1 98.12 217 LYS B C 1
ATOM 3800 O O . LYS B 1 217 ? -16.016 4.039 -6.203 1 98.12 217 LYS B O 1
ATOM 3805 N N . PRO B 1 218 ? -18.188 4.461 -6.539 1 97.12 218 PRO B N 1
ATOM 3806 C CA . PRO B 1 218 ? -18.484 3.027 -6.469 1 97.12 218 PRO B CA 1
ATOM 3807 C C . PRO B 1 218 ? -17.875 2.242 -7.633 1 97.12 218 PRO B C 1
ATOM 3809 O O . PRO B 1 218 ? -17.688 2.791 -8.719 1 97.12 218 PRO B O 1
ATOM 3812 N N . VAL B 1 219 ? -17.547 1.058 -7.379 1 96.25 219 VAL B N 1
ATOM 3813 C CA . VAL B 1 219 ? -17.047 0.11 -8.367 1 96.25 219 VAL B CA 1
ATOM 3814 C C . VAL B 1 219 ? -17.734 -1.238 -8.188 1 96.25 219 VAL B C 1
ATOM 3816 O O . VAL B 1 219 ? -18.047 -1.637 -7.066 1 96.25 219 VAL B O 1
ATOM 3819 N N . ASN B 1 220 ? -17.922 -1.922 -9.273 1 96.25 220 ASN B N 1
ATOM 3820 C CA . ASN B 1 220 ? -18.609 -3.209 -9.219 1 96.25 220 ASN B CA 1
ATOM 3821 C C . ASN B 1 220 ? -17.75 -4.277 -8.555 1 96.25 220 ASN B C 1
ATOM 3823 O O . ASN B 1 220 ? -16.516 -4.203 -8.609 1 96.25 220 ASN B O 1
ATOM 3827 N N . LYS B 1 221 ? -18.484 -5.25 -7.969 1 97.25 221 LYS B N 1
ATOM 3828 C CA . LYS B 1 221 ? -17.781 -6.426 -7.473 1 97.25 221 LYS B CA 1
ATOM 3829 C C . LYS B 1 221 ? -16.953 -7.078 -8.578 1 97.25 221 LYS B C 1
ATOM 3831 O O . LYS B 1 221 ? -17.359 -7.086 -9.742 1 97.25 221 LYS B O 1
ATOM 3836 N N . PHE B 1 222 ? -15.766 -7.594 -8.203 1 98.25 222 PHE B N 1
ATOM 3837 C CA . PHE B 1 222 ? -14.852 -8.305 -9.094 1 98.25 222 PHE B CA 1
ATOM 3838 C C . PHE B 1 222 ? -14.422 -7.422 -10.25 1 98.25 222 PHE B C 1
ATOM 3840 O O . PHE B 1 222 ? -14.367 -7.871 -11.398 1 98.25 222 PHE B O 1
ATOM 3847 N N . SER B 1 223 ? -14.234 -6.145 -9.922 1 98.38 223 SER B N 1
ATOM 3848 C CA . SER B 1 223 ? -13.688 -5.188 -10.875 1 98.38 223 SER B CA 1
ATOM 3849 C C . SER B 1 223 ? -12.445 -4.496 -10.312 1 98.38 223 SER B C 1
ATOM 3851 O O . SER B 1 223 ? -12.336 -4.297 -9.102 1 98.38 223 SER B O 1
ATOM 3853 N N . ILE B 1 224 ? -11.617 -4.121 -11.188 1 98.5 224 ILE B N 1
ATOM 3854 C CA . ILE B 1 224 ? -10.406 -3.408 -10.797 1 98.5 224 ILE B CA 1
ATOM 3855 C C . ILE B 1 224 ? -10.773 -2.15 -10.016 1 98.5 224 ILE B C 1
ATOM 3857 O O . ILE B 1 224 ? -11.664 -1.397 -10.422 1 98.5 224 ILE B O 1
ATOM 3861 N N . GLY B 1 225 ? -10.086 -1.952 -8.906 1 97.81 225 GLY B N 1
ATOM 3862 C CA . GLY B 1 225 ? -10.391 -0.821 -8.047 1 97.81 225 GLY B CA 1
ATOM 3863 C C . GLY B 1 225 ? -11.266 -1.19 -6.863 1 97.81 225 GLY B C 1
ATOM 3864 O O . GLY B 1 225 ? -11.445 -0.392 -5.941 1 97.81 225 GLY B O 1
ATOM 3865 N N . PHE B 1 226 ? -11.773 -2.375 -6.93 1 97.88 226 PHE B N 1
ATOM 3866 C CA . PHE B 1 226 ? -12.664 -2.791 -5.859 1 97.88 226 PHE B CA 1
ATOM 3867 C C . PHE B 1 226 ? -11.891 -3.008 -4.562 1 97.88 226 PHE B C 1
ATOM 3869 O O . PHE B 1 226 ? -12.344 -2.598 -3.49 1 97.88 226 PHE B O 1
ATOM 3876 N N . THR B 1 227 ? -10.719 -3.629 -4.621 1 96.94 227 THR B N 1
ATOM 3877 C CA . THR B 1 227 ? -9.969 -3.947 -3.41 1 96.94 227 THR B CA 1
ATOM 3878 C C . THR B 1 227 ? -8.773 -3.008 -3.252 1 96.94 227 THR B C 1
ATOM 3880 O O . THR B 1 227 ? -8.117 -3.002 -2.209 1 96.94 227 THR B O 1
ATOM 3883 N N . ASP B 1 228 ? -8.484 -2.217 -4.246 1 97.69 228 ASP B N 1
ATOM 3884 C CA . ASP B 1 228 ? -7.316 -1.338 -4.223 1 97.69 228 ASP B CA 1
ATOM 3885 C C . ASP B 1 228 ? -7.723 0.118 -4.441 1 97.69 228 ASP B C 1
ATOM 3887 O O . ASP B 1 228 ? -8.07 0.51 -5.559 1 97.69 228 ASP B O 1
ATOM 3891 N N . GLN B 1 229 ? -7.57 0.915 -3.459 1 97.44 229 GLN B N 1
ATOM 3892 C CA . GLN B 1 229 ? -7.973 2.316 -3.496 1 97.44 229 GLN B CA 1
ATOM 3893 C C . GLN B 1 229 ? -7.164 3.096 -4.527 1 97.44 229 GLN B C 1
ATOM 3895 O O . GLN B 1 229 ? -7.621 4.117 -5.043 1 97.44 229 GLN B O 1
ATOM 3900 N N . ASN B 1 230 ? -5.969 2.633 -4.832 1 96.81 230 ASN B N 1
ATOM 3901 C CA . ASN B 1 230 ? -5.113 3.332 -5.785 1 96.81 230 ASN B CA 1
ATOM 3902 C C . ASN B 1 230 ? -5.699 3.299 -7.195 1 96.81 230 ASN B C 1
ATOM 3904 O O . ASN B 1 230 ? -5.344 4.125 -8.039 1 96.81 230 ASN B O 1
ATOM 3908 N N . LEU B 1 231 ? -6.602 2.363 -7.438 1 97.69 231 LEU B N 1
ATOM 3909 C CA . LEU B 1 231 ? -7.137 2.178 -8.781 1 97.69 231 LEU B CA 1
ATOM 3910 C C . LEU B 1 231 ? -8.602 2.6 -8.844 1 97.69 231 LEU B C 1
ATOM 3912 O O . LEU B 1 231 ? -9.273 2.361 -9.852 1 97.69 231 LEU B O 1
ATOM 3916 N N . ARG B 1 232 ? -9.062 3.191 -7.766 1 97.62 232 ARG B N 1
ATOM 3917 C CA . ARG B 1 232 ? -10.453 3.609 -7.699 1 97.62 232 ARG B CA 1
ATOM 3918 C C . ARG B 1 232 ? -10.609 5.07 -8.117 1 97.62 232 ARG B C 1
ATOM 3920 O O . ARG B 1 232 ? -9.828 5.926 -7.699 1 97.62 232 ARG B O 1
ATOM 3927 N N . SER B 1 233 ? -11.57 5.348 -8.93 1 97.75 233 SER B N 1
ATOM 3928 C CA . SER B 1 233 ? -11.875 6.727 -9.289 1 97.75 233 SER B CA 1
ATOM 3929 C C . SER B 1 233 ? -12.484 7.48 -8.117 1 97.75 233 SER B C 1
ATOM 3931 O O . SER B 1 233 ? -13.18 6.891 -7.281 1 97.75 233 SER B O 1
ATOM 3933 N N . CYS B 1 234 ? -12.258 8.797 -8.102 1 98.38 234 CYS B N 1
ATOM 3934 C CA . CYS B 1 234 ? -12.711 9.602 -6.973 1 98.38 234 CYS B CA 1
ATOM 3935 C C . CYS B 1 234 ? -13.703 10.664 -7.43 1 98.38 234 CYS B C 1
ATOM 3937 O O . CYS B 1 234 ? -13.719 11.039 -8.602 1 98.38 234 CYS B O 1
ATOM 3939 N N . HIS B 1 235 ? -14.523 11.062 -6.527 1 98.5 235 HIS B N 1
ATOM 3940 C CA . HIS B 1 235 ? -15.266 12.312 -6.68 1 98.5 235 HIS B CA 1
ATOM 3941 C C . HIS B 1 235 ? -14.367 13.523 -6.434 1 98.5 235 HIS B C 1
ATOM 3943 O O . HIS B 1 235 ? -13.461 13.461 -5.602 1 98.5 235 HIS B O 1
ATOM 3949 N N . GLU B 1 236 ? -14.648 14.539 -7.086 1 98.25 236 GLU B N 1
ATOM 3950 C CA . GLU B 1 236 ? -13.891 15.773 -6.883 1 98.25 236 GLU B CA 1
ATOM 3951 C C . GLU B 1 236 ? -13.992 16.25 -5.438 1 98.25 236 GLU B C 1
ATOM 3953 O O . GLU B 1 236 ? -15.086 16.266 -4.859 1 98.25 236 GLU B O 1
ATOM 3958 N N . THR B 1 237 ? -12.875 16.609 -4.848 1 98 237 THR B N 1
ATOM 3959 C CA . THR B 1 237 ? -12.859 17.172 -3.5 1 98 237 THR B CA 1
ATOM 3960 C C . THR B 1 237 ? -11.516 17.828 -3.203 1 98 237 THR B C 1
ATOM 3962 O O . THR B 1 237 ? -10.578 17.734 -4 1 98 237 THR B O 1
ATOM 3965 N N . THR B 1 238 ? -11.508 18.562 -2.162 1 97.25 238 THR B N 1
ATOM 3966 C CA . THR B 1 238 ? -10.305 19.25 -1.705 1 97.25 238 THR B CA 1
ATOM 3967 C C . THR B 1 238 ? -9.922 18.797 -0.302 1 97.25 238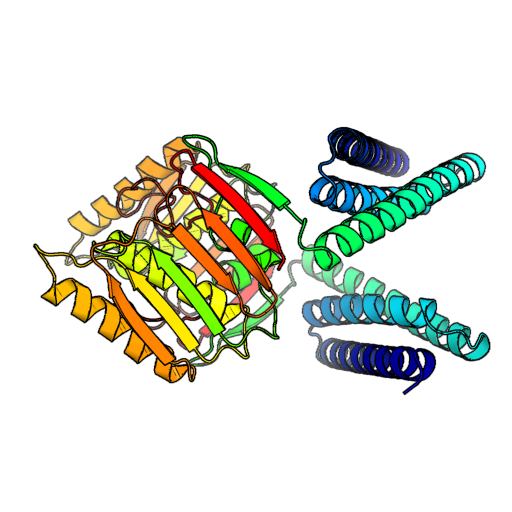 THR B C 1
ATOM 3969 O O . THR B 1 238 ? -10.781 18.625 0.559 1 97.25 238 THR B O 1
ATOM 3972 N N . VAL B 1 239 ? -8.633 18.609 -0.138 1 97.12 239 VAL B N 1
ATOM 3973 C CA . VAL B 1 239 ? -8.102 18.266 1.178 1 97.12 239 VAL B CA 1
ATOM 3974 C C . VAL B 1 239 ? -7.23 19.422 1.687 1 97.12 239 VAL B C 1
ATOM 3976 O O . VAL B 1 239 ? -6.211 19.75 1.078 1 97.12 239 VAL B O 1
ATOM 3979 N N . ASP B 1 240 ? -7.613 20.047 2.775 1 95.94 240 ASP B N 1
ATOM 3980 C CA . ASP B 1 240 ? -6.844 21.094 3.434 1 95.94 240 ASP B CA 1
ATOM 3981 C C . ASP 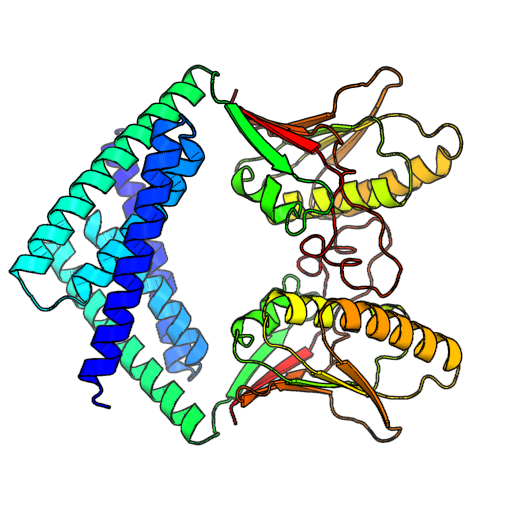B 1 240 ? -6.074 20.547 4.633 1 95.94 240 ASP B C 1
ATOM 3983 O O . ASP B 1 240 ? -6.66 19.922 5.516 1 95.94 240 ASP B O 1
ATOM 3987 N N . ILE B 1 241 ? -4.84 20.797 4.625 1 95.56 241 ILE B N 1
ATOM 3988 C CA . ILE B 1 241 ? -3.965 20.297 5.672 1 95.56 241 ILE B CA 1
ATOM 3989 C C . ILE B 1 241 ? -3.398 21.453 6.484 1 95.56 241 ILE B C 1
ATOM 3991 O O . ILE B 1 241 ? -2.84 22.391 5.922 1 95.56 241 ILE B O 1
ATOM 3995 N N . TYR B 1 242 ? -3.516 21.359 7.797 1 94.19 242 TYR B N 1
ATOM 3996 C CA . TYR B 1 242 ? -3.02 22.359 8.734 1 94.19 242 TYR B CA 1
ATOM 3997 C C . TYR B 1 242 ? -2.131 21.719 9.797 1 94.19 242 TYR B C 1
ATOM 3999 O O . TYR B 1 242 ? -2.131 20.484 9.961 1 94.19 242 TYR B O 1
ATOM 4007 N N . PHE B 1 243 ? -1.324 22.594 10.383 1 91.62 243 PHE B N 1
ATOM 4008 C CA . PHE B 1 243 ? -0.539 22.188 11.547 1 91.62 243 PHE B CA 1
ATOM 4009 C C . PHE B 1 243 ? -0.761 23.141 12.711 1 91.62 243 PHE B C 1
ATOM 4011 O O . PHE B 1 243 ? -0.657 24.359 12.555 1 91.62 243 PHE B O 1
ATOM 4018 N N . LYS B 1 244 ? -1.154 22.594 13.828 1 82.44 244 LYS B N 1
ATOM 4019 C CA . LYS B 1 244 ? -1.396 23.422 15 1 82.44 244 LYS B CA 1
ATOM 4020 C C . LYS B 1 244 ? -0.313 23.219 16.047 1 82.44 244 LYS B C 1
ATOM 4022 O O . LYS B 1 244 ? 0.174 22.094 16.234 1 82.44 244 LYS B O 1
#

Radius of gyration: 25.5 Å; Cα contacts (8 Å, |Δi|>4): 840; chains: 2; bounding box: 74×63×58 Å

InterPro domains:
  IPR007330 MIT domain [PF04212] (16-79)
  IPR007330 MIT domain [SM00745] (11-88)
  IPR032341 MITD1, C-terminal phospholipase D-like domain [PF16565] (103-242)
  IPR036181 MIT domain superfamily [SSF116846] (13-94)
  IPR038113 MITD1, C-terminal phospholipase D-like domain superfamily [G3DSA:3.30.870.30] (89-243)
  IPR052817 MIT domain-containing protein 1 [PTHR21222] (86-242)

Nearest PDB structures (foldseek):
  2ymb-assembly1_D  TM=6.676E-01  e=6.686E-29  Homo sapiens
  2ymb-assembly2_C  TM=6.611E-01  e=9.682E-28  Homo sapiens
  4a5z-assembly1_C  TM=9.580E-01  e=5.169E-21  Homo sapiens
  2ymb-assembly2_A  TM=9.580E-01  e=2.360E-20  Homo sapiens
  4niq-assembly1_A  TM=9.752E-01  e=6.444E-04  Saccharomyces cerevisiae S288C

Solvent-accessible surface area (backbone atoms only — not comparable to full-atom values): 24761 Å² total; per-residue (Å²): 133,56,71,67,55,53,53,50,50,53,44,51,50,44,45,51,52,17,50,51,31,37,52,48,12,50,50,27,47,74,70,66,37,48,69,60,11,38,51,28,33,53,54,15,46,55,43,44,52,55,40,44,72,70,43,80,52,64,68,60,28,51,53,50,47,52,53,45,48,51,49,50,52,48,36,52,49,43,50,50,51,52,49,48,28,35,74,69,47,64,31,73,48,77,46,79,41,48,70,64,34,60,52,72,18,67,63,71,70,45,47,86,78,54,40,62,78,28,36,41,41,39,37,33,31,43,65,56,39,51,72,70,37,46,50,41,51,47,50,51,50,46,50,45,59,72,49,18,76,51,37,39,38,37,36,40,36,22,23,76,33,84,91,44,42,69,62,39,51,50,47,50,48,38,36,34,58,41,33,46,81,66,59,25,45,63,44,81,42,78,37,90,78,57,77,58,27,37,38,40,39,69,80,29,42,33,39,34,27,73,52,40,84,66,35,65,50,89,65,56,82,56,25,73,30,56,78,38,53,49,59,24,37,20,46,59,38,45,36,40,35,37,32,94,132,56,70,65,56,54,52,49,49,52,44,50,50,45,44,50,50,18,49,52,31,37,53,50,14,52,51,27,46,74,70,65,36,48,68,60,12,38,52,28,33,52,53,15,45,54,42,44,51,54,42,44,73,68,44,80,51,64,69,60,29,50,54,51,48,52,52,44,49,52,50,50,52,50,37,52,50,43,51,49,51,52,49,50,28,36,74,68,48,65,31,73,48,77,46,80,42,48,70,63,34,60,52,72,18,66,64,70,70,45,46,87,77,52,41,62,80,28,35,42,39,38,36,34,31,43,65,56,39,49,71,70,37,45,50,40,51,48,49,51,48,46,51,46,58,72,49,17,78,50,36,38,36,38,38,41,38,21,23,75,34,86,91,45,42,69,61,40,50,49,46,49,48,38,36,33,61,41,33,46,81,66,59,25,46,64,45,81,41,80,36,91,78,56,78,57,28,37,38,39,40,70,80,30,42,34,41,34,28,72,52,39,83,66,35,64,50,90,64,56,83,56,24,72,30,55,76,39,52,50,59,23,36,21,47,59,39,45,35,41,35,36,31,94

Sequence (488 aa):
MSAKKYENNVLDGMEQAAITMISRAIQFDNDGKYSSALSSYQEGIHVFLDVIRSTNDKRKQELLRQKASEYITRAEKIKDILQRQKDSGNYHEQIQIPNDGVGFSYEFLFKKYLDKTIKTVEIEDPYIRNVHQAYNFLSFCELIVRYCPQLKKIILTTGTNHQDHVNQMSRFSSIRNSLVSYNIDLEIIFSDTLHDREIRLDNGWILKIGRGLDYFKPVNKFSIGFTDQNLRSCHETTVDIYFKMSAKKYENNVLDGMEQAAITMISRAIQFDNDGKYSSALSSYQEGIHVFLDVIRSTNDKRKQELLRQKASEYITRAEKIKDILQRQKDSGNYHEQIQIPNDGVGFSYEFLFKKYLDKTIKTVEIEDPYIRNVHQAYNFLSFCELIVRYCPQLKKIILTTGTNHQDHVNQMSRFSSIRNSLVSYNIDLEIIFSDTLHDREIRLDNGWILKIGRGLDYFKPVNKFSIGFTDQNLRSCHETTVDIYFK

pLDDT: mean 90.21, std 11.95, range [32.41, 98.88]